Protein AF-0000000066007953 (afdb_homodimer)

InterPro domains:
  IPR012695 2-methylisocitrate lyase [TIGR02317] (16-295)
  IPR015813 Pyruvate/Phosphoenolpyruvate kinase-like domain superfamily [SSF51621] (11-294)
  IPR018523 Isocitrate lyase/phosphorylmutase, conserved site [PS00161] (127-132)
  IPR039556 ICL/PEPM domain [cd00377] (18-256)
  IPR040442 Pyruvate kinase-like domain superfamily [G3DSA:3.20.20.60] (1-300)

Solvent-accessible surface area (backbone atoms only — not comparable to full-atom values): 29752 Å² total; per-residue (Å²): 95,32,61,87,82,43,84,78,70,50,32,58,57,25,15,51,49,45,56,52,46,48,64,42,90,61,54,36,60,23,46,17,26,64,41,10,37,49,35,38,46,41,44,73,64,65,44,75,38,34,23,38,28,46,53,32,38,32,33,43,51,22,35,51,58,49,74,76,74,50,59,66,61,51,25,53,54,48,26,36,34,26,40,22,42,64,42,26,31,38,32,46,46,50,53,28,77,57,56,55,68,36,24,32,50,37,36,46,46,30,49,75,33,36,36,7,26,38,32,40,39,41,50,31,86,78,44,65,57,78,73,50,85,87,71,48,63,52,56,72,66,58,47,30,50,37,45,38,35,30,49,69,73,32,63,63,48,40,36,31,41,30,39,63,30,34,85,79,50,33,67,66,42,30,48,52,50,48,50,52,39,42,75,38,62,34,61,26,35,27,66,46,65,50,66,47,73,64,52,46,32,52,47,40,75,69,39,97,54,47,28,38,42,76,51,46,79,93,54,68,28,71,82,64,34,47,67,54,40,35,75,34,53,32,23,30,38,33,31,39,40,54,38,51,23,20,18,52,34,37,34,43,53,49,47,45,41,26,71,76,66,34,35,58,70,91,51,53,87,53,38,47,46,64,69,56,49,38,61,67,29,42,36,65,60,53,52,49,50,54,53,53,52,52,49,64,71,65,53,135,98,32,63,86,82,43,86,79,69,51,31,58,58,24,16,52,49,46,55,50,45,49,66,42,89,60,52,36,59,23,46,19,27,64,40,11,38,52,35,37,45,40,44,72,65,65,43,74,36,35,22,38,27,47,53,31,37,32,34,43,49,21,34,52,58,50,75,76,73,50,60,68,61,51,23,54,54,48,25,37,34,27,40,22,43,65,40,23,30,37,34,45,46,52,55,29,77,58,56,55,68,36,25,32,51,39,36,44,46,31,48,76,33,36,37,8,25,38,32,39,37,39,49,32,85,77,45,64,57,79,75,52,85,86,72,47,65,51,56,72,65,56,48,32,49,37,47,37,34,29,49,68,73,32,66,63,49,40,36,32,41,28,38,64,33,34,84,78,50,32,66,66,40,28,47,51,50,49,50,52,37,42,75,38,62,33,61,26,36,25,65,44,65,49,65,46,72,65,52,46,32,53,47,41,76,69,40,97,52,48,27,39,42,75,50,45,79,90,52,68,27,71,81,64,34,48,66,56,41,35,75,34,54,31,22,30,38,34,30,39,40,53,38,51,23,20,19,50,34,37,34,45,54,48,46,44,40,26,70,75,65,32,33,58,71,92,51,54,89,55,37,48,46,64,69,56,49,38,61,68,29,41,35,65,60,54,52,49,50,54,53,52,50,52,48,64,69,64,54,133

Radius of gyration: 25.04 Å; Cα contacts (8 Å, |Δi|>4): 1322; chains: 2; bounding box: 71×74×57 Å

Structure (mmCIF, N/CA/C/O backbone):
data_AF-0000000066007953-model_v1
#
loop_
_entity.id
_entity.type
_entity.pdbx_description
1 polymer '2-methylisocitrate lyase'
#
loop_
_atom_site.group_PDB
_atom_site.id
_atom_site.type_symbol
_atom_site.label_atom_id
_atom_site.label_alt_id
_atom_site.label_comp_id
_atom_site.label_asym_id
_atom_site.label_entity_id
_atom_site.label_seq_id
_atom_site.pdbx_PDB_ins_code
_atom_site.Cartn_x
_atom_site.Cartn_y
_atom_site.Cartn_z
_atom_site.occupancy
_atom_site.B_iso_or_equiv
_atom_site.auth_seq_id
_atom_site.auth_comp_id
_atom_site.auth_asym_id
_atom_site.auth_atom_id
_atom_site.pdbx_PDB_model_num
ATOM 1 N N . MET A 1 1 ? 17.078 -1.832 -7.043 1 53.28 1 MET A N 1
ATOM 2 C CA . MET A 1 1 ? 17.281 -0.405 -7.266 1 53.28 1 MET A CA 1
ATOM 3 C C . MET A 1 1 ? 16.172 0.181 -8.133 1 53.28 1 MET A C 1
ATOM 5 O O . MET A 1 1 ? 15.602 -0.517 -8.969 1 53.28 1 MET A O 1
ATOM 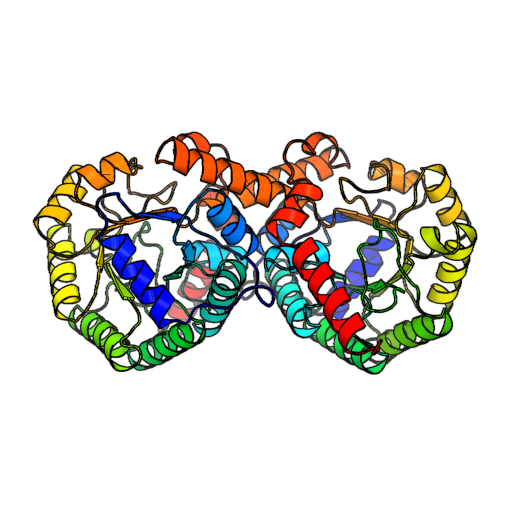9 N N . ALA A 1 2 ? 15.797 1.429 -7.664 1 64.38 2 ALA A N 1
ATOM 10 C CA . ALA A 1 2 ? 14.547 2.137 -7.91 1 64.38 2 ALA A CA 1
ATOM 11 C C . ALA A 1 2 ? 14.484 2.67 -9.336 1 64.38 2 ALA A C 1
ATOM 13 O O . ALA A 1 2 ? 15.523 2.891 -9.969 1 64.38 2 ALA A O 1
ATOM 14 N N . TRP A 1 3 ? 13.32 2.885 -9.711 1 74.81 3 TRP A N 1
ATOM 15 C CA . TRP A 1 3 ? 12.859 3.574 -10.906 1 74.81 3 TRP A CA 1
ATOM 16 C C . TRP A 1 3 ? 13.633 4.871 -11.125 1 74.81 3 TRP A C 1
ATOM 18 O O . TRP A 1 3 ? 14.023 5.535 -10.164 1 74.81 3 TRP A O 1
ATOM 28 N N . ILE A 1 4 ? 14.305 5.109 -12.219 1 82.31 4 ILE A N 1
ATOM 29 C CA . ILE A 1 4 ? 14.914 6.367 -12.641 1 82.31 4 ILE A CA 1
ATOM 30 C C . ILE A 1 4 ? 16.422 6.285 -12.477 1 82.31 4 ILE A C 1
ATOM 32 O O . ILE A 1 4 ? 17.172 6.746 -13.344 1 82.31 4 ILE A O 1
ATOM 36 N N . VAL A 1 5 ? 16.844 5.547 -11.289 1 85.88 5 VAL A N 1
ATOM 37 C CA . VAL A 1 5 ? 18.281 5.59 -11.023 1 85.88 5 VAL A CA 1
ATOM 38 C C . VAL A 1 5 ? 18.953 4.332 -11.57 1 85.88 5 VAL A C 1
ATOM 40 O O . VAL A 1 5 ? 20.172 4.234 -11.586 1 85.88 5 VAL A O 1
ATOM 43 N N . GLU A 1 6 ? 18.188 3.396 -11.992 1 86.19 6 GLU A N 1
ATOM 44 C CA . GLU A 1 6 ? 18.703 2.191 -12.641 1 86.19 6 GLU A CA 1
ATOM 45 C C . GLU A 1 6 ? 18.094 2.012 -14.031 1 86.19 6 GLU A C 1
ATOM 47 O O . GLU A 1 6 ? 16.984 2.463 -14.289 1 86.19 6 GLU A O 1
ATOM 52 N N . GLN A 1 7 ? 18.859 1.347 -14.797 1 90.44 7 GLN A N 1
ATOM 53 C CA . GLN A 1 7 ? 18.344 1.003 -16.109 1 90.44 7 GLN A CA 1
ATOM 54 C C . GLN A 1 7 ? 17.266 -0.074 -16.016 1 90.44 7 GLN A C 1
ATOM 56 O O . GLN A 1 7 ? 17.516 -1.168 -15.508 1 90.44 7 GLN A O 1
ATOM 61 N N . PRO A 1 8 ? 16.141 0.241 -16.484 1 93.31 8 PRO A N 1
ATOM 62 C CA . PRO A 1 8 ? 15.062 -0.75 -16.422 1 93.31 8 PRO A CA 1
ATOM 63 C C . PRO A 1 8 ? 15.289 -1.931 -17.375 1 93.31 8 PRO A C 1
ATOM 65 O O . PRO A 1 8 ? 15.797 -1.749 -18.484 1 93.31 8 PRO A O 1
ATOM 68 N N . LYS A 1 9 ? 14.984 -3.115 -16.938 1 96.38 9 LYS A N 1
ATOM 69 C CA . LYS A 1 9 ? 14.961 -4.289 -17.812 1 96.38 9 LYS A CA 1
ATOM 70 C C . LYS A 1 9 ? 13.703 -4.312 -18.672 1 96.38 9 LYS A C 1
ATOM 72 O O . LYS A 1 9 ? 12.648 -3.828 -18.25 1 96.38 9 LYS A O 1
ATOM 77 N N . SER A 1 10 ? 13.906 -4.883 -19.828 1 97 10 SER A N 1
ATOM 78 C CA . SER A 1 10 ? 12.742 -5.051 -20.703 1 97 10 SER A CA 1
ATOM 79 C C . SER A 1 10 ? 11.828 -6.164 -20.188 1 97 10 SER A C 1
ATOM 81 O O . SER A 1 10 ? 12.25 -7 -19.391 1 97 10 SER A O 1
ATOM 83 N N . GLN A 1 11 ? 10.625 -6.098 -20.641 1 98.38 11 GLN A N 1
ATOM 84 C CA . GLN A 1 11 ? 9.68 -7.156 -20.281 1 98.38 11 GLN A CA 1
ATOM 85 C C . GLN A 1 11 ? 10.219 -8.523 -20.688 1 98.38 11 GLN A C 1
ATOM 87 O O . GLN A 1 11 ? 10.109 -9.492 -19.922 1 98.38 11 GLN A O 1
ATOM 92 N N . LYS A 1 12 ? 10.773 -8.633 -21.859 1 98.5 12 LYS A N 1
ATOM 93 C CA . LYS A 1 12 ? 11.32 -9.898 -22.359 1 98.5 12 LYS A CA 1
ATOM 94 C C . LYS A 1 12 ? 12.445 -10.398 -21.469 1 98.5 12 LYS A C 1
ATOM 96 O O . LYS A 1 12 ? 12.531 -11.594 -21.172 1 98.5 12 LYS A O 1
ATOM 101 N N . GLU A 1 13 ? 13.32 -9.5 -21.062 1 98.38 13 GLU A N 1
ATOM 102 C CA . GLU A 1 13 ? 14.414 -9.867 -20.172 1 98.38 13 GLU A CA 1
ATOM 103 C C . GLU A 1 13 ? 13.883 -10.414 -18.844 1 98.38 13 GLU A C 1
ATOM 105 O O . GLU A 1 13 ? 14.406 -11.398 -18.328 1 98.38 13 GLU A O 1
ATOM 110 N N . LEU A 1 14 ? 12.875 -9.766 -18.328 1 98.75 14 LEU A N 1
ATOM 111 C CA . LEU A 1 14 ? 12.281 -10.188 -17.062 1 98.75 14 LEU A CA 1
ATOM 112 C C . LEU A 1 14 ? 11.586 -11.539 -17.219 1 98.75 14 LEU A C 1
ATOM 114 O O . LEU A 1 14 ? 11.711 -12.406 -16.359 1 98.75 14 LEU A O 1
ATOM 118 N N . ALA A 1 15 ? 10.883 -11.75 -18.297 1 98.88 15 ALA A N 1
ATOM 119 C CA . ALA A 1 15 ? 10.203 -13.016 -18.562 1 98.88 15 ALA A CA 1
ATOM 120 C C . ALA A 1 15 ? 11.211 -14.148 -18.734 1 98.88 15 ALA A C 1
ATOM 122 O O . ALA A 1 15 ? 11.016 -15.25 -18.219 1 98.88 15 ALA A O 1
ATOM 123 N N . ASP A 1 16 ? 12.281 -13.867 -19.469 1 98.81 16 ASP A N 1
ATOM 124 C CA . ASP A 1 16 ? 13.328 -14.859 -19.656 1 98.81 16 ASP A CA 1
ATOM 125 C C . ASP A 1 16 ? 13.969 -15.25 -18.328 1 98.81 16 ASP A C 1
ATOM 127 O O . ASP A 1 16 ? 14.25 -16.422 -18.094 1 98.81 16 ASP A O 1
ATOM 131 N N . ARG A 1 17 ? 14.203 -14.266 -17.547 1 98.69 17 ARG A N 1
ATOM 132 C CA . ARG A 1 17 ? 14.758 -14.531 -16.219 1 98.69 17 ARG A CA 1
ATOM 133 C C . ARG A 1 17 ? 13.812 -15.398 -15.398 1 98.69 17 ARG A C 1
ATOM 135 O O . ARG A 1 17 ? 14.25 -16.312 -14.695 1 98.69 17 ARG A O 1
ATOM 142 N N . PHE A 1 18 ? 12.531 -15.125 -15.438 1 98.88 18 PHE A N 1
ATOM 143 C CA . PHE A 1 18 ? 11.547 -15.93 -14.727 1 98.88 18 PHE A CA 1
ATOM 144 C C . PHE A 1 18 ? 11.578 -17.375 -15.211 1 98.88 18 PHE A C 1
ATOM 146 O O . PHE A 1 18 ? 11.547 -18.297 -14.398 1 98.88 18 PHE A O 1
ATOM 153 N N . ARG A 1 19 ? 11.672 -17.578 -16.5 1 98.62 19 ARG A N 1
ATOM 154 C CA . ARG A 1 19 ? 11.758 -18.922 -17.094 1 98.62 19 ARG A CA 1
ATOM 155 C C . ARG A 1 19 ? 12.992 -19.656 -16.594 1 98.62 19 ARG A C 1
ATOM 157 O O . ARG A 1 19 ? 12.938 -20.859 -16.312 1 98.62 19 ARG A O 1
ATOM 164 N N . GLN A 1 20 ? 14.047 -18.953 -16.516 1 98.5 20 GLN A N 1
ATOM 165 C CA . GLN A 1 20 ? 15.281 -19.547 -16.016 1 98.5 20 GLN A CA 1
ATOM 166 C C . GLN A 1 20 ? 15.148 -19.969 -14.555 1 98.5 20 GLN A C 1
ATOM 168 O O . GLN A 1 20 ? 15.547 -21.078 -14.188 1 98.5 20 GLN A O 1
ATOM 173 N N . LEU A 1 21 ? 14.562 -19.094 -13.805 1 98.5 21 LEU A N 1
ATOM 174 C CA . LEU A 1 21 ? 14.414 -19.328 -12.375 1 98.5 21 LEU A CA 1
ATOM 175 C C . LEU A 1 21 ? 13.523 -20.547 -12.117 1 98.5 21 LEU A C 1
ATOM 177 O O . LEU A 1 21 ? 13.805 -21.359 -11.227 1 98.5 21 LEU A O 1
ATOM 181 N N . MET A 1 22 ? 12.469 -20.75 -12.867 1 96.88 22 MET A N 1
ATOM 182 C CA . MET A 1 22 ? 11.523 -21.828 -12.617 1 96.88 22 MET A CA 1
ATOM 183 C C . MET A 1 22 ? 12.125 -23.172 -13.008 1 96.88 22 MET A C 1
ATOM 185 O O . MET A 1 22 ? 11.609 -24.234 -12.625 1 96.88 22 MET A O 1
ATOM 189 N N . LYS A 1 23 ? 13.266 -23.125 -13.734 1 95.75 23 LYS A N 1
ATOM 190 C CA . LYS A 1 23 ? 13.898 -24.359 -14.203 1 95.75 23 LYS A CA 1
ATOM 191 C C . LYS A 1 23 ? 15.125 -24.703 -13.359 1 95.75 23 LYS A C 1
ATOM 193 O O . LYS A 1 23 ? 15.727 -25.766 -13.539 1 95.75 23 LYS A O 1
ATOM 198 N N . GLU A 1 24 ? 15.5 -23.859 -12.531 1 96.12 24 GLU A N 1
ATOM 199 C CA . GLU A 1 24 ? 16.641 -24.125 -11.656 1 96.12 24 GLU A CA 1
ATOM 200 C C . GLU A 1 24 ? 16.359 -25.328 -10.75 1 96.12 24 GLU A C 1
ATOM 202 O O . GLU A 1 24 ? 15.211 -25.734 -10.578 1 96.12 24 GLU A O 1
ATOM 207 N N . GLU A 1 25 ? 17.453 -25.875 -10.195 1 95.12 25 GLU A N 1
ATOM 208 C CA . GLU A 1 25 ? 17.344 -27.031 -9.32 1 95.12 25 GLU A CA 1
ATOM 209 C C . GLU A 1 25 ? 16.641 -26.672 -8.016 1 95.12 25 GLU A C 1
ATOM 211 O O . GLU A 1 25 ? 15.781 -27.422 -7.531 1 95.12 25 GLU A O 1
ATOM 216 N N . ALA A 1 26 ? 17 -25.594 -7.492 1 96.69 26 ALA A N 1
ATOM 217 C CA . ALA A 1 26 ? 16.375 -25.125 -6.262 1 96.69 26 ALA A CA 1
ATOM 218 C C . ALA A 1 26 ? 14.984 -24.547 -6.543 1 96.69 26 ALA A C 1
ATOM 220 O O . ALA A 1 26 ? 14.781 -23.859 -7.539 1 96.69 26 ALA A O 1
ATOM 221 N N . ILE A 1 27 ? 14.031 -24.875 -5.676 1 9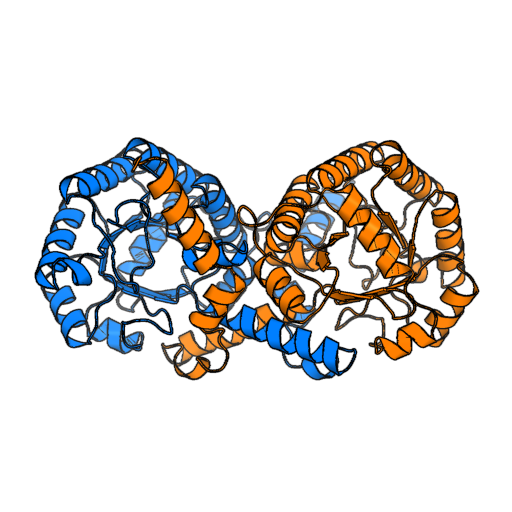8.62 27 ILE A N 1
ATOM 222 C CA . ILE A 1 27 ? 12.68 -24.344 -5.805 1 98.62 27 ILE A CA 1
ATOM 223 C C . ILE A 1 27 ? 12.727 -22.812 -5.754 1 98.62 27 ILE A C 1
ATOM 225 O O . ILE A 1 27 ? 13.469 -22.234 -4.961 1 98.62 27 ILE A O 1
ATOM 229 N N . LEU A 1 28 ? 11.969 -22.156 -6.641 1 98.81 28 LEU A N 1
ATOM 230 C CA . LEU A 1 28 ? 11.852 -20.703 -6.66 1 98.81 28 LEU A CA 1
ATOM 231 C C . LEU A 1 28 ? 10.836 -20.219 -5.625 1 98.81 28 LEU A C 1
ATOM 233 O O . LEU A 1 28 ? 9.641 -20.5 -5.75 1 98.81 28 LEU A O 1
ATOM 237 N N . GLN A 1 29 ? 11.258 -19.547 -4.57 1 98.88 29 GLN A N 1
ATOM 238 C CA . GLN A 1 29 ? 10.383 -18.906 -3.592 1 98.88 29 GLN A CA 1
ATOM 239 C C . GLN A 1 29 ? 9.945 -17.531 -4.066 1 98.88 29 GLN A C 1
ATOM 241 O O . GLN A 1 29 ? 10.789 -16.656 -4.32 1 98.88 29 GLN A O 1
ATOM 246 N N . ILE A 1 30 ? 8.656 -17.359 -4.133 1 98.94 30 ILE A N 1
ATOM 247 C CA . ILE A 1 30 ? 8.102 -16.109 -4.672 1 98.94 30 ILE A CA 1
ATOM 248 C C . ILE A 1 30 ? 7.211 -15.445 -3.623 1 98.94 30 ILE A C 1
ATOM 250 O O . ILE A 1 30 ? 6.016 -15.727 -3.551 1 98.94 30 ILE A O 1
ATOM 254 N N . PRO A 1 31 ? 7.742 -14.477 -2.846 1 98.88 31 PRO A N 1
ATOM 255 C CA . PRO A 1 31 ? 6.93 -13.805 -1.831 1 98.88 31 PRO A CA 1
ATOM 256 C C . PRO A 1 31 ? 5.887 -12.867 -2.438 1 98.88 31 PRO A C 1
ATOM 258 O O . PRO A 1 31 ? 6.145 -12.227 -3.457 1 98.88 31 PRO A O 1
ATOM 261 N N . GLY A 1 32 ? 4.715 -12.859 -1.777 1 98.81 32 GLY A N 1
ATOM 262 C CA . GLY A 1 32 ? 3.77 -11.812 -2.111 1 98.81 32 GLY A CA 1
ATOM 263 C C . GLY A 1 32 ? 4.258 -10.43 -1.732 1 98.81 32 GLY A C 1
ATOM 264 O O . GLY A 1 32 ? 4.844 -10.242 -0.664 1 98.81 32 GLY A O 1
ATOM 265 N N . ALA A 1 33 ? 4.082 -9.5 -2.617 1 98.69 33 ALA A N 1
ATOM 266 C CA . ALA A 1 33 ? 4.312 -8.078 -2.354 1 98.69 33 ALA A CA 1
ATOM 267 C C . ALA A 1 33 ? 3.113 -7.238 -2.781 1 98.69 33 ALA A C 1
ATOM 269 O O . ALA A 1 33 ? 2.846 -7.09 -3.977 1 98.69 33 ALA A O 1
ATOM 270 N N . HIS A 1 34 ? 2.461 -6.648 -1.782 1 98.25 34 HIS A N 1
ATOM 271 C CA . HIS A 1 34 ? 1.223 -5.941 -2.09 1 98.25 34 HIS A CA 1
ATOM 272 C C . HIS A 1 34 ? 1.497 -4.496 -2.492 1 98.25 34 HIS A C 1
ATOM 274 O O . HIS A 1 34 ? 0.602 -3.801 -2.979 1 98.25 34 HIS A O 1
ATOM 280 N N . ASP A 1 35 ? 2.742 -3.986 -2.295 1 98 35 ASP A N 1
ATOM 281 C CA . ASP A 1 35 ? 3.17 -2.686 -2.805 1 98 35 ASP A CA 1
ATOM 282 C C . ASP A 1 35 ? 4.684 -2.648 -3.016 1 98 35 ASP A C 1
ATOM 284 O O . ASP A 1 35 ? 5.367 -3.656 -2.822 1 98 35 ASP A O 1
ATOM 288 N N . ALA A 1 36 ? 5.203 -1.516 -3.475 1 98.19 36 ALA A N 1
ATOM 289 C CA . ALA A 1 36 ? 6.602 -1.417 -3.881 1 98.19 36 ALA A CA 1
ATOM 290 C C . ALA A 1 36 ? 7.531 -1.485 -2.67 1 98.19 36 ALA A C 1
ATOM 292 O O . ALA A 1 36 ? 8.641 -2.012 -2.762 1 98.19 36 ALA A O 1
ATOM 293 N N . MET A 1 37 ? 7.094 -0.96 -1.498 1 98.44 37 MET A N 1
ATOM 294 C CA . MET A 1 37 ? 7.914 -1.073 -0.297 1 98.44 37 MET A CA 1
ATOM 295 C C . MET A 1 37 ? 8.109 -2.533 0.094 1 98.44 37 MET A C 1
ATOM 297 O O . MET A 1 37 ? 9.234 -2.967 0.356 1 98.44 37 MET A O 1
ATOM 301 N N . ALA A 1 38 ? 7.023 -3.299 0.094 1 98.81 38 ALA A N 1
ATOM 302 C CA . ALA A 1 38 ? 7.129 -4.727 0.379 1 98.81 38 ALA A CA 1
ATOM 303 C C . ALA A 1 38 ? 8.023 -5.43 -0.644 1 98.81 38 ALA A C 1
ATOM 305 O O . ALA A 1 38 ? 8.797 -6.32 -0.294 1 98.81 38 ALA A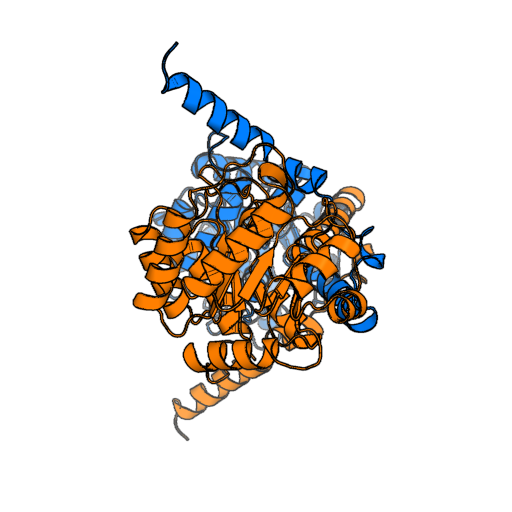 O 1
ATOM 306 N N . ALA A 1 39 ? 7.906 -5.016 -1.885 1 98.81 39 ALA A N 1
ATOM 307 C CA . ALA A 1 39 ? 8.711 -5.59 -2.959 1 98.81 39 ALA A CA 1
ATOM 308 C C . ALA A 1 39 ? 10.195 -5.336 -2.723 1 98.81 39 ALA A C 1
ATOM 310 O O . ALA A 1 39 ? 11.023 -6.242 -2.867 1 98.81 39 ALA A O 1
ATOM 311 N N . LEU A 1 40 ? 10.492 -4.117 -2.355 1 98.56 40 LEU A N 1
ATOM 312 C CA . LEU A 1 40 ? 11.883 -3.75 -2.115 1 98.56 40 LEU A CA 1
ATOM 313 C C . LEU A 1 40 ? 12.453 -4.516 -0.925 1 98.56 40 LEU A C 1
ATOM 315 O O . LEU A 1 40 ? 13.609 -4.949 -0.955 1 98.56 40 LEU A O 1
ATOM 319 N N . VAL A 1 41 ? 11.641 -4.668 0.089 1 98.75 41 VAL A N 1
ATOM 320 C CA . VAL A 1 41 ? 12.086 -5.387 1.277 1 98.75 41 VAL A CA 1
ATOM 321 C C . VAL A 1 41 ? 12.289 -6.863 0.941 1 98.75 41 VAL A C 1
ATOM 323 O O . VAL A 1 41 ? 13.234 -7.492 1.419 1 98.75 41 VAL A O 1
ATOM 326 N N . ALA A 1 42 ? 11.43 -7.469 0.111 1 98.88 42 ALA A N 1
ATOM 327 C CA . ALA A 1 42 ? 11.602 -8.844 -0.353 1 98.88 42 ALA A CA 1
ATOM 328 C C . ALA A 1 42 ? 12.898 -8.992 -1.146 1 98.88 42 ALA A C 1
ATOM 330 O O . ALA A 1 42 ? 13.641 -9.953 -0.949 1 98.88 42 ALA A O 1
ATOM 331 N N . LYS A 1 43 ? 13.141 -8.047 -2.027 1 98.38 43 LYS A N 1
ATOM 332 C CA . LYS A 1 43 ? 14.383 -8.055 -2.807 1 98.38 43 LYS A CA 1
ATOM 333 C C . LYS A 1 43 ? 15.602 -8.008 -1.896 1 98.38 43 LYS A C 1
ATOM 335 O O . LYS A 1 43 ? 16.562 -8.758 -2.088 1 98.38 43 LYS A O 1
ATOM 340 N N . LYS A 1 44 ? 15.547 -7.137 -0.915 1 97.81 44 LYS A N 1
ATOM 341 C CA . LYS A 1 44 ? 16.641 -6.992 0.039 1 97.81 44 LYS A CA 1
ATOM 342 C C 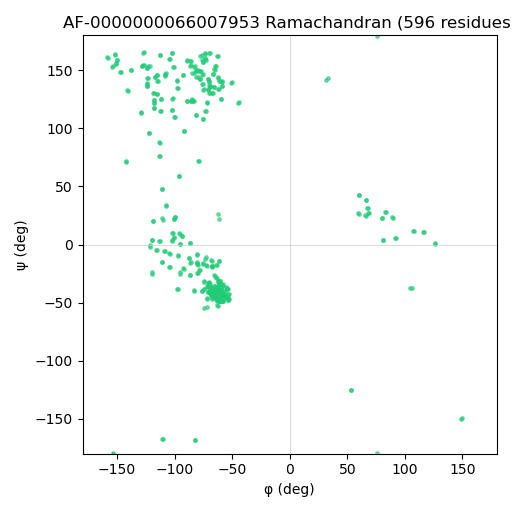. LYS A 1 44 ? 16.875 -8.289 0.809 1 97.81 44 LYS A C 1
ATOM 344 O O . LYS A 1 44 ? 18.016 -8.625 1.139 1 97.81 44 LYS A O 1
ATOM 349 N N . ALA A 1 45 ? 15.789 -9.023 1.075 1 98.31 45 ALA A N 1
ATOM 350 C CA . ALA A 1 45 ? 15.875 -10.289 1.808 1 98.31 45 ALA A CA 1
ATOM 351 C C . ALA A 1 45 ? 16.5 -11.383 0.945 1 98.31 45 ALA A C 1
ATOM 353 O O . ALA A 1 45 ? 16.891 -12.43 1.454 1 98.31 45 ALA A O 1
ATOM 354 N N . GLY A 1 46 ? 16.516 -11.172 -0.421 1 98.31 46 GLY A N 1
ATOM 355 C CA . GLY A 1 46 ? 17.25 -12.102 -1.27 1 98.31 46 GLY A CA 1
ATOM 356 C C . GLY A 1 46 ? 16.359 -12.852 -2.24 1 98.31 46 GLY A C 1
ATOM 357 O O . GLY A 1 46 ? 16.812 -13.766 -2.928 1 98.31 46 GLY A O 1
ATOM 358 N N . PHE A 1 47 ? 15.125 -12.461 -2.365 1 98.75 47 PHE A N 1
ATOM 359 C CA . PHE A 1 47 ? 14.242 -13.125 -3.314 1 98.75 47 PHE A CA 1
ATOM 360 C C . PHE A 1 47 ? 14.492 -12.617 -4.73 1 98.75 47 PHE A C 1
ATOM 362 O O . PHE A 1 47 ? 14.828 -11.445 -4.93 1 98.75 47 PHE A O 1
ATOM 369 N N . SER A 1 48 ? 14.266 -13.484 -5.719 1 98.69 48 SER A N 1
ATOM 370 C CA . SER A 1 48 ? 14.641 -13.18 -7.098 1 98.69 48 SER A CA 1
ATOM 371 C C . SER A 1 48 ? 13.406 -12.93 -7.961 1 98.69 48 SER A C 1
ATOM 373 O O . SER A 1 48 ? 13.531 -12.547 -9.125 1 98.69 48 SER A O 1
ATOM 375 N N . ALA A 1 49 ? 12.211 -13.125 -7.41 1 98.88 49 ALA A N 1
ATOM 376 C CA . ALA A 1 49 ? 10.93 -12.891 -8.062 1 98.88 49 ALA A CA 1
ATOM 377 C C . ALA A 1 49 ? 9.859 -12.492 -7.047 1 98.88 49 ALA A C 1
ATOM 379 O O . ALA A 1 49 ? 10.031 -12.703 -5.844 1 98.88 49 ALA A O 1
ATOM 380 N N . LEU A 1 50 ? 8.82 -11.844 -7.562 1 98.94 50 LEU A N 1
ATOM 381 C CA . LEU A 1 50 ? 7.746 -11.359 -6.707 1 98.94 50 LEU A CA 1
ATOM 382 C C . LEU A 1 50 ? 6.387 -11.828 -7.223 1 98.94 50 LEU A C 1
ATOM 384 O O . LEU A 1 50 ? 6.238 -12.117 -8.414 1 98.94 50 LEU A O 1
ATOM 388 N N . TYR A 1 51 ? 5.477 -11.922 -6.293 1 98.94 51 TYR A N 1
ATOM 389 C CA . TYR A 1 51 ? 4.098 -12.266 -6.629 1 98.94 51 TYR A CA 1
ATOM 390 C C . TYR A 1 51 ? 3.145 -11.141 -6.246 1 98.94 51 TYR A C 1
ATOM 392 O O . TYR A 1 51 ? 3.145 -10.68 -5.105 1 98.94 51 TYR A O 1
ATOM 400 N N . LEU A 1 52 ? 2.408 -10.602 -7.168 1 98.94 52 LEU A N 1
ATOM 401 C CA . LEU A 1 52 ? 1.294 -9.719 -6.855 1 98.94 52 LEU A CA 1
ATOM 402 C C . LEU A 1 52 ? -0.009 -10.5 -6.742 1 98.94 52 LEU A C 1
ATOM 404 O O . LEU A 1 52 ? -0.672 -10.766 -7.746 1 98.94 52 LEU A O 1
ATOM 408 N N . SER A 1 53 ? -0.34 -10.805 -5.52 1 98.44 53 SER A N 1
ATOM 409 C CA . SER A 1 53 ? -1.56 -11.531 -5.195 1 98.44 53 SER A CA 1
ATOM 410 C C . SER A 1 53 ? -2.799 -10.68 -5.438 1 98.44 53 SER A C 1
ATOM 412 O O . SER A 1 53 ? -2.859 -9.523 -5 1 98.44 53 SER A O 1
ATOM 414 N N . GLY A 1 54 ? -3.783 -11.289 -6.184 1 97.25 54 GLY A N 1
ATOM 415 C CA . GLY A 1 54 ? -5.039 -10.578 -6.352 1 97.25 54 GLY A CA 1
ATOM 416 C C . GLY A 1 54 ? -5.699 -10.219 -5.031 1 97.25 54 GLY A C 1
ATOM 417 O O . GLY A 1 54 ? -6.152 -9.086 -4.848 1 97.25 54 GLY A O 1
ATOM 418 N N . ASP A 1 55 ? -5.742 -11.156 -4.125 1 96.12 55 ASP A N 1
ATOM 419 C CA . ASP A 1 55 ? -6.359 -10.953 -2.816 1 96.12 55 ASP A CA 1
ATOM 420 C C . ASP A 1 55 ? -5.629 -9.867 -2.025 1 96.12 55 ASP A C 1
ATOM 422 O O . ASP A 1 55 ? -6.258 -8.969 -1.463 1 96.12 55 ASP A O 1
ATOM 426 N N . ALA A 1 56 ? -4.27 -9.953 -1.965 1 97.94 56 ALA A N 1
ATOM 427 C CA . ALA A 1 56 ? -3.484 -8.992 -1.191 1 97.94 56 ALA A CA 1
ATOM 428 C C . ALA A 1 56 ? -3.609 -7.586 -1.773 1 97.94 56 ALA A C 1
ATOM 430 O O . ALA A 1 56 ? -3.744 -6.609 -1.032 1 97.94 56 ALA A O 1
ATOM 431 N N . TYR A 1 57 ? -3.551 -7.484 -3.084 1 98.38 57 TYR A N 1
ATOM 432 C CA . TYR A 1 57 ? -3.686 -6.184 -3.73 1 98.38 57 TYR A CA 1
ATOM 433 C C . TYR A 1 57 ? -5.059 -5.578 -3.461 1 98.38 57 TYR A C 1
ATOM 435 O O . TYR A 1 57 ? -5.16 -4.426 -3.033 1 98.38 57 TYR A O 1
ATOM 443 N N . THR A 1 58 ? -6.102 -6.332 -3.727 1 97.19 58 THR A N 1
ATOM 444 C CA . THR A 1 58 ? -7.465 -5.84 -3.549 1 97.19 58 THR A CA 1
ATOM 445 C C . THR A 1 58 ? -7.711 -5.445 -2.094 1 97.19 58 THR A C 1
ATOM 447 O O . THR A 1 58 ? -8.336 -4.418 -1.822 1 97.19 58 THR A O 1
ATOM 450 N N . ALA A 1 59 ? -7.191 -6.277 -1.177 1 97.31 59 ALA A N 1
ATOM 451 C CA . ALA A 1 59 ? -7.312 -5.969 0.245 1 97.31 59 ALA A CA 1
ATOM 452 C C . ALA A 1 59 ? -6.586 -4.672 0.589 1 97.31 59 ALA A C 1
ATOM 454 O O . ALA A 1 59 ? -7.051 -3.893 1.425 1 97.31 59 ALA A O 1
ATOM 455 N N . SER A 1 60 ? -5.43 -4.434 -0.033 1 98.06 60 SER A N 1
ATOM 456 C CA . SER A 1 60 ? -4.684 -3.203 0.21 1 98.06 60 SER A CA 1
ATOM 457 C C . SER A 1 60 ? -5.473 -1.98 -0.247 1 98.06 60 SER A C 1
ATOM 459 O O . SER A 1 60 ? -5.191 -0.859 0.18 1 98.06 60 SER A O 1
ATOM 461 N N . ARG A 1 61 ? -6.469 -2.205 -1.074 1 96.56 61 ARG A N 1
ATOM 462 C CA . ARG A 1 61 ? -7.367 -1.146 -1.529 1 96.56 61 ARG A CA 1
ATOM 463 C C . ARG A 1 61 ? -8.625 -1.085 -0.67 1 96.56 61 ARG A C 1
ATOM 465 O O . ARG A 1 61 ? -9.531 -0.299 -0.946 1 96.56 61 ARG A O 1
ATOM 472 N N . GLY A 1 62 ? -8.703 -1.948 0.303 1 95.88 62 GLY A N 1
ATOM 473 C CA . GLY A 1 62 ? -9.859 -1.976 1.19 1 95.88 62 GLY A CA 1
ATOM 474 C C . GLY A 1 62 ? -11.055 -2.691 0.594 1 95.88 62 GLY A C 1
ATOM 475 O O . GLY A 1 62 ? -12.195 -2.451 1 1 95.88 62 GLY A O 1
ATOM 476 N N . LEU A 1 63 ? -10.828 -3.564 -0.367 1 95.5 63 LEU A N 1
ATOM 477 C CA . LEU A 1 63 ? -11.883 -4.242 -1.107 1 95.5 63 LEU A CA 1
ATOM 478 C C . LEU A 1 63 ? -11.727 -5.758 -1.021 1 95.5 63 LEU A C 1
ATOM 480 O O . LEU A 1 63 ? -10.617 -6.258 -0.814 1 95.5 63 LEU A O 1
ATOM 484 N N . PRO A 1 64 ? -12.797 -6.488 -1.114 1 93.94 64 PRO A N 1
ATOM 485 C CA . PRO A 1 64 ? -12.688 -7.945 -1.171 1 93.94 64 PRO A CA 1
ATOM 486 C C . PRO A 1 64 ? -12.352 -8.461 -2.57 1 93.94 64 PRO A C 1
ATOM 488 O O . PRO A 1 64 ? -12.766 -7.859 -3.566 1 93.94 64 PRO A O 1
ATOM 491 N N . ASP A 1 65 ? -11.688 -9.531 -2.654 1 92.88 65 ASP A N 1
ATOM 492 C CA . ASP A 1 65 ? -11.258 -10.141 -3.912 1 92.88 65 ASP A CA 1
ATOM 493 C C . ASP A 1 65 ? -12.406 -10.914 -4.562 1 92.88 65 ASP A C 1
ATOM 495 O O . ASP A 1 65 ? -12.375 -12.141 -4.621 1 92.88 65 ASP A O 1
ATOM 499 N N . LEU A 1 66 ? -13.352 -10.211 -5.082 1 89.44 66 LEU A N 1
ATOM 500 C CA . LEU A 1 66 ? -14.539 -10.766 -5.719 1 89.44 66 LEU A CA 1
ATOM 501 C C . LEU A 1 66 ? -14.617 -10.352 -7.184 1 89.44 66 LEU A C 1
ATOM 503 O O . LEU A 1 66 ? -15.703 -10.32 -7.77 1 89.44 66 LEU A O 1
ATOM 507 N N . GLY A 1 67 ? -13.461 -9.969 -7.684 1 88.44 67 GLY A N 1
ATOM 508 C CA . GLY A 1 67 ? -13.398 -9.609 -9.086 1 88.44 67 GLY A CA 1
ATOM 509 C C . GLY A 1 67 ? -13.836 -8.18 -9.352 1 88.44 67 GLY A C 1
ATOM 510 O O . GLY A 1 67 ? -14.305 -7.859 -10.453 1 88.44 67 GLY A O 1
ATOM 511 N N . ILE A 1 68 ? -13.664 -7.289 -8.383 1 89.56 68 ILE A N 1
ATOM 512 C CA . ILE A 1 68 ? -14.211 -5.941 -8.5 1 89.56 68 ILE A CA 1
ATOM 513 C C . ILE A 1 68 ? -13.141 -4.992 -9.031 1 89.56 68 ILE A C 1
ATOM 515 O O . ILE A 1 68 ? -13.453 -3.951 -9.609 1 89.56 68 ILE A O 1
ATOM 519 N N . VAL A 1 69 ? -11.859 -5.301 -8.859 1 94.56 69 VAL A N 1
ATOM 520 C CA . VAL A 1 69 ? -10.812 -4.441 -9.391 1 94.56 69 VAL A CA 1
ATOM 521 C C . VAL A 1 69 ? -10.672 -4.672 -10.891 1 94.56 69 VAL A C 1
ATOM 523 O O . VAL A 1 69 ? -11.125 -5.695 -11.414 1 94.56 69 VAL A O 1
ATOM 526 N N . THR A 1 70 ? -10.055 -3.779 -11.594 1 96.56 70 THR A N 1
ATOM 527 C CA . THR A 1 70 ? -9.922 -3.855 -13.047 1 96.56 70 THR A CA 1
ATOM 528 C C . THR A 1 70 ? -8.516 -4.297 -13.438 1 96.56 70 THR A C 1
ATOM 530 O O . THR A 1 70 ? -7.582 -4.199 -12.633 1 96.56 70 THR A O 1
ATOM 533 N N . SER A 1 71 ? -8.414 -4.785 -14.656 1 98.12 71 SER A N 1
ATOM 534 C CA . SER A 1 71 ? -7.109 -5.172 -15.18 1 98.12 71 SER A CA 1
ATOM 535 C C . SER A 1 71 ? -6.141 -3.994 -15.172 1 98.12 71 SER A C 1
ATOM 537 O O . SER A 1 71 ? -4.953 -4.16 -14.875 1 98.12 71 SER A O 1
ATOM 539 N N . THR A 1 72 ? -6.641 -2.77 -15.414 1 98.06 72 THR A N 1
ATOM 540 C CA . THR A 1 72 ? -5.805 -1.574 -15.453 1 98.06 72 THR A CA 1
ATOM 541 C C . THR A 1 72 ? -5.234 -1.268 -14.078 1 98.06 72 THR A C 1
ATOM 543 O O . THR A 1 72 ? -4.062 -0.905 -13.953 1 98.06 72 THR A O 1
ATOM 546 N N . GLU A 1 73 ? -6.062 -1.392 -13.047 1 98.06 73 GLU A N 1
ATOM 547 C CA . GLU A 1 73 ? -5.609 -1.173 -11.68 1 98.06 73 GLU A CA 1
ATOM 548 C C . GLU A 1 73 ? -4.516 -2.164 -11.289 1 98.06 73 GLU A C 1
ATOM 550 O O . GLU A 1 73 ? -3.527 -1.789 -10.656 1 98.06 73 GLU A O 1
ATOM 555 N N . VAL A 1 74 ? -4.719 -3.424 -11.719 1 98.69 74 VAL A N 1
ATOM 556 C CA . VAL A 1 74 ? -3.746 -4.469 -11.414 1 98.69 74 VAL A CA 1
ATOM 557 C C . VAL A 1 74 ? -2.439 -4.188 -12.156 1 98.69 74 VAL A C 1
ATOM 559 O O . VAL A 1 74 ? -1.355 -4.293 -11.57 1 98.69 74 VAL A O 1
ATOM 562 N N . ALA A 1 75 ? -2.518 -3.785 -13.391 1 98.75 75 ALA A N 1
ATOM 563 C CA . ALA A 1 75 ? -1.333 -3.486 -14.195 1 98.75 75 ALA A CA 1
ATOM 564 C C . ALA A 1 75 ? -0.544 -2.324 -13.594 1 98.75 75 ALA A C 1
ATOM 566 O O . ALA A 1 75 ? 0.688 -2.352 -13.562 1 98.75 75 ALA A O 1
ATOM 567 N N . ASP A 1 76 ? -1.237 -1.346 -13.117 1 98 76 ASP A N 1
ATOM 568 C CA . ASP A 1 76 ? -0.583 -0.183 -12.523 1 98 76 ASP A CA 1
ATOM 569 C C . ASP A 1 76 ? 0.201 -0.572 -11.273 1 98 76 ASP A C 1
ATOM 571 O O . ASP A 1 76 ? 1.329 -0.117 -11.07 1 98 76 ASP A O 1
ATOM 575 N N . ARG A 1 77 ? -0.412 -1.387 -10.445 1 98.5 77 ARG A N 1
ATOM 576 C CA . ARG A 1 77 ? 0.286 -1.852 -9.25 1 98.5 77 ARG A CA 1
ATOM 577 C C . ARG A 1 77 ? 1.482 -2.723 -9.625 1 98.5 77 ARG A C 1
ATOM 579 O O . ARG A 1 77 ? 2.547 -2.615 -9.008 1 98.5 77 ARG A O 1
ATOM 586 N N . ALA A 1 78 ? 1.288 -3.594 -10.594 1 98.81 78 ALA A N 1
ATOM 587 C CA . ALA A 1 78 ? 2.391 -4.441 -11.039 1 98.81 78 ALA A CA 1
ATOM 588 C C . ALA A 1 78 ? 3.564 -3.602 -11.531 1 98.81 78 ALA A C 1
ATOM 590 O O . ALA A 1 78 ? 4.723 -3.904 -11.234 1 98.81 78 ALA A O 1
ATOM 591 N N . LYS A 1 79 ? 3.242 -2.572 -12.242 1 98 79 LYS A N 1
ATOM 592 C CA . LYS A 1 79 ? 4.258 -1.662 -12.766 1 98 79 LYS A CA 1
ATOM 593 C C . LYS A 1 79 ? 5.074 -1.042 -11.633 1 98 79 LYS A C 1
ATOM 595 O O . LYS A 1 79 ? 6.293 -0.896 -11.75 1 98 79 LYS A O 1
ATOM 600 N N . ASP A 1 80 ? 4.434 -0.684 -10.547 1 97.44 80 ASP A N 1
ATOM 601 C CA . ASP A 1 80 ? 5.121 -0.131 -9.383 1 97.44 80 ASP A CA 1
ATOM 602 C C . ASP A 1 80 ? 6.172 -1.104 -8.852 1 97.44 80 ASP A C 1
ATOM 604 O O . ASP A 1 80 ? 7.277 -0.698 -8.492 1 97.44 80 ASP A O 1
ATOM 608 N N . LEU A 1 81 ? 5.777 -2.385 -8.773 1 98.62 81 LEU A N 1
ATOM 609 C CA . LEU A 1 81 ? 6.699 -3.395 -8.25 1 98.62 81 LEU A CA 1
ATOM 610 C C . LEU A 1 81 ? 7.898 -3.561 -9.18 1 98.62 81 LEU A C 1
ATOM 612 O O . LEU A 1 81 ? 9.039 -3.6 -8.719 1 98.62 81 LEU A O 1
ATOM 616 N N . VAL A 1 82 ? 7.621 -3.613 -10.477 1 98.5 82 VAL A N 1
ATOM 617 C CA . VAL A 1 82 ? 8.68 -3.818 -11.461 1 98.5 82 VAL A CA 1
ATOM 618 C C . VAL A 1 82 ? 9.633 -2.623 -11.461 1 98.5 82 VAL A C 1
ATOM 620 O O . VAL A 1 82 ? 10.852 -2.793 -11.406 1 98.5 82 VAL A O 1
ATOM 623 N N . ARG A 1 83 ? 9.062 -1.423 -11.406 1 96.69 83 ARG A N 1
ATOM 624 C CA . ARG A 1 83 ? 9.867 -0.205 -11.406 1 96.69 83 ARG A CA 1
ATOM 625 C C . ARG A 1 83 ? 10.766 -0.138 -10.18 1 96.69 83 ARG A C 1
ATOM 627 O O . ARG A 1 83 ? 11.922 0.273 -10.273 1 96.69 83 ARG A O 1
ATOM 634 N N . ALA A 1 84 ? 10.227 -0.567 -9.117 1 97.06 84 ALA A N 1
ATOM 635 C CA . ALA A 1 84 ? 10.938 -0.427 -7.852 1 97.06 84 ALA A CA 1
ATOM 636 C C . ALA A 1 84 ? 12.086 -1.434 -7.754 1 97.06 84 ALA A C 1
ATOM 638 O O . ALA A 1 84 ? 13.148 -1.124 -7.207 1 97.06 84 ALA A O 1
ATOM 639 N N . THR A 1 85 ? 11.898 -2.631 -8.375 1 97.69 85 THR A N 1
ATOM 640 C CA . THR A 1 85 ? 12.805 -3.707 -7.988 1 97.69 85 THR A CA 1
ATOM 641 C C . THR A 1 85 ? 13.609 -4.199 -9.188 1 97.69 85 THR A C 1
ATOM 643 O O . THR A 1 85 ? 14.648 -4.844 -9.023 1 97.69 85 THR A O 1
ATOM 646 N N . ASN A 1 86 ? 13.086 -3.994 -10.367 1 97.12 86 ASN A N 1
ATOM 647 C CA . ASN A 1 86 ? 13.664 -4.586 -11.57 1 97.12 86 ASN A CA 1
ATOM 648 C C . ASN A 1 86 ? 13.688 -6.109 -11.492 1 97.12 86 ASN A C 1
ATOM 650 O O . ASN A 1 86 ? 14.562 -6.754 -12.07 1 97.12 86 ASN A O 1
ATOM 654 N N . LEU A 1 87 ? 12.766 -6.719 -10.734 1 98.44 87 LEU A N 1
ATOM 655 C CA . LEU A 1 87 ? 12.617 -8.164 -10.625 1 98.44 87 LEU A CA 1
ATOM 656 C C . LEU A 1 87 ? 11.453 -8.656 -11.469 1 98.44 87 LEU A C 1
ATOM 658 O O . LEU A 1 87 ? 10.5 -7.914 -11.719 1 98.44 87 LEU A O 1
ATOM 662 N N . PRO A 1 88 ? 11.523 -9.938 -11.938 1 98.88 88 PRO A N 1
ATOM 663 C CA . PRO A 1 88 ? 10.328 -10.531 -12.539 1 98.88 88 PRO A CA 1
ATOM 664 C C . PRO A 1 88 ? 9.164 -10.625 -11.555 1 98.88 88 PRO A C 1
ATOM 666 O O . PRO A 1 88 ? 9.352 -11.039 -10.406 1 98.88 88 PRO A O 1
ATOM 669 N N . VAL A 1 89 ? 8 -10.219 -12.023 1 98.94 89 VAL A N 1
ATOM 670 C CA . VAL A 1 89 ? 6.801 -10.266 -11.195 1 98.94 89 VAL A CA 1
ATOM 671 C C . VAL A 1 89 ? 5.77 -11.195 -11.82 1 98.94 89 VAL A C 1
ATOM 673 O O . VAL A 1 89 ? 5.465 -11.086 -13.016 1 98.94 89 VAL A O 1
ATOM 676 N N . LEU A 1 90 ? 5.32 -12.203 -11.023 1 99 90 LEU A N 1
ATOM 677 C CA . LEU A 1 90 ? 4.137 -13 -11.328 1 99 90 LEU A CA 1
ATOM 678 C C . LEU A 1 90 ? 2.875 -12.32 -10.812 1 99 90 LEU A C 1
ATOM 680 O O . LEU A 1 90 ? 2.76 -12.023 -9.625 1 99 90 LEU A O 1
ATOM 684 N N . VAL A 1 91 ? 1.921 -12.078 -11.727 1 98.94 91 VAL A N 1
ATOM 685 C CA . VAL A 1 91 ? 0.746 -11.289 -11.359 1 98.94 91 VAL A CA 1
ATOM 686 C C . VAL A 1 91 ? -0.505 -12.164 -11.445 1 98.94 91 VAL A C 1
ATOM 688 O O . VAL A 1 91 ? -0.736 -12.828 -12.461 1 98.94 91 VAL A O 1
ATOM 691 N N . ASP A 1 92 ? -1.302 -12.164 -10.406 1 98.81 92 ASP A N 1
ATOM 692 C CA . ASP A 1 92 ? -2.627 -12.781 -10.422 1 98.81 92 ASP A CA 1
ATOM 693 C C . ASP A 1 92 ? -3.609 -11.938 -11.234 1 98.81 92 ASP A C 1
ATOM 695 O O . ASP A 1 92 ? -3.975 -10.836 -10.828 1 98.81 92 ASP A O 1
ATOM 699 N N . ILE A 1 93 ? -4.086 -12.477 -12.32 1 98.56 93 ILE A N 1
ATOM 700 C CA . ILE A 1 93 ? -5.031 -11.719 -13.133 1 98.56 93 ILE A CA 1
ATOM 701 C C . ILE A 1 93 ? -6.418 -12.359 -13.039 1 98.56 93 ILE A C 1
ATOM 703 O O . ILE A 1 93 ? -7.246 -12.203 -13.938 1 98.56 93 ILE A O 1
ATOM 707 N N . ASP A 1 94 ? -6.625 -13.109 -11.945 1 97 94 ASP A N 1
ATOM 708 C CA . ASP A 1 94 ? -7.918 -13.727 -11.672 1 97 94 ASP A CA 1
ATOM 709 C C . ASP A 1 94 ? -8.398 -14.555 -12.859 1 97 94 ASP A C 1
ATOM 711 O O . ASP A 1 94 ? -7.672 -15.422 -13.352 1 97 94 ASP A O 1
ATOM 715 N N . THR A 1 95 ? -9.594 -14.258 -13.328 1 96.44 95 THR A N 1
ATOM 716 C CA . THR A 1 95 ? -10.148 -14.992 -14.461 1 96.44 95 THR A CA 1
ATOM 717 C C . THR A 1 95 ? -9.836 -14.281 -15.773 1 96.44 95 THR A C 1
ATOM 719 O O . THR A 1 95 ? -10.383 -14.641 -16.828 1 96.44 95 THR A O 1
ATOM 722 N N . GLY A 1 96 ? -9.047 -13.266 -15.719 1 97.38 96 GLY A N 1
ATOM 723 C CA . GLY A 1 96 ? -8.75 -12.469 -16.906 1 97.38 96 GLY A CA 1
ATOM 724 C C . GLY A 1 96 ? -9.688 -11.289 -17.078 1 97.38 96 GLY A C 1
ATOM 725 O O . GLY A 1 96 ? -9.688 -10.648 -18.141 1 97.38 96 GLY A O 1
ATOM 726 N N . PHE A 1 97 ? -10.555 -11.047 -16.141 1 96.44 97 PHE A N 1
ATOM 727 C CA . PHE A 1 97 ? -11.414 -9.883 -16 1 96.44 97 PHE A CA 1
ATOM 728 C C . PHE A 1 97 ? -12.469 -9.859 -17.094 1 96.44 97 PHE A C 1
ATOM 730 O O . PHE A 1 97 ? -12.828 -8.789 -17.609 1 96.44 97 PHE A O 1
ATOM 737 N N . GLY A 1 98 ? -12.859 -11.008 -17.625 1 93.81 98 GLY A N 1
ATOM 738 C CA . GLY A 1 98 ? -13.93 -11.125 -18.594 1 93.81 98 GLY A CA 1
ATOM 739 C C . GLY A 1 98 ? -13.727 -12.273 -19.562 1 93.81 98 GLY A C 1
ATOM 740 O O . GLY A 1 98 ? -13.227 -13.336 -19.188 1 93.81 98 GLY A O 1
ATOM 741 N N . GLY A 1 99 ? -14.234 -12.07 -20.766 1 94.06 99 GLY A N 1
ATOM 742 C CA . GLY A 1 99 ? -14.094 -13.086 -21.797 1 94.06 99 GLY A CA 1
ATOM 743 C C . GLY A 1 99 ? -12.758 -13.023 -22.5 1 94.06 99 GLY A C 1
ATOM 744 O O . GLY A 1 99 ? -11.82 -12.383 -22.031 1 94.06 99 GLY A O 1
ATOM 745 N N . VAL A 1 100 ? -12.648 -13.703 -23.547 1 95.31 100 VAL A N 1
ATOM 746 C CA . VAL A 1 100 ? -11.406 -13.906 -24.297 1 95.31 100 VAL A CA 1
ATOM 747 C C . VAL A 1 100 ? -10.812 -12.555 -24.688 1 95.31 100 VAL A C 1
ATOM 749 O O . VAL A 1 100 ? -9.602 -12.352 -24.594 1 95.31 100 VAL A O 1
ATOM 752 N N . LEU A 1 101 ? -11.625 -11.594 -25.078 1 95.94 101 LEU A N 1
ATOM 753 C CA . LEU A 1 101 ? -11.125 -10.289 -25.484 1 95.94 101 LEU A CA 1
ATOM 754 C C . LEU A 1 101 ? -10.594 -9.516 -24.281 1 95.94 101 LEU A C 1
ATOM 756 O O . LEU A 1 101 ? -9.633 -8.75 -24.406 1 95.94 101 LEU A O 1
ATOM 760 N N . ASN A 1 102 ? -11.25 -9.656 -23.125 1 97.69 102 ASN A N 1
ATOM 761 C CA . ASN A 1 102 ? -10.766 -9.031 -21.906 1 97.69 102 ASN A CA 1
ATOM 762 C C . ASN A 1 102 ? -9.414 -9.609 -21.484 1 97.69 102 ASN A C 1
ATOM 764 O O . ASN A 1 102 ? -8.531 -8.875 -21.031 1 97.69 102 ASN A O 1
ATOM 768 N N . VAL A 1 103 ? -9.328 -10.867 -21.703 1 98.31 103 VAL A N 1
ATOM 769 C CA . VAL A 1 103 ? -8.07 -11.539 -21.375 1 98.31 103 VAL A CA 1
ATOM 770 C C . VAL A 1 103 ? -6.957 -11.016 -22.281 1 98.31 103 VAL A C 1
ATOM 772 O O . VAL A 1 103 ? -5.844 -10.766 -21.812 1 98.31 103 VAL A O 1
ATOM 775 N N . ALA A 1 104 ? -7.25 -10.859 -23.516 1 98.31 104 ALA A N 1
ATOM 776 C CA . ALA A 1 104 ? -6.277 -10.305 -24.453 1 98.31 104 ALA A CA 1
ATOM 777 C C . ALA A 1 104 ? -5.852 -8.906 -24.031 1 98.31 104 ALA A C 1
ATOM 779 O O . ALA A 1 104 ? -4.66 -8.578 -24.047 1 98.31 104 ALA A O 1
ATOM 780 N N . ARG A 1 105 ? -6.809 -8.109 -23.703 1 98.31 105 ARG A N 1
ATOM 781 C CA . ARG A 1 105 ? -6.504 -6.766 -23.234 1 98.31 105 ARG A CA 1
ATOM 782 C C . ARG A 1 105 ? -5.629 -6.809 -21.984 1 98.31 105 ARG A C 1
ATOM 784 O O . ARG A 1 105 ? -4.637 -6.082 -21.891 1 98.31 105 ARG A O 1
ATOM 791 N N . THR A 1 106 ? -6.023 -7.629 -21.031 1 98.81 106 THR A N 1
ATOM 792 C CA . THR A 1 106 ? -5.281 -7.77 -19.781 1 98.81 106 THR A CA 1
ATOM 793 C C . THR A 1 106 ? -3.834 -8.164 -20.047 1 98.81 106 THR A C 1
ATOM 795 O O . THR A 1 106 ? -2.908 -7.605 -19.469 1 98.81 106 THR A O 1
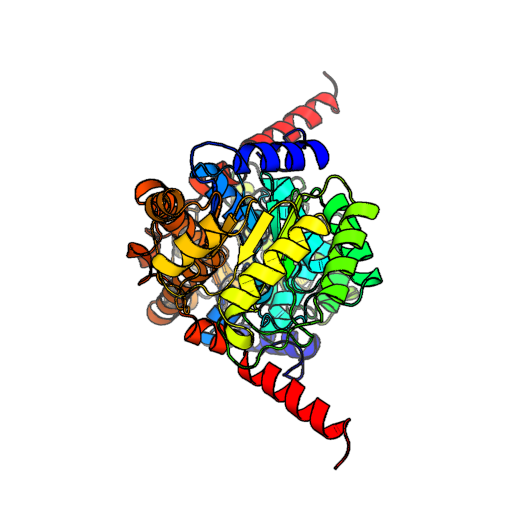ATOM 798 N N . ALA A 1 107 ? -3.65 -9.094 -20.938 1 98.81 107 ALA A N 1
ATOM 799 C CA . ALA A 1 107 ? -2.311 -9.555 -21.297 1 98.81 107 ALA A CA 1
ATOM 800 C C . ALA A 1 107 ? -1.466 -8.406 -21.844 1 98.81 107 ALA A C 1
ATOM 802 O O . ALA A 1 107 ? -0.298 -8.258 -21.484 1 98.81 107 ALA A O 1
ATOM 803 N N . GLN A 1 108 ? -2.045 -7.641 -22.719 1 98.62 108 GLN A N 1
ATOM 804 C CA . GLN A 1 108 ? -1.331 -6.5 -23.281 1 98.62 108 GLN A CA 1
ATOM 805 C C . GLN A 1 108 ? -0.98 -5.477 -22.203 1 98.62 108 GLN A C 1
ATOM 807 O O . GLN A 1 108 ? 0.116 -4.914 -22.203 1 98.62 108 GLN A O 1
ATOM 812 N N . GLU A 1 109 ? -1.914 -5.246 -21.328 1 98.81 109 GLU A N 1
ATOM 813 C CA . GLU A 1 109 ? -1.664 -4.32 -20.219 1 98.81 109 GLU A CA 1
ATOM 814 C C . GLU A 1 109 ? -0.522 -4.809 -19.344 1 98.81 109 GLU A C 1
ATOM 816 O O . GLU A 1 109 ? 0.329 -4.02 -18.922 1 98.81 109 GLU A O 1
ATOM 821 N N . MET A 1 110 ? -0.52 -6.098 -19.062 1 98.88 110 MET A N 1
ATOM 822 C CA . MET A 1 110 ? 0.548 -6.684 -18.266 1 98.88 110 MET A CA 1
ATOM 823 C C . MET A 1 110 ? 1.889 -6.582 -18.984 1 98.88 110 MET A C 1
ATOM 825 O O . MET A 1 110 ? 2.908 -6.273 -18.359 1 98.88 110 MET A O 1
ATOM 829 N N . LEU A 1 111 ? 1.852 -6.867 -20.25 1 98.69 111 LEU A N 1
ATOM 830 C CA . LEU A 1 111 ? 3.053 -6.742 -21.078 1 98.69 111 LEU A CA 1
ATOM 831 C C . LEU A 1 111 ? 3.605 -5.324 -21.016 1 98.69 111 LEU A C 1
ATOM 833 O O . LEU A 1 111 ? 4.805 -5.129 -20.812 1 98.69 111 LEU A O 1
ATOM 837 N N . GLU A 1 112 ? 2.738 -4.336 -21.156 1 98.25 112 GLU A N 1
ATOM 838 C CA . GLU A 1 112 ? 3.115 -2.928 -21.141 1 98.25 112 GLU A CA 1
ATOM 839 C C . GLU A 1 112 ? 3.662 -2.518 -19.781 1 98.25 112 GLU A C 1
ATOM 841 O O . GLU A 1 112 ? 4.492 -1.613 -19.688 1 98.25 112 GLU A O 1
ATOM 846 N N . ALA A 1 113 ? 3.256 -3.193 -18.734 1 98.5 113 ALA A N 1
ATOM 847 C CA . ALA A 1 113 ? 3.703 -2.916 -17.375 1 98.5 113 ALA A CA 1
ATOM 848 C C . ALA A 1 113 ? 4.996 -3.664 -17.047 1 98.5 113 ALA A C 1
ATOM 850 O O . ALA A 1 113 ? 5.465 -3.656 -15.914 1 98.5 113 ALA A O 1
ATOM 851 N N . ASN A 1 114 ? 5.531 -4.41 -18.031 1 98.44 114 ASN A N 1
ATOM 852 C CA . ASN A 1 114 ? 6.762 -5.191 -17.938 1 98.44 114 ASN A CA 1
ATOM 853 C C . ASN A 1 114 ? 6.605 -6.363 -16.969 1 98.44 114 ASN A C 1
ATOM 855 O O . ASN A 1 114 ? 7.555 -6.738 -16.281 1 98.44 114 ASN A O 1
ATOM 859 N N . VAL A 1 115 ? 5.434 -6.871 -16.891 1 98.88 115 VAL A N 1
ATOM 860 C CA . VAL A 1 115 ? 5.16 -8.062 -16.109 1 98.88 115 VAL A CA 1
ATOM 861 C C . VAL A 1 115 ? 5.809 -9.281 -16.75 1 98.88 115 VAL A C 1
ATOM 863 O O . VAL A 1 115 ? 5.77 -9.438 -17.984 1 98.88 115 VAL A O 1
ATOM 866 N N . ALA A 1 116 ? 6.43 -10.086 -15.906 1 98.94 116 ALA A N 1
ATOM 867 C CA . ALA A 1 116 ? 7.145 -11.242 -16.438 1 98.94 116 ALA A CA 1
ATOM 868 C C . ALA A 1 116 ? 6.195 -12.414 -16.672 1 98.94 116 ALA A C 1
ATOM 870 O O . ALA A 1 116 ? 6.32 -13.125 -17.672 1 98.94 116 ALA A O 1
ATOM 871 N N . ALA A 1 117 ? 5.277 -12.57 -15.758 1 98.94 117 ALA A N 1
ATOM 872 C CA . ALA A 1 117 ? 4.414 -13.75 -15.758 1 98.94 117 ALA A CA 1
ATOM 873 C C . ALA A 1 117 ? 3.023 -13.414 -15.234 1 98.94 117 ALA A C 1
ATOM 875 O O . ALA A 1 117 ? 2.873 -12.531 -14.383 1 98.94 117 ALA A O 1
ATOM 876 N N . VAL A 1 118 ? 2.014 -14.141 -15.766 1 98.94 118 VAL A N 1
ATOM 877 C CA . VAL A 1 118 ? 0.655 -13.984 -15.258 1 98.94 118 VAL A CA 1
ATOM 878 C C . VAL A 1 118 ? 0.118 -15.336 -14.797 1 98.94 118 VAL A C 1
ATOM 880 O O . VAL A 1 118 ? 0.462 -16.375 -15.367 1 98.94 118 VAL A O 1
ATOM 883 N N . GLN A 1 119 ? -0.607 -15.305 -13.766 1 98.88 119 GLN A N 1
ATOM 884 C CA . GLN A 1 119 ? -1.437 -16.422 -13.312 1 98.88 119 GLN A CA 1
ATOM 885 C C . GLN A 1 119 ? -2.898 -16.203 -13.688 1 98.88 119 GLN A C 1
ATOM 887 O O . GLN A 1 119 ? -3.48 -15.164 -13.375 1 98.88 119 GLN A O 1
ATOM 892 N N . ILE A 1 120 ? -3.514 -17.109 -14.352 1 98.69 120 ILE A N 1
ATOM 893 C CA . ILE A 1 120 ? -4.918 -17.016 -14.734 1 98.69 120 ILE A CA 1
ATOM 894 C C . ILE A 1 120 ? -5.672 -18.25 -14.211 1 98.69 120 ILE A C 1
ATOM 896 O O . ILE A 1 120 ? -5.164 -19.359 -14.273 1 98.69 120 ILE A O 1
ATOM 900 N N . GLU A 1 121 ? -6.863 -17.984 -13.703 1 97.81 121 GLU A N 1
ATOM 901 C CA . GLU A 1 121 ? -7.586 -19.094 -13.07 1 97.81 121 GLU A CA 1
ATOM 902 C C . GLU A 1 121 ? -8.828 -19.469 -13.875 1 97.81 121 GLU A C 1
ATOM 904 O O . GLU A 1 121 ? -9.32 -18.672 -14.672 1 97.81 121 GLU A O 1
ATOM 909 N N . ASP A 1 122 ? -9.398 -20.672 -13.641 1 97.56 122 ASP A N 1
ATOM 910 C CA . ASP A 1 122 ? -10.461 -21.219 -14.477 1 97.56 122 ASP A CA 1
ATOM 911 C C . ASP A 1 122 ? -11.805 -21.188 -13.75 1 97.56 122 ASP A C 1
ATOM 913 O O . ASP A 1 122 ? -12.633 -22.078 -13.914 1 97.56 122 ASP A O 1
ATOM 917 N N . GLN A 1 123 ? -12 -20.172 -12.945 1 94.06 123 GLN A N 1
ATOM 918 C CA . GLN A 1 123 ? -13.289 -20 -12.273 1 94.06 123 GLN A CA 1
ATOM 919 C C . GLN A 1 123 ? -14.266 -19.219 -13.156 1 94.06 123 GLN A C 1
ATOM 921 O O . GLN A 1 123 ? -13.852 -18.453 -14.031 1 94.06 123 GLN A O 1
ATOM 926 N N . GLN A 1 124 ? -15.531 -19.469 -12.914 1 90.12 124 GLN A N 1
ATOM 927 C CA . GLN A 1 124 ? -16.594 -18.641 -13.477 1 90.12 124 GLN A CA 1
ATOM 928 C C . GLN A 1 124 ? -16.844 -17.391 -12.633 1 90.12 124 GLN A C 1
ATOM 930 O O . GLN A 1 124 ? -16.766 -17.453 -11.406 1 90.12 124 GLN A O 1
ATOM 935 N N . LEU A 1 125 ? -17.219 -16.328 -13.289 1 80.12 125 LEU A N 1
ATOM 936 C CA . LEU A 1 125 ? -17.609 -15.117 -12.555 1 80.12 125 LEU A CA 1
ATOM 937 C C . LEU A 1 125 ? -18.984 -15.266 -11.945 1 80.12 125 LEU A C 1
ATOM 939 O O . LEU A 1 125 ? -19.891 -15.852 -12.562 1 80.12 125 LEU A O 1
ATOM 943 N N . PRO A 1 126 ? -19.328 -14.727 -10.812 1 78.31 126 PRO A N 1
ATOM 944 C CA . PRO A 1 126 ? -18.375 -14.094 -9.898 1 78.31 126 PRO A CA 1
ATOM 945 C C . PRO A 1 126 ? -17.438 -15.102 -9.234 1 78.31 126 PRO A C 1
ATOM 947 O O . PRO A 1 126 ? -17.875 -16.172 -8.82 1 78.31 126 PRO A O 1
ATOM 950 N N . LYS A 1 127 ? -16.25 -14.742 -9.195 1 81 127 LYS A N 1
ATOM 951 C CA . LYS A 1 127 ? -15.266 -15.672 -8.664 1 81 127 LYS A CA 1
ATOM 952 C C . LYS A 1 127 ? -15.172 -15.57 -7.141 1 81 127 LYS A C 1
ATOM 954 O O . LYS A 1 127 ? -15.633 -14.594 -6.551 1 81 127 LYS A O 1
ATOM 959 N N . LYS A 1 128 ? -14.656 -16.688 -6.555 1 75.81 128 LYS A N 1
ATOM 960 C CA . LYS A 1 128 ? -14.406 -16.766 -5.121 1 75.81 128 LYS A CA 1
ATOM 961 C C . LYS A 1 128 ? -12.969 -17.203 -4.84 1 75.81 128 LYS A C 1
ATOM 963 O O . LYS A 1 128 ? -12.25 -17.625 -5.754 1 75.81 128 LYS A O 1
ATOM 968 N N . CYS A 1 129 ? -12.648 -16.969 -3.578 1 79.75 129 CYS A N 1
ATOM 969 C CA . CYS A 1 129 ? -11.352 -17.5 -3.154 1 79.75 129 CYS A CA 1
ATOM 970 C C . CYS A 1 129 ? -11.289 -19.016 -3.352 1 79.75 129 CYS A C 1
ATOM 972 O O . CYS A 1 129 ? -12.266 -19.719 -3.09 1 79.75 129 CYS A O 1
ATOM 974 N N . GLY A 1 130 ? -10.109 -19.5 -3.805 1 79.19 130 GLY A N 1
ATOM 975 C CA . GLY A 1 130 ? -9.914 -20.906 -4.098 1 79.19 130 GLY A CA 1
ATOM 976 C C . GLY A 1 130 ? -10.094 -21.797 -2.883 1 79.19 130 GLY A C 1
ATOM 977 O O . GLY A 1 130 ? -10.305 -23.016 -3.02 1 79.19 130 GLY A O 1
ATOM 978 N N . HIS A 1 131 ? -10.109 -21.203 -1.734 1 78.31 131 HIS A N 1
ATOM 979 C CA . HIS A 1 131 ? -10.203 -21.969 -0.496 1 78.31 131 HIS A CA 1
ATOM 980 C C . HIS A 1 131 ? -11.617 -21.922 0.069 1 78.31 131 HIS A C 1
ATOM 982 O O . HIS A 1 131 ? -11.875 -22.469 1.146 1 78.31 131 HIS A O 1
ATOM 988 N N . LEU A 1 132 ? -12.508 -21.266 -0.666 1 77.06 132 LEU A N 1
ATOM 989 C CA . LEU A 1 132 ? -13.906 -21.203 -0.259 1 77.06 132 LEU A CA 1
ATOM 990 C C . LEU A 1 132 ? -14.742 -22.188 -1.082 1 77.06 132 LEU A C 1
ATOM 992 O O . LEU A 1 132 ? -14.289 -22.688 -2.105 1 77.06 132 LEU A O 1
ATOM 996 N N . ASN A 1 133 ? -15.961 -22.438 -0.568 1 74 133 ASN A N 1
ATOM 997 C CA . ASN A 1 133 ? -16.875 -23.359 -1.245 1 74 133 ASN A CA 1
ATOM 998 C C . ASN A 1 133 ? -17.75 -22.625 -2.262 1 74 133 ASN A C 1
ATOM 1000 O O . ASN A 1 133 ? -17.797 -21.391 -2.279 1 74 133 ASN A O 1
ATOM 1004 N N . GLY A 1 134 ? -18.234 -23.438 -3.174 1 74.81 134 GLY A N 1
ATOM 1005 C CA . GLY A 1 134 ? -19.234 -22.922 -4.09 1 74.81 134 GLY A CA 1
ATOM 1006 C C . GLY A 1 134 ? -18.641 -22.297 -5.336 1 74.81 134 GLY A C 1
ATOM 1007 O O . GLY A 1 134 ? -19.281 -21.484 -6 1 74.81 134 GLY A O 1
ATOM 1008 N N . LYS A 1 135 ? -17.484 -22.688 -5.652 1 80 135 LYS A N 1
ATOM 1009 C CA . LYS A 1 135 ? -16.844 -22.219 -6.879 1 80 135 LYS A CA 1
ATOM 1010 C C . LYS A 1 135 ? -17.391 -22.953 -8.102 1 80 135 LYS A C 1
ATOM 1012 O O . LYS A 1 135 ? -17.719 -24.141 -8.016 1 80 135 LYS A O 1
ATOM 1017 N N . GLN A 1 136 ? -17.516 -22.219 -9.117 1 88.69 136 GLN A N 1
ATOM 1018 C CA . GLN A 1 136 ? -17.844 -22.797 -10.414 1 88.69 136 GLN A CA 1
ATOM 1019 C C . GLN A 1 136 ? -16.703 -22.594 -11.414 1 88.69 136 GLN A C 1
ATOM 1021 O O . GLN A 1 136 ? -15.977 -21.609 -11.344 1 88.69 136 GLN A O 1
ATOM 1026 N N . LEU A 1 137 ? -16.547 -23.578 -12.281 1 95.44 137 LEU A N 1
ATOM 1027 C CA . LEU A 1 137 ? -15.453 -23.531 -13.25 1 95.44 137 LEU A CA 1
ATOM 1028 C C . LEU A 1 137 ? -15.984 -23.266 -14.648 1 95.44 137 LEU A C 1
ATOM 1030 O O . LEU A 1 137 ? -17.062 -23.734 -15.008 1 95.44 137 LEU A O 1
ATOM 1034 N N . VAL A 1 138 ? -15.273 -22.547 -15.43 1 95.81 138 VAL A N 1
ATOM 1035 C CA . VAL A 1 138 ? -15.539 -22.469 -16.859 1 95.81 138 VAL A CA 1
ATOM 1036 C C . VAL A 1 138 ? -15.211 -23.797 -17.531 1 95.81 138 VAL A C 1
ATOM 1038 O O . VAL A 1 138 ? -14.531 -24.641 -16.938 1 95.81 138 VAL A O 1
ATOM 1041 N N . SER A 1 139 ? -15.68 -23.984 -18.734 1 96.56 139 SER A N 1
ATOM 1042 C CA . SER A 1 139 ? -15.32 -25.188 -19.469 1 96.56 139 SER A CA 1
ATOM 1043 C C . SER A 1 139 ? -13.82 -25.234 -19.766 1 96.56 139 SER A C 1
ATOM 1045 O O . SER A 1 139 ? -13.164 -24.188 -19.797 1 96.56 139 SER A O 1
ATOM 1047 N N . LYS A 1 140 ? -13.242 -26.469 -19.922 1 97.56 140 LYS A N 1
ATOM 1048 C CA . LYS A 1 140 ? -11.844 -26.609 -20.328 1 97.56 140 LYS A CA 1
ATOM 1049 C C . LYS A 1 140 ? -11.562 -25.844 -21.609 1 97.56 140 LYS A C 1
ATOM 1051 O O . LYS A 1 140 ? -10.523 -25.203 -21.75 1 97.56 140 LYS A O 1
ATOM 1056 N N . GLU A 1 141 ? -12.523 -25.906 -22.469 1 97.38 141 GLU A N 1
ATOM 1057 C CA . GLU A 1 141 ? -12.383 -25.234 -23.766 1 97.38 141 GLU A CA 1
ATOM 1058 C C . GLU A 1 141 ? -12.266 -23.719 -23.594 1 97.38 141 GLU A C 1
ATOM 1060 O O . GLU A 1 141 ? -11.438 -23.094 -24.266 1 97.38 141 GLU A O 1
ATOM 1065 N N . GLU A 1 142 ? -13.047 -23.156 -22.781 1 97.44 142 GLU A N 1
ATOM 1066 C CA . GLU A 1 142 ? -12.977 -21.719 -22.547 1 97.44 142 GLU A CA 1
ATOM 1067 C C . GLU A 1 142 ? -11.625 -21.312 -21.953 1 97.44 142 GLU A C 1
ATOM 1069 O O . GLU A 1 142 ? -11.039 -20.312 -22.375 1 97.44 142 GLU A O 1
ATOM 1074 N N . MET A 1 143 ? -11.148 -22.031 -21.047 1 98.31 143 MET A N 1
ATOM 1075 C CA . MET A 1 143 ? -9.852 -21.719 -20.453 1 98.31 143 MET A CA 1
ATOM 1076 C C . MET A 1 143 ? -8.734 -21.875 -21.484 1 98.31 143 MET A C 1
ATOM 1078 O O . MET A 1 143 ? -7.789 -21.078 -21.5 1 98.31 143 MET A O 1
ATOM 1082 N N . GLU A 1 144 ? -8.883 -22.922 -22.297 1 98.5 144 GLU A N 1
ATOM 1083 C CA . GLU A 1 144 ? -7.922 -23.094 -23.391 1 98.5 144 GLU A CA 1
ATOM 1084 C C . GLU A 1 144 ? -7.875 -21.875 -24.281 1 98.5 144 GLU A C 1
ATOM 1086 O O . GLU A 1 144 ? -6.797 -21.406 -24.656 1 98.5 144 GLU A O 1
ATOM 1091 N N . GLN A 1 145 ? -9.008 -21.375 -24.609 1 98.25 145 GLN A N 1
ATOM 1092 C CA . GLN A 1 145 ? -9.094 -20.188 -25.469 1 98.25 145 GLN A CA 1
ATOM 1093 C C . GLN A 1 145 ? -8.445 -18.984 -24.812 1 98.25 145 GLN A C 1
ATOM 1095 O O . GLN A 1 145 ? -7.793 -18.172 -25.484 1 98.25 145 GLN A O 1
ATOM 1100 N N . LYS A 1 146 ? -8.641 -18.859 -23.562 1 98.5 146 LYS A N 1
ATOM 1101 C CA . LYS A 1 146 ? -8.047 -17.75 -22.828 1 98.5 146 LYS A CA 1
ATOM 1102 C C . LYS A 1 146 ? -6.527 -17.844 -22.812 1 98.5 146 LYS A C 1
ATOM 1104 O O . LYS A 1 146 ? -5.832 -16.844 -23.031 1 98.5 146 LYS A O 1
ATOM 1109 N N . ILE A 1 147 ? -6.02 -19 -22.594 1 98.81 147 ILE A N 1
ATOM 1110 C CA . ILE A 1 147 ? -4.578 -19.234 -22.609 1 98.81 147 ILE A CA 1
ATOM 1111 C C . ILE A 1 147 ? -4.012 -18.922 -23.984 1 98.81 147 ILE A C 1
ATOM 1113 O O . ILE A 1 147 ? -3 -18.234 -24.109 1 98.81 147 ILE A O 1
ATOM 1117 N N . GLN A 1 148 ? -4.684 -19.391 -24.984 1 98.69 148 GLN A N 1
ATOM 1118 C CA . GLN A 1 148 ? -4.242 -19.172 -26.359 1 98.69 148 GLN A CA 1
ATOM 1119 C C . GLN A 1 148 ? -4.281 -17.688 -26.734 1 98.69 148 GLN A C 1
ATOM 1121 O O . GLN A 1 148 ? -3.43 -17.219 -27.484 1 98.69 148 GLN A O 1
ATOM 1126 N N . ALA A 1 149 ? -5.27 -17 -26.219 1 98.56 149 ALA A N 1
ATOM 1127 C CA . ALA A 1 149 ? -5.355 -15.562 -26.469 1 98.56 149 ALA A CA 1
ATOM 1128 C C . ALA A 1 149 ? -4.137 -14.844 -25.906 1 98.56 149 ALA A C 1
ATOM 1130 O O . ALA A 1 149 ? -3.574 -13.961 -26.562 1 98.56 149 ALA A O 1
ATOM 1131 N N . ILE A 1 150 ? -3.721 -15.195 -24.703 1 98.81 150 ILE A N 1
ATOM 1132 C CA . ILE A 1 150 ? -2.545 -14.57 -24.109 1 98.81 150 ILE A CA 1
ATOM 1133 C C . ILE A 1 150 ? -1.312 -14.867 -24.953 1 98.81 150 ILE A C 1
ATOM 1135 O O . ILE A 1 150 ? -0.539 -13.961 -25.281 1 98.81 150 ILE A O 1
ATOM 1139 N N . LYS A 1 151 ? -1.16 -16.094 -25.359 1 98.12 151 LYS A N 1
ATOM 1140 C CA . LYS A 1 151 ? -0.006 -16.516 -26.156 1 98.12 151 LYS A CA 1
ATOM 1141 C C . LYS A 1 151 ? 0.068 -15.734 -27.469 1 98.12 151 LYS A C 1
ATOM 1143 O O . LYS A 1 151 ? 1.159 -15.414 -27.953 1 98.12 151 LYS A O 1
ATOM 1148 N N . LYS A 1 152 ? -1.012 -15.5 -28 1 98.06 152 LYS A N 1
ATOM 1149 C CA . LYS A 1 152 ? -1.076 -14.82 -29.297 1 98.06 152 LYS A CA 1
ATOM 1150 C C . LYS A 1 152 ? -0.702 -13.352 -29.156 1 98.06 152 LYS A C 1
ATOM 1152 O O . LYS A 1 152 ? 0.104 -12.836 -29.938 1 98.06 152 LYS A O 1
ATOM 1157 N N . VAL A 1 153 ? -1.246 -12.633 -28.172 1 98.38 153 VAL A N 1
ATOM 1158 C CA . VAL A 1 153 ? -1.124 -11.18 -28.141 1 98.38 153 VAL A CA 1
ATOM 1159 C C . VAL A 1 153 ? 0.109 -10.773 -27.344 1 98.38 153 VAL A C 1
ATOM 1161 O O . VAL A 1 153 ? 0.616 -9.664 -27.484 1 98.38 153 VAL A O 1
ATOM 1164 N N . ALA A 1 154 ? 0.593 -11.68 -26.469 1 98.44 154 ALA A N 1
ATOM 1165 C CA . ALA A 1 154 ? 1.748 -11.43 -25.625 1 98.44 154 ALA A CA 1
ATOM 1166 C C . ALA A 1 154 ? 2.611 -12.68 -25.484 1 98.44 154 ALA A C 1
ATOM 1168 O O . ALA A 1 154 ? 2.738 -13.234 -24.391 1 98.44 154 ALA A O 1
ATOM 1169 N N . PRO A 1 155 ? 3.277 -13.047 -26.469 1 98.06 155 PRO A N 1
ATOM 1170 C CA . PRO A 1 155 ? 3.957 -14.344 -26.516 1 98.06 155 PRO A CA 1
ATOM 1171 C C . PRO A 1 155 ? 5.117 -14.438 -25.531 1 98.06 155 PRO A C 1
ATOM 1173 O O . PRO A 1 155 ? 5.555 -15.539 -25.188 1 98.06 155 PRO A O 1
ATOM 1176 N N . THR A 1 156 ? 5.625 -13.305 -25.047 1 98.62 156 THR A N 1
ATOM 1177 C CA . THR A 1 156 ? 6.77 -13.344 -24.141 1 98.62 156 THR A CA 1
ATOM 1178 C C . THR A 1 156 ? 6.309 -13.531 -22.688 1 98.62 156 THR A C 1
ATOM 1180 O O . THR A 1 156 ? 7.109 -13.859 -21.812 1 98.62 156 THR A O 1
ATOM 1183 N N . LEU A 1 157 ? 5.023 -13.312 -22.422 1 98.75 157 LEU A N 1
ATOM 1184 C CA . LEU A 1 157 ? 4.504 -13.508 -21.062 1 98.75 157 LEU A CA 1
ATOM 1185 C C . LEU A 1 157 ? 4.551 -14.977 -20.672 1 98.75 157 LEU A C 1
ATOM 1187 O O . LEU A 1 157 ? 4.141 -15.844 -21.438 1 98.75 157 LEU A O 1
ATOM 1191 N N . VAL A 1 158 ? 5.094 -15.227 -19.531 1 98.94 158 VAL A N 1
ATOM 1192 C CA . VAL A 1 158 ? 4.977 -16.562 -18.969 1 98.94 158 VAL A CA 1
ATOM 1193 C C . VAL A 1 158 ? 3.564 -16.781 -18.422 1 98.94 158 VAL A C 1
ATOM 1195 O O . VAL A 1 158 ? 3.016 -15.906 -17.75 1 98.94 158 VAL A O 1
ATOM 1198 N N . ILE A 1 159 ? 2.984 -17.938 -18.766 1 98.94 159 ILE A N 1
ATOM 1199 C CA . ILE A 1 159 ? 1.61 -18.203 -18.344 1 98.94 159 ILE A CA 1
ATOM 1200 C C . ILE A 1 159 ? 1.589 -19.328 -17.312 1 98.94 159 ILE A C 1
ATOM 1202 O O . ILE A 1 159 ? 1.955 -20.469 -17.625 1 98.94 159 ILE A O 1
ATOM 1206 N N . VAL A 1 160 ? 1.186 -18.984 -16.109 1 98.94 160 VAL A N 1
ATOM 1207 C CA . VAL A 1 160 ? 0.886 -19.984 -15.086 1 98.94 160 VAL A CA 1
ATOM 1208 C C . VAL A 1 160 ? -0.623 -20.203 -15.008 1 98.94 160 VAL A C 1
ATOM 1210 O O . VAL A 1 160 ? -1.361 -19.344 -14.531 1 98.94 160 VAL A O 1
ATOM 1213 N N . ALA A 1 161 ? -1.081 -21.344 -15.438 1 98.88 161 ALA A N 1
ATOM 1214 C CA . ALA A 1 161 ? -2.51 -21.641 -15.414 1 98.88 161 ALA A CA 1
ATOM 1215 C C . ALA A 1 161 ? -2.916 -22.281 -14.094 1 98.88 161 ALA A C 1
ATOM 1217 O O . ALA A 1 161 ? -2.355 -23.297 -13.695 1 98.88 161 ALA A O 1
ATOM 1218 N N . ARG A 1 162 ? -3.85 -21.672 -13.453 1 98.69 162 ARG A N 1
ATOM 1219 C CA . ARG A 1 162 ? -4.387 -22.172 -12.195 1 98.69 162 ARG A CA 1
ATOM 1220 C C . ARG A 1 162 ? -5.676 -22.953 -12.422 1 98.69 162 ARG A C 1
ATOM 1222 O O . ARG A 1 162 ? -6.539 -22.531 -13.195 1 98.69 162 ARG A O 1
ATOM 1229 N N . THR A 1 163 ? -5.793 -24.078 -11.805 1 98.25 163 THR A N 1
ATOM 1230 C CA . THR A 1 163 ? -7.066 -24.797 -11.805 1 98.25 163 THR A CA 1
ATOM 1231 C C . THR A 1 163 ? -7.602 -24.938 -10.383 1 98.25 163 THR A C 1
ATOM 1233 O O . THR A 1 163 ? -6.859 -25.312 -9.469 1 98.25 163 THR A O 1
ATOM 1236 N N . ASP A 1 164 ? -8.805 -24.594 -10.25 1 96.81 164 ASP A N 1
ATOM 1237 C CA . ASP A 1 164 ? -9.516 -24.734 -8.984 1 96.81 164 ASP A CA 1
ATOM 1238 C C . ASP A 1 164 ? -10.391 -25.984 -8.977 1 96.81 164 ASP A C 1
ATOM 1240 O O . ASP A 1 164 ? -11.367 -26.062 -8.227 1 96.81 164 ASP A O 1
ATOM 1244 N N . ALA A 1 165 ? -10.117 -26.969 -9.75 1 96.12 165 ALA A N 1
ATOM 1245 C CA . ALA A 1 165 ? -11.016 -28.094 -10.055 1 96.12 165 ALA A CA 1
ATOM 1246 C C . ALA A 1 165 ? -10.992 -29.125 -8.922 1 96.12 165 ALA A C 1
ATOM 1248 O O . ALA A 1 165 ? -11.867 -29.984 -8.859 1 96.12 165 ALA A O 1
ATOM 1249 N N . ARG A 1 166 ? -9.961 -29.062 -8.047 1 94.56 166 ARG A N 1
ATOM 1250 C CA . ARG A 1 166 ? -9.828 -30.109 -7.039 1 94.56 166 ARG A CA 1
ATOM 1251 C C . ARG A 1 166 ? -11.125 -30.266 -6.242 1 94.56 166 ARG A C 1
ATOM 1253 O O . ARG A 1 166 ? -11.531 -31.375 -5.926 1 94.56 166 ARG A O 1
ATOM 1260 N N . ALA A 1 167 ? -11.727 -29.141 -5.879 1 89.56 167 ALA A N 1
ATOM 1261 C CA . ALA A 1 167 ? -12.93 -29.156 -5.059 1 89.56 167 ALA A CA 1
ATOM 1262 C C . ALA A 1 167 ? -14.125 -29.688 -5.855 1 89.56 167 ALA A C 1
ATOM 1264 O O . ALA A 1 167 ? -14.977 -30.391 -5.312 1 89.56 167 ALA A O 1
ATOM 1265 N N . ASN A 1 168 ? -14.234 -29.453 -7.074 1 90.25 168 ASN A N 1
ATOM 1266 C CA . ASN A 1 168 ? -15.406 -29.734 -7.895 1 90.25 168 ASN A CA 1
ATOM 1267 C C . ASN A 1 168 ? -15.258 -31.062 -8.648 1 90.25 168 ASN A C 1
ATOM 1269 O O . ASN A 1 168 ? -16.234 -31.812 -8.789 1 90.25 168 ASN A O 1
ATOM 1273 N N . GLU A 1 169 ? -14.031 -31.328 -9.109 1 94.88 169 GLU A N 1
ATOM 1274 C CA . GLU A 1 169 ? -13.828 -32.438 -10.023 1 94.88 169 GLU A CA 1
ATOM 1275 C C . GLU A 1 169 ? -12.859 -33.469 -9.438 1 94.88 169 GLU A C 1
ATOM 1277 O O . GLU A 1 169 ? -12.492 -34.438 -10.102 1 94.88 169 GLU A O 1
ATOM 1282 N N . GLY A 1 170 ? -12.438 -33.25 -8.242 1 95.44 170 GLY A N 1
ATOM 1283 C CA . GLY A 1 170 ? -11.469 -34.125 -7.613 1 95.44 170 GLY A CA 1
ATOM 1284 C C . GLY A 1 170 ? -10.055 -33.938 -8.125 1 95.44 170 GLY A C 1
ATOM 1285 O O . GLY A 1 170 ? -9.812 -33.094 -9 1 95.44 170 GLY A O 1
ATOM 1286 N N . LEU A 1 171 ? -9.133 -34.719 -7.566 1 97.38 171 LEU A N 1
ATOM 1287 C CA . LEU A 1 171 ? -7.723 -34.594 -7.922 1 97.38 171 LEU A CA 1
ATOM 1288 C C . LEU A 1 171 ? -7.492 -35 -9.375 1 97.38 171 LEU A C 1
ATOM 1290 O O . LEU A 1 171 ? -6.707 -34.344 -10.078 1 97.38 171 LEU A O 1
ATOM 1294 N N . ASN A 1 172 ? -8.164 -36 -9.805 1 97.44 172 ASN A N 1
ATOM 1295 C CA . ASN A 1 172 ? -8.023 -36.469 -11.188 1 97.44 172 ASN A CA 1
ATOM 1296 C C . ASN A 1 172 ? -8.508 -35.375 -12.172 1 97.44 172 ASN A C 1
ATOM 1298 O O . ASN A 1 172 ? -7.898 -35.188 -13.219 1 97.44 172 ASN A O 1
ATOM 1302 N N . GLY A 1 173 ? -9.633 -34.812 -11.82 1 97.44 173 GLY A N 1
ATOM 1303 C CA . GLY A 1 173 ? -10.125 -33.719 -12.641 1 97.44 173 GLY A CA 1
ATOM 1304 C C . GLY A 1 173 ? -9.156 -32.562 -12.734 1 97.44 173 GLY A C 1
ATOM 1305 O O . GLY A 1 173 ? -8.977 -31.984 -13.812 1 97.44 173 GLY A O 1
ATOM 1306 N N . ALA A 1 174 ? -8.547 -32.219 -11.656 1 97.94 174 ALA A N 1
ATOM 1307 C CA . ALA A 1 174 ? -7.555 -31.156 -11.625 1 97.94 174 ALA A CA 1
ATOM 1308 C C . ALA A 1 174 ? -6.355 -31.5 -12.508 1 97.94 174 ALA A C 1
ATOM 1310 O O . ALA A 1 174 ? -5.863 -30.641 -13.25 1 97.94 174 ALA A O 1
ATOM 1311 N N . ILE A 1 175 ? -5.875 -32.719 -12.453 1 98.44 175 ILE A N 1
ATOM 1312 C CA . ILE A 1 175 ? -4.734 -33.188 -13.234 1 98.44 175 ILE A CA 1
ATOM 1313 C C . ILE A 1 175 ? -5.09 -33.156 -14.719 1 98.44 175 ILE A C 1
ATOM 1315 O O . ILE A 1 175 ? -4.277 -32.75 -15.555 1 98.44 175 ILE A O 1
ATOM 1319 N N . GLU A 1 176 ? -6.289 -33.625 -15.031 1 98.12 176 GLU A N 1
ATOM 1320 C CA . GLU A 1 176 ? -6.738 -33.594 -16.422 1 98.12 176 GLU A CA 1
ATOM 1321 C C . GLU A 1 176 ? -6.75 -32.188 -16.984 1 98.12 176 GLU A C 1
ATOM 1323 O O . GLU A 1 176 ? -6.23 -31.922 -18.062 1 98.12 176 GLU A O 1
ATOM 1328 N N . ARG A 1 177 ? -7.324 -31.266 -16.266 1 98.38 177 ARG A N 1
ATOM 1329 C CA . ARG A 1 177 ? -7.363 -29.875 -16.688 1 98.38 177 ARG A CA 1
ATOM 1330 C C . ARG A 1 177 ? -5.957 -29.297 -16.828 1 98.38 177 ARG A C 1
ATOM 1332 O O . ARG A 1 177 ? -5.672 -28.578 -17.781 1 98.38 177 ARG A O 1
ATOM 1339 N N . ALA A 1 178 ? -5.117 -29.609 -15.891 1 98.62 178 ALA A N 1
ATOM 1340 C CA . ALA A 1 178 ? -3.734 -29.156 -15.93 1 98.62 178 ALA A CA 1
ATOM 1341 C C . ALA A 1 178 ? -3.068 -29.531 -17.25 1 98.62 178 ALA A C 1
ATOM 1343 O O . ALA A 1 178 ? -2.438 -28.688 -17.891 1 98.62 178 ALA A O 1
ATOM 1344 N N . ASN A 1 179 ? -3.234 -30.734 -17.609 1 98.38 179 ASN A N 1
ATOM 1345 C CA . ASN A 1 179 ? -2.592 -31.219 -18.828 1 98.38 179 ASN A CA 1
ATOM 1346 C C . ASN A 1 179 ? -3.195 -30.578 -20.078 1 98.38 179 ASN A C 1
ATOM 1348 O O . ASN A 1 179 ? -2.482 -30.281 -21.031 1 98.38 179 ASN A O 1
ATOM 1352 N N . VAL A 1 180 ? -4.512 -30.359 -20.047 1 98.31 180 VAL A N 1
ATOM 1353 C CA . VAL A 1 180 ? -5.184 -29.656 -21.141 1 98.31 180 VAL A CA 1
ATOM 1354 C C . VAL A 1 180 ? -4.629 -28.234 -21.281 1 98.31 180 VAL A C 1
ATOM 1356 O O . VAL A 1 180 ? -4.422 -27.75 -22.391 1 98.31 180 VAL A O 1
ATOM 1359 N N . TYR A 1 181 ? -4.391 -27.578 -20.141 1 98.75 181 TYR A N 1
ATOM 1360 C CA . TYR A 1 181 ? -3.9 -26.203 -20.141 1 98.75 181 TYR A CA 1
ATOM 1361 C C . TYR A 1 181 ? -2.467 -26.141 -20.656 1 98.75 181 TYR A C 1
ATOM 1363 O O . TYR A 1 181 ? -2.084 -25.172 -21.312 1 98.75 181 TYR A O 1
ATOM 1371 N N . ILE A 1 182 ? -1.642 -27.156 -20.391 1 98.56 182 ILE A N 1
ATOM 1372 C CA . ILE A 1 182 ? -0.284 -27.25 -20.906 1 98.56 182 ILE A CA 1
ATOM 1373 C C . ILE A 1 182 ? -0.326 -27.359 -22.438 1 98.56 182 ILE A C 1
ATOM 1375 O O . ILE A 1 182 ? 0.422 -26.688 -23.141 1 98.56 182 ILE A O 1
ATOM 1379 N N . GLU A 1 183 ? -1.169 -28.203 -22.922 1 98.19 183 GLU A N 1
ATOM 1380 C CA . GLU A 1 183 ? -1.313 -28.375 -24.359 1 98.19 183 GLU A CA 1
ATOM 1381 C C . GLU A 1 183 ? -1.755 -27.078 -25.031 1 98.19 183 GLU A C 1
ATOM 1383 O O . GLU A 1 183 ? -1.369 -26.812 -26.172 1 98.19 183 GLU A O 1
ATOM 1388 N N . ALA A 1 184 ? -2.531 -26.312 -24.266 1 98.38 184 ALA A N 1
ATOM 1389 C CA . ALA A 1 184 ? -3.045 -25.062 -24.797 1 98.38 184 ALA A CA 1
ATOM 1390 C C . ALA A 1 184 ? -1.953 -24 -24.828 1 98.38 184 ALA A C 1
ATOM 1392 O O . ALA A 1 184 ? -2.105 -22.969 -25.5 1 98.38 184 ALA A O 1
ATOM 1393 N N . GLY A 1 185 ? -0.864 -24.219 -24.109 1 98.38 185 GLY A N 1
ATOM 1394 C CA . GLY A 1 185 ? 0.246 -23.281 -24.203 1 98.38 185 GLY A CA 1
ATOM 1395 C C . GLY A 1 185 ? 0.698 -22.75 -22.859 1 98.38 185 GLY A C 1
ATOM 1396 O O . GLY A 1 185 ? 1.609 -21.922 -22.781 1 98.38 185 GLY A O 1
ATOM 1397 N N . ALA A 1 186 ? 0.095 -23.172 -21.703 1 98.81 186 ALA A N 1
ATOM 1398 C CA . ALA A 1 186 ? 0.562 -22.75 -20.391 1 98.81 186 ALA A CA 1
ATOM 1399 C C . ALA A 1 186 ? 2 -23.203 -20.141 1 98.81 186 ALA A C 1
ATOM 1401 O O . ALA A 1 186 ? 2.385 -24.312 -20.531 1 98.81 186 ALA A O 1
ATOM 1402 N N . ASP A 1 187 ? 2.801 -22.344 -19.5 1 98.75 187 ASP A N 1
ATOM 1403 C CA . ASP A 1 187 ? 4.199 -22.641 -19.219 1 98.75 187 ASP A CA 1
ATOM 1404 C C . ASP A 1 187 ? 4.34 -23.406 -17.891 1 98.75 187 ASP A C 1
ATOM 1406 O O . ASP A 1 187 ? 5.332 -24.109 -17.688 1 98.75 187 ASP A O 1
ATOM 1410 N N . ALA A 1 188 ? 3.441 -23.234 -17.016 1 98.88 188 ALA A N 1
ATOM 1411 C CA . ALA A 1 188 ? 3.43 -23.844 -15.688 1 98.88 188 ALA A CA 1
ATOM 1412 C C . ALA A 1 188 ? 2.002 -24.016 -15.172 1 98.88 188 ALA A C 1
ATOM 1414 O O . ALA A 1 188 ? 1.064 -23.438 -15.727 1 98.88 188 ALA A O 1
ATOM 1415 N N . ILE A 1 189 ? 1.842 -24.859 -14.133 1 98.88 189 ILE A N 1
ATOM 1416 C CA . ILE A 1 189 ? 0.52 -25.156 -13.594 1 98.88 189 ILE A CA 1
ATOM 1417 C C . ILE A 1 189 ? 0.496 -24.828 -12.094 1 98.88 189 ILE A C 1
ATOM 1419 O O . ILE A 1 189 ? 1.451 -25.141 -11.375 1 98.88 189 ILE A O 1
ATOM 1423 N N . PHE A 1 190 ? -0.58 -24.188 -11.664 1 98.75 190 PHE A N 1
ATOM 1424 C CA . PHE A 1 190 ? -0.912 -23.938 -10.273 1 98.75 190 PHE A CA 1
ATOM 1425 C C . PHE A 1 190 ? -2.154 -24.703 -9.852 1 98.75 190 PHE A C 1
ATOM 1427 O O . PHE A 1 190 ? -3.277 -24.219 -10.016 1 98.75 190 PHE A O 1
ATOM 1434 N N . PRO A 1 191 ? -1.929 -25.938 -9.391 1 98 191 PRO A N 1
ATOM 1435 C CA . PRO A 1 191 ? -3.07 -26.672 -8.859 1 98 191 PRO A CA 1
ATOM 1436 C C . PRO A 1 191 ? -3.506 -26.188 -7.48 1 98 191 PRO A C 1
ATOM 1438 O O . PRO A 1 191 ? -2.848 -26.484 -6.48 1 98 191 PRO A O 1
ATOM 1441 N N . GLU A 1 192 ? -4.59 -25.531 -7.406 1 95.25 192 GLU A N 1
ATOM 1442 C CA . GLU A 1 192 ? -5.016 -24.828 -6.199 1 95.25 192 GLU A CA 1
ATOM 1443 C C . GLU A 1 192 ? -5.641 -25.797 -5.191 1 95.25 192 GLU A C 1
ATOM 1445 O O . GLU A 1 192 ? -6.281 -26.781 -5.582 1 95.25 192 GLU A O 1
ATOM 1450 N N . ALA A 1 193 ? -5.406 -25.562 -3.906 1 93.75 193 ALA A N 1
ATOM 1451 C CA . ALA A 1 193 ? -6.09 -26.125 -2.74 1 93.75 193 ALA A CA 1
ATOM 1452 C C . ALA A 1 193 ? -5.844 -27.625 -2.627 1 93.75 193 ALA A C 1
ATOM 1454 O O . ALA A 1 193 ? -6.773 -28.391 -2.352 1 93.75 193 ALA A O 1
ATOM 1455 N N . LEU A 1 194 ? -4.617 -28.031 -2.947 1 95.88 194 LEU A N 1
ATOM 1456 C CA . LEU A 1 194 ? -4.234 -29.391 -2.625 1 95.88 194 LEU A CA 1
ATOM 1457 C C . LEU A 1 194 ? -4.215 -29.609 -1.116 1 95.88 194 LEU A C 1
ATOM 1459 O O . LEU A 1 194 ? -3.881 -28.703 -0.356 1 95.88 194 LEU A O 1
ATOM 1463 N N . GLN A 1 195 ? -4.477 -30.828 -0.655 1 94.5 195 GLN A N 1
ATOM 1464 C CA . GLN A 1 195 ? -4.848 -30.953 0.751 1 94.5 195 GLN A CA 1
ATOM 1465 C C . GLN A 1 195 ? -3.891 -31.875 1.498 1 94.5 195 GLN A C 1
ATOM 1467 O O . GLN A 1 195 ? -4.055 -32.094 2.697 1 94.5 195 GLN A O 1
ATOM 1472 N N . SER A 1 196 ? -2.891 -32.438 0.799 1 94.44 196 SER A N 1
ATOM 1473 C CA . SER A 1 196 ? -1.922 -33.312 1.472 1 94.44 196 SER A CA 1
ATOM 1474 C C . SER A 1 196 ? -0.628 -33.406 0.671 1 94.44 196 SER A C 1
ATOM 1476 O O . SER A 1 196 ? -0.613 -33.156 -0.533 1 94.44 196 SER A O 1
ATOM 1478 N N . ALA A 1 197 ? 0.414 -33.844 1.376 1 94.94 197 ALA A N 1
ATOM 1479 C CA . ALA A 1 197 ? 1.697 -34.062 0.722 1 94.94 197 ALA A CA 1
ATOM 1480 C C . ALA A 1 197 ? 1.562 -35.125 -0.381 1 94.94 197 ALA A C 1
ATOM 1482 O O . ALA A 1 197 ? 2.238 -35.031 -1.409 1 94.94 197 ALA A O 1
ATOM 1483 N N . GLU A 1 198 ? 0.724 -36.031 -0.139 1 96.69 198 GLU A N 1
ATOM 1484 C CA . GLU A 1 198 ? 0.489 -37.094 -1.127 1 96.69 198 GLU A CA 1
ATOM 1485 C C . GLU A 1 198 ? -0.117 -36.5 -2.404 1 96.69 198 GLU A C 1
ATOM 1487 O O . GLU A 1 198 ? 0.268 -36.906 -3.51 1 96.69 198 GLU A O 1
ATOM 1492 N N . GLU A 1 199 ? -1.025 -35.625 -2.244 1 97.56 199 GLU A N 1
ATOM 1493 C CA . GLU A 1 199 ? -1.638 -35 -3.412 1 97.56 199 GLU A CA 1
ATOM 1494 C C . GLU A 1 199 ? -0.611 -34.188 -4.219 1 97.56 199 GLU A C 1
ATOM 1496 O O . GLU A 1 199 ? -0.648 -34.188 -5.449 1 97.56 199 GLU A O 1
ATOM 1501 N N . PHE A 1 200 ? 0.292 -33.531 -3.504 1 98.12 200 PHE A N 1
ATOM 1502 C CA . PHE A 1 200 ? 1.353 -32.812 -4.188 1 98.12 200 PHE A CA 1
ATOM 1503 C C . PHE A 1 200 ? 2.205 -33.75 -5.027 1 98.12 200 PHE A C 1
ATOM 1505 O O . PHE A 1 200 ? 2.496 -33.469 -6.191 1 98.12 200 PHE A O 1
ATOM 1512 N N . ARG A 1 201 ? 2.545 -34.844 -4.488 1 97.81 201 ARG A N 1
ATOM 1513 C CA . ARG A 1 201 ? 3.365 -35.844 -5.195 1 97.81 201 ARG A CA 1
ATOM 1514 C C . ARG A 1 201 ? 2.629 -36.406 -6.406 1 97.81 201 ARG A C 1
ATOM 1516 O O . ARG A 1 201 ? 3.217 -36.562 -7.477 1 97.81 201 ARG A O 1
ATOM 1523 N N . LEU A 1 202 ? 1.368 -36.688 -6.195 1 98.06 202 LEU A N 1
ATOM 1524 C CA . LEU A 1 202 ? 0.572 -37.25 -7.27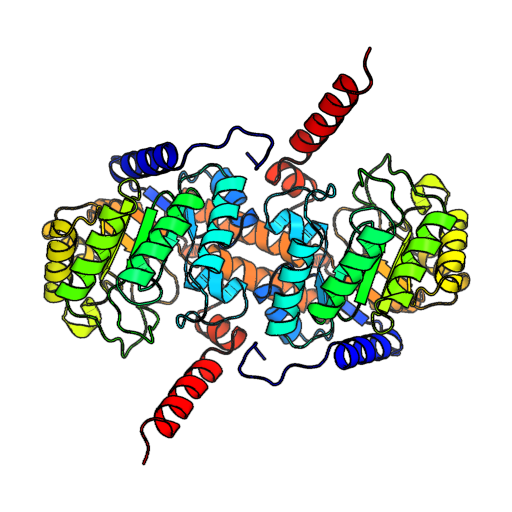3 1 98.06 202 LEU A CA 1
ATOM 1525 C C . LEU A 1 202 ? 0.459 -36.281 -8.445 1 98.06 202 LEU A C 1
ATOM 1527 O O . LEU A 1 202 ? 0.536 -36.719 -9.609 1 98.06 202 LEU A O 1
ATOM 1531 N N . VAL A 1 203 ? 0.231 -35.062 -8.125 1 98.56 203 VAL A N 1
ATOM 1532 C CA . VAL A 1 203 ? 0.153 -34.062 -9.188 1 98.56 203 VAL A CA 1
ATOM 1533 C C . VAL A 1 203 ? 1.489 -33.969 -9.922 1 98.56 203 VAL A C 1
ATOM 1535 O O . VAL A 1 203 ? 1.526 -33.938 -11.148 1 98.56 203 VAL A O 1
ATOM 1538 N N . ALA A 1 204 ? 2.572 -33.938 -9.188 1 98.38 204 ALA A N 1
ATOM 1539 C CA . ALA A 1 204 ? 3.91 -33.812 -9.766 1 98.38 204 ALA A CA 1
ATOM 1540 C C . ALA A 1 204 ? 4.23 -35 -10.672 1 98.38 204 ALA A C 1
ATOM 1542 O O . ALA A 1 204 ? 4.926 -34.844 -11.68 1 98.38 204 ALA A O 1
ATOM 1543 N N . GLU A 1 205 ? 3.734 -36.125 -10.398 1 98.12 205 GLU A N 1
ATOM 1544 C CA . GLU A 1 205 ? 3.992 -37.344 -11.164 1 98.12 205 GLU A CA 1
ATOM 1545 C C . GLU A 1 205 ? 3.174 -37.375 -12.453 1 98.12 205 GLU A C 1
ATOM 1547 O O . GLU A 1 205 ? 3.52 -38.094 -13.398 1 98.12 205 GLU A O 1
ATOM 1552 N N . ASN A 1 206 ? 2.094 -36.594 -12.422 1 98.44 206 ASN A N 1
ATOM 1553 C CA . ASN A 1 206 ? 1.146 -36.781 -13.523 1 98.44 206 ASN A CA 1
ATOM 1554 C C . ASN A 1 206 ? 1.047 -35.531 -14.383 1 98.44 206 ASN A C 1
ATOM 1556 O O . ASN A 1 206 ? 0.308 -35.5 -15.367 1 98.44 206 ASN A O 1
ATOM 1560 N N . VAL A 1 207 ? 1.7 -34.469 -14.008 1 97.81 207 VAL A N 1
ATOM 1561 C CA . VAL A 1 207 ? 1.739 -33.219 -14.773 1 97.81 207 VAL A CA 1
ATOM 1562 C C . VAL A 1 207 ? 3.178 -32.906 -15.188 1 97.81 207 VAL A C 1
ATOM 1564 O O . VAL A 1 207 ? 4.059 -32.781 -14.336 1 97.81 207 VAL A O 1
ATOM 1567 N N . SER A 1 208 ? 3.428 -32.875 -16.484 1 91.31 208 SER A N 1
ATOM 1568 C CA . SER A 1 208 ? 4.793 -32.688 -16.969 1 91.31 208 SER A CA 1
ATOM 1569 C C . SER A 1 208 ? 5.066 -31.219 -17.297 1 91.31 208 SER A C 1
ATOM 1571 O O . SER A 1 208 ? 5.371 -30.875 -18.453 1 91.31 208 SER A O 1
ATOM 1573 N N . ALA A 1 209 ? 4.961 -30.406 -16.484 1 97.25 209 ALA A N 1
ATOM 1574 C CA . ALA A 1 209 ? 5.285 -28.984 -16.531 1 97.25 209 ALA A CA 1
ATOM 1575 C C . ALA A 1 209 ? 5.676 -28.469 -15.148 1 97.25 209 ALA A C 1
ATOM 1577 O O . ALA A 1 209 ? 5.371 -29.094 -14.133 1 97.25 209 ALA A O 1
ATOM 1578 N N . PRO A 1 210 ? 6.48 -27.344 -15.086 1 98.38 210 PRO A N 1
ATOM 1579 C CA . PRO A 1 210 ? 6.746 -26.75 -13.766 1 98.38 210 PRO A CA 1
ATOM 1580 C C . PRO A 1 210 ? 5.473 -26.516 -12.961 1 98.38 210 PRO A C 1
ATOM 1582 O O . PRO A 1 210 ? 4.449 -26.109 -13.523 1 98.38 210 PRO A O 1
ATOM 1585 N N . LEU A 1 211 ? 5.539 -26.797 -11.664 1 98.81 211 LEU A N 1
ATOM 1586 C CA . LEU A 1 211 ? 4.383 -26.688 -10.773 1 98.81 211 LEU A CA 1
ATOM 1587 C C . LEU A 1 211 ? 4.602 -25.609 -9.727 1 98.81 211 LEU A C 1
ATOM 1589 O O . LEU A 1 211 ? 5.711 -25.453 -9.211 1 98.81 211 LEU A O 1
ATOM 1593 N N . LEU A 1 212 ? 3.531 -24.875 -9.453 1 98.88 212 LEU A N 1
ATOM 1594 C CA . LEU A 1 212 ? 3.518 -23.828 -8.445 1 98.88 212 LEU A CA 1
ATOM 1595 C C . LEU A 1 212 ? 2.639 -24.203 -7.258 1 98.88 212 LEU A C 1
ATOM 1597 O O . LEU A 1 212 ? 1.48 -24.594 -7.441 1 98.88 212 LEU A O 1
ATOM 1601 N N . ALA A 1 213 ? 3.217 -24.156 -6.066 1 98.62 213 ALA A N 1
ATOM 1602 C CA . ALA A 1 213 ? 2.482 -24.406 -4.832 1 98.62 213 ALA A CA 1
ATOM 1603 C C . ALA A 1 213 ? 2.064 -23.109 -4.16 1 98.62 213 ALA A C 1
ATOM 1605 O O . ALA A 1 213 ? 2.822 -22.125 -4.152 1 98.62 213 ALA A O 1
ATOM 1606 N N . ASN A 1 214 ? 0.879 -23.125 -3.607 1 98.19 214 ASN A N 1
ATOM 1607 C CA . ASN A 1 214 ? 0.346 -22 -2.852 1 98.19 214 ASN A CA 1
ATOM 1608 C C . ASN A 1 214 ? 0.437 -22.234 -1.347 1 98.19 214 ASN A C 1
ATOM 1610 O O . ASN A 1 214 ? -0.265 -23.094 -0.807 1 98.19 214 ASN A O 1
ATOM 1614 N N . MET A 1 215 ? 1.222 -21.438 -0.625 1 98.12 215 MET A N 1
ATOM 1615 C CA . MET A 1 215 ? 1.35 -21.578 0.823 1 98.12 215 MET A CA 1
ATOM 1616 C C . MET A 1 215 ? 0.708 -20.391 1.545 1 98.12 215 MET A C 1
ATOM 1618 O O . MET A 1 215 ? 1.33 -19.781 2.414 1 98.12 215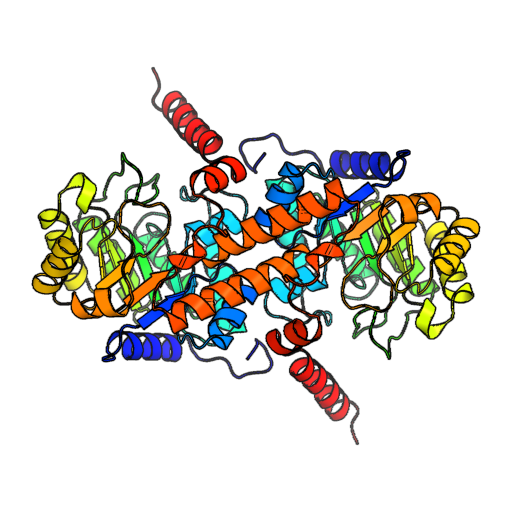 MET A O 1
ATOM 1622 N N . THR A 1 216 ? -0.468 -20.094 1.118 1 96.88 216 THR A N 1
ATOM 1623 C CA . THR A 1 216 ? -1.243 -19.078 1.838 1 96.88 216 THR A CA 1
ATOM 1624 C C . THR A 1 216 ? -1.615 -19.578 3.23 1 96.88 216 THR A C 1
ATOM 1626 O O . THR A 1 216 ? -1.828 -20.781 3.43 1 96.88 216 THR A O 1
ATOM 1629 N N . GLU A 1 217 ? -1.684 -18.719 4.156 1 96.06 217 GLU A N 1
ATOM 1630 C CA . GLU A 1 217 ? -2.037 -19.047 5.535 1 96.06 217 GLU A CA 1
ATOM 1631 C C . GLU A 1 217 ? -3.549 -19.141 5.711 1 96.06 217 GLU A C 1
ATOM 1633 O O . GLU A 1 217 ? -4.305 -18.531 4.941 1 96.06 217 GLU A O 1
ATOM 1638 N N . PHE A 1 218 ? -3.986 -19.984 6.754 1 92.81 218 PHE A N 1
ATOM 1639 C CA . PHE A 1 218 ? -5.371 -20.078 7.203 1 92.81 218 PHE A CA 1
ATOM 1640 C C . PHE A 1 218 ? -6.258 -20.656 6.113 1 92.81 218 PHE A C 1
ATOM 1642 O O . PHE A 1 218 ? -7.414 -20.266 5.961 1 92.81 218 PHE A O 1
ATOM 1649 N N . GLY A 1 219 ? -5.652 -21.438 5.219 1 88.88 219 GLY A N 1
ATOM 1650 C CA . GLY A 1 219 ? -6.406 -22.078 4.148 1 88.88 219 GLY A CA 1
ATOM 1651 C C . GLY A 1 219 ? -6.5 -23.578 4.309 1 88.88 219 GLY A C 1
ATOM 1652 O O . GLY A 1 219 ? -6.242 -24.109 5.387 1 88.88 219 GLY A O 1
ATOM 1653 N N . LYS A 1 220 ? -6.957 -24.25 3.207 1 86.12 220 LYS A N 1
ATOM 1654 C CA . LYS A 1 220 ? -7.211 -25.688 3.205 1 86.12 220 LYS A CA 1
ATOM 1655 C C . LYS A 1 220 ? -5.918 -26.469 3.029 1 86.12 220 LYS A C 1
ATOM 1657 O O . LYS A 1 220 ? -5.832 -27.641 3.428 1 86.12 220 LYS A O 1
ATOM 1662 N N . THR A 1 221 ? -4.957 -25.875 2.455 1 91.81 221 THR A N 1
ATOM 1663 C CA . THR A 1 221 ? -3.68 -26.531 2.191 1 91.81 221 THR A CA 1
ATOM 1664 C C . THR A 1 221 ? -2.77 -26.453 3.414 1 91.81 221 THR A C 1
ATOM 1666 O O . THR A 1 221 ? -2.52 -25.375 3.939 1 91.81 221 THR A O 1
ATOM 1669 N N . PRO A 1 222 ? -2.311 -27.625 3.867 1 93.81 222 PRO A N 1
ATOM 1670 C CA . PRO A 1 222 ? -1.333 -27.547 4.957 1 93.81 222 PRO A CA 1
ATOM 1671 C C . PRO A 1 222 ? -0.049 -26.828 4.551 1 93.81 222 PRO A C 1
ATOM 1673 O O . PRO A 1 222 ? 0.425 -27 3.422 1 93.81 222 PRO A O 1
ATOM 1676 N N . LEU A 1 223 ? 0.515 -26.109 5.441 1 96.31 223 LEU A N 1
ATOM 1677 C CA . LEU A 1 223 ? 1.783 -25.453 5.152 1 96.31 223 LEU A CA 1
ATOM 1678 C C . LEU A 1 223 ? 2.918 -26.469 5.066 1 96.31 223 LEU A C 1
ATOM 1680 O O . LEU A 1 223 ? 2.965 -27.422 5.848 1 96.31 223 LEU A O 1
ATOM 1684 N N . MET A 1 224 ? 3.703 -26.312 4.059 1 97.44 224 MET A N 1
ATOM 1685 C CA . MET A 1 224 ? 4.906 -27.109 3.838 1 97.44 224 MET A CA 1
ATOM 1686 C C . MET A 1 224 ? 6.121 -26.219 3.613 1 97.44 224 MET A C 1
ATOM 1688 O O . MET A 1 224 ? 5.98 -25.062 3.199 1 97.44 224 MET A O 1
ATOM 1692 N N . THR A 1 225 ? 7.309 -26.766 3.932 1 98.19 225 THR A N 1
ATOM 1693 C CA . THR A 1 225 ? 8.531 -26.016 3.666 1 98.19 225 THR A CA 1
ATOM 1694 C C . THR A 1 225 ? 8.867 -26.031 2.178 1 98.19 225 THR A C 1
ATOM 1696 O O . THR A 1 225 ? 8.43 -26.922 1.448 1 98.19 225 THR A O 1
ATOM 1699 N N . ALA A 1 226 ? 9.648 -25.016 1.778 1 98.56 226 ALA A N 1
ATOM 1700 C CA . ALA A 1 226 ? 10.148 -25 0.406 1 98.56 226 ALA A CA 1
ATOM 1701 C C . ALA A 1 226 ? 10.859 -26.297 0.061 1 98.56 226 ALA A C 1
ATOM 1703 O O . ALA A 1 226 ? 10.664 -26.859 -1.021 1 98.56 226 ALA A O 1
ATOM 1704 N N . GLY A 1 227 ? 11.711 -26.766 0.956 1 98.12 227 GLY A N 1
ATOM 1705 C CA . GLY A 1 227 ? 12.391 -28.031 0.74 1 98.12 227 GLY A CA 1
ATOM 1706 C C . GLY A 1 227 ? 11.438 -29.203 0.583 1 98.12 227 GLY A C 1
ATOM 1707 O O . GLY A 1 227 ? 11.648 -30.062 -0.264 1 98.12 227 GLY A O 1
ATOM 1708 N N . GLY A 1 228 ? 10.406 -29.219 1.407 1 97.94 228 GLY A N 1
ATOM 1709 C CA . GLY A 1 228 ? 9.398 -30.25 1.295 1 97.94 228 GLY A CA 1
ATOM 1710 C C . GLY A 1 228 ? 8.672 -30.234 -0.037 1 97.94 228 GLY A C 1
ATOM 1711 O O . GLY A 1 228 ? 8.414 -31.297 -0.624 1 97.94 228 GLY A O 1
ATOM 1712 N N . LEU A 1 229 ? 8.336 -29.062 -0.469 1 98.56 229 LEU A N 1
ATOM 1713 C CA . LEU A 1 229 ? 7.648 -28.906 -1.745 1 98.56 229 LEU A CA 1
ATOM 1714 C C . LEU A 1 229 ? 8.547 -29.312 -2.904 1 98.56 229 LEU A C 1
ATOM 1716 O O . LEU A 1 229 ? 8.094 -29.953 -3.855 1 98.56 229 LEU A O 1
ATOM 1720 N N . GLN A 1 230 ? 9.812 -28.906 -2.787 1 98.19 230 GLN A N 1
ATOM 1721 C CA . GLN A 1 230 ? 10.781 -29.312 -3.791 1 98.19 230 GLN A CA 1
ATOM 1722 C C . GLN A 1 230 ? 10.875 -30.844 -3.877 1 98.19 230 GLN A C 1
ATOM 1724 O O . GLN A 1 230 ? 10.867 -31.406 -4.973 1 98.19 230 GLN A O 1
ATOM 1729 N N . ASN A 1 231 ? 10.938 -31.484 -2.762 1 97.56 231 ASN A N 1
ATOM 1730 C CA . ASN A 1 231 ? 11 -32.938 -2.707 1 97.56 231 ASN A CA 1
ATOM 1731 C C . ASN A 1 231 ? 9.742 -33.594 -3.283 1 97.56 231 ASN A C 1
ATOM 1733 O O . ASN A 1 231 ? 9.789 -34.688 -3.824 1 97.56 231 ASN A O 1
ATOM 1737 N N . ALA A 1 232 ? 8.664 -32.844 -3.154 1 97.69 232 ALA A N 1
ATOM 1738 C CA . ALA A 1 232 ? 7.391 -33.344 -3.674 1 97.69 232 ALA A CA 1
ATOM 1739 C C . ALA A 1 232 ? 7.297 -33.125 -5.184 1 97.69 232 ALA A C 1
ATOM 1741 O O . ALA A 1 232 ? 6.367 -33.625 -5.828 1 97.69 232 ALA A O 1
ATOM 1742 N N . GLY A 1 233 ? 8.234 -32.375 -5.762 1 97.62 233 GLY A N 1
ATOM 1743 C CA . GLY A 1 233 ? 8.297 -32.25 -7.207 1 97.62 233 GLY A CA 1
ATOM 1744 C C . GLY A 1 233 ? 7.844 -30.906 -7.711 1 97.62 233 GLY A C 1
ATOM 1745 O O . GLY A 1 233 ? 7.641 -30.719 -8.914 1 97.62 233 GLY A O 1
ATOM 1746 N N . PHE A 1 234 ? 7.684 -29.938 -6.82 1 98.62 234 PHE A N 1
ATOM 1747 C CA . PHE A 1 234 ? 7.262 -28.609 -7.215 1 98.62 234 PHE A CA 1
ATOM 1748 C C . PHE A 1 234 ? 8.469 -27.703 -7.473 1 98.62 234 PHE A C 1
ATOM 1750 O O . PHE A 1 234 ? 9.484 -27.812 -6.781 1 98.62 234 PHE A O 1
ATOM 1757 N N . GLN A 1 235 ? 8.344 -26.797 -8.422 1 98.69 235 GLN A N 1
ATOM 1758 C CA . GLN A 1 235 ? 9.445 -25.953 -8.844 1 98.69 235 GLN A CA 1
ATOM 1759 C C . GLN A 1 235 ? 9.289 -24.531 -8.312 1 98.69 235 GLN A C 1
ATOM 1761 O O . GLN A 1 235 ? 10.25 -23.75 -8.305 1 98.69 235 GLN A O 1
ATOM 1766 N N . MET A 1 236 ? 8.07 -24.125 -7.906 1 98.88 236 MET A N 1
ATOM 1767 C CA . MET A 1 236 ? 7.781 -22.781 -7.41 1 98.88 236 MET A CA 1
ATOM 1768 C C . MET A 1 236 ? 6.863 -22.828 -6.191 1 98.88 236 MET A C 1
ATOM 1770 O O . MET A 1 236 ? 6.031 -23.734 -6.078 1 98.88 236 MET A O 1
ATOM 1774 N N . VAL A 1 237 ? 7.008 -21.859 -5.328 1 98.88 237 VAL A N 1
ATOM 1775 C CA . VAL A 1 237 ? 6.102 -21.688 -4.199 1 98.88 237 VAL A CA 1
ATOM 1776 C C . VAL A 1 237 ? 5.836 -20.203 -3.977 1 98.88 237 VAL A C 1
ATOM 1778 O O . VAL A 1 237 ? 6.754 -19.391 -4.047 1 98.88 237 VAL A O 1
ATOM 1781 N N . ILE A 1 238 ? 4.574 -19.859 -3.816 1 98.81 238 ILE A N 1
ATOM 1782 C CA . ILE A 1 238 ? 4.211 -18.484 -3.5 1 98.81 238 ILE A CA 1
ATOM 1783 C C . ILE A 1 238 ? 3.744 -18.391 -2.049 1 98.81 238 ILE A C 1
ATOM 1785 O O . ILE A 1 238 ? 3.188 -19.359 -1.509 1 98.81 238 ILE A O 1
ATOM 1789 N N . TYR A 1 239 ? 4.012 -17.297 -1.402 1 98.69 239 TYR A N 1
ATOM 1790 C CA . TYR A 1 239 ? 3.486 -16.828 -0.127 1 98.69 239 TYR A CA 1
ATOM 1791 C C . TYR A 1 239 ? 2.623 -15.578 -0.318 1 98.69 239 TYR A C 1
ATOM 1793 O O . TYR A 1 239 ? 3.051 -14.461 -0.011 1 98.69 239 TYR A O 1
ATOM 1801 N N . PRO A 1 240 ? 1.456 -15.766 -0.788 1 98.38 240 PRO A N 1
ATOM 1802 C CA . PRO A 1 240 ? 0.752 -14.742 -1.56 1 98.38 240 PRO A CA 1
ATOM 1803 C C . PRO A 1 240 ? 0.289 -13.57 -0.697 1 98.38 240 PRO A C 1
ATOM 1805 O O . PRO A 1 240 ? 0.408 -12.414 -1.105 1 98.38 240 PRO A O 1
ATOM 1808 N N . VAL A 1 241 ? -0.229 -13.812 0.534 1 98.06 241 VAL A N 1
ATOM 1809 C CA . VAL A 1 241 ? -0.879 -12.758 1.307 1 98.06 241 VAL A CA 1
ATOM 1810 C C . VAL A 1 241 ? -0.053 -12.445 2.553 1 98.06 241 VAL A C 1
ATOM 1812 O O . VAL A 1 241 ? -0.42 -11.578 3.348 1 98.06 241 VAL A O 1
ATOM 1815 N N . THR A 1 242 ? 1.07 -13.078 2.705 1 98.5 242 THR A N 1
ATOM 1816 C CA . THR A 1 242 ? 1.872 -13.086 3.924 1 98.5 242 THR A CA 1
ATOM 1817 C C . THR A 1 242 ? 2.303 -11.672 4.297 1 98.5 242 THR A C 1
ATOM 1819 O O . THR A 1 242 ? 2.141 -11.25 5.445 1 98.5 242 THR A O 1
ATOM 1822 N N . SER A 1 243 ? 2.811 -10.914 3.322 1 98.44 243 SER A N 1
ATOM 1823 C CA . SER A 1 243 ? 3.289 -9.57 3.605 1 98.44 243 SER A CA 1
ATOM 1824 C C . SER A 1 243 ? 2.156 -8.672 4.086 1 98.44 243 SER A C 1
ATOM 1826 O O . SER A 1 243 ? 2.33 -7.887 5.023 1 98.44 243 SER A O 1
ATOM 1828 N N . LEU A 1 244 ? 1.004 -8.766 3.461 1 98.69 244 LEU A N 1
ATOM 1829 C CA . LEU A 1 244 ? -0.141 -7.945 3.832 1 98.69 244 LEU A CA 1
ATOM 1830 C C . LEU A 1 244 ? -0.63 -8.289 5.234 1 98.69 244 LEU A C 1
ATOM 1832 O O . LEU A 1 244 ? -0.972 -7.402 6.016 1 98.69 244 LEU A O 1
ATOM 1836 N N . ARG A 1 245 ? -0.673 -9.586 5.586 1 98.75 245 ARG A N 1
ATOM 1837 C CA . ARG A 1 245 ? -1.203 -10.039 6.867 1 98.75 245 ARG A CA 1
ATOM 1838 C C . ARG A 1 245 ? -0.333 -9.547 8.023 1 98.75 245 ARG A C 1
ATOM 1840 O O . ARG A 1 245 ? -0.849 -9.102 9.047 1 98.75 245 ARG A O 1
ATOM 1847 N N . VAL A 1 246 ? 0.966 -9.664 7.852 1 98.81 246 VAL A N 1
ATOM 1848 C CA . VAL A 1 246 ? 1.84 -9.242 8.938 1 98.81 246 VAL A CA 1
ATOM 1849 C C . VAL A 1 246 ? 1.829 -7.719 9.055 1 98.81 246 VAL A C 1
ATOM 1851 O O . VAL A 1 246 ? 1.935 -7.172 10.148 1 98.81 246 VAL A O 1
ATOM 1854 N N . ALA A 1 247 ? 1.733 -7.008 7.961 1 98.81 247 ALA A N 1
ATOM 1855 C CA . ALA A 1 247 ? 1.619 -5.555 7.984 1 98.81 247 ALA A CA 1
ATOM 1856 C C . ALA A 1 247 ? 0.363 -5.113 8.727 1 98.81 247 ALA A C 1
ATOM 1858 O O . ALA A 1 247 ? 0.427 -4.254 9.609 1 98.81 247 ALA A O 1
ATOM 1859 N N . ALA A 1 248 ? -0.725 -5.734 8.359 1 98.75 248 ALA A N 1
ATOM 1860 C CA . ALA A 1 248 ? -2.01 -5.367 8.945 1 98.75 248 ALA A CA 1
ATOM 1861 C C . ALA A 1 248 ? -2.008 -5.59 10.461 1 98.75 248 ALA A C 1
ATOM 1863 O O . ALA A 1 248 ? -2.508 -4.754 11.219 1 98.75 248 ALA A O 1
ATOM 1864 N N . LYS A 1 249 ? -1.478 -6.688 10.859 1 98.75 249 LYS A N 1
ATOM 1865 C CA . LYS A 1 249 ? -1.41 -6.957 12.289 1 98.75 249 LYS A CA 1
ATOM 1866 C C . LYS A 1 249 ? -0.502 -5.949 13 1 98.75 249 LYS A C 1
ATOM 1868 O O . LYS A 1 249 ? -0.776 -5.547 14.125 1 98.75 249 LYS A O 1
ATOM 1873 N N . ALA A 1 250 ? 0.584 -5.59 12.383 1 98.75 250 ALA A N 1
ATOM 1874 C CA . ALA A 1 250 ? 1.531 -4.637 12.953 1 98.75 250 ALA A CA 1
ATOM 1875 C C . ALA A 1 250 ? 0.874 -3.275 13.172 1 98.75 250 ALA A C 1
ATOM 1877 O O . ALA A 1 250 ? 1.008 -2.682 14.242 1 98.75 250 ALA A O 1
ATOM 1878 N N . TYR A 1 251 ? 0.154 -2.76 12.117 1 98.25 251 TYR A N 1
ATOM 1879 C CA . TYR A 1 251 ? -0.403 -1.432 12.352 1 98.25 251 TYR A CA 1
ATOM 1880 C C . TYR A 1 251 ? -1.688 -1.512 13.164 1 98.25 251 TYR A C 1
ATOM 1882 O O . TYR A 1 251 ? -2.1 -0.528 13.781 1 98.25 251 TYR A O 1
ATOM 1890 N N . GLU A 1 252 ? -2.328 -2.689 13.312 1 98.62 252 GLU A N 1
ATOM 1891 C CA . GLU A 1 252 ? -3.387 -2.855 14.305 1 98.62 252 GLU A CA 1
ATOM 1892 C C . GLU A 1 252 ? -2.854 -2.646 15.719 1 98.62 252 GLU A C 1
ATOM 1894 O O . GLU A 1 252 ? -3.443 -1.903 16.516 1 98.62 252 GLU A O 1
ATOM 1899 N N . ARG A 1 253 ? -1.727 -3.264 16.016 1 98.62 253 ARG A N 1
ATOM 1900 C CA . ARG A 1 253 ? -1.118 -3.188 17.328 1 98.62 253 ARG A CA 1
ATOM 1901 C C . ARG A 1 253 ? -0.672 -1.763 17.656 1 98.62 253 ARG A C 1
ATOM 1903 O O . ARG A 1 253 ? -0.9 -1.266 18.75 1 98.62 253 ARG A O 1
ATOM 1910 N N . ILE A 1 254 ? -0.079 -1.084 16.703 1 98.75 254 ILE A N 1
ATOM 1911 C CA . ILE A 1 254 ? 0.476 0.234 16.984 1 98.75 254 ILE A CA 1
ATOM 1912 C C . ILE A 1 254 ? -0.654 1.254 17.109 1 98.75 254 ILE A C 1
ATOM 1914 O O . ILE A 1 254 ? -0.567 2.189 17.906 1 98.75 254 ILE A O 1
ATOM 1918 N N . PHE A 1 255 ? -1.702 1.142 16.281 1 98.81 255 PHE A N 1
ATOM 1919 C CA . PHE A 1 255 ? -2.848 2.033 16.422 1 98.81 255 PHE A CA 1
ATOM 1920 C C . PHE A 1 255 ? -3.506 1.872 17.781 1 98.81 255 PHE A C 1
ATOM 1922 O O . PHE A 1 255 ? -3.871 2.859 18.422 1 98.81 255 PHE A O 1
ATOM 1929 N N . GLN A 1 256 ? -3.639 0.614 18.25 1 98.69 256 GLN A N 1
ATOM 1930 C CA . GLN A 1 256 ? -4.191 0.379 19.594 1 98.69 256 GLN A CA 1
ATOM 1931 C C . GLN A 1 256 ? -3.311 0.997 20.672 1 98.69 256 GLN A C 1
ATOM 1933 O O . GLN A 1 256 ? -3.814 1.577 21.625 1 98.69 256 GLN A O 1
ATOM 1938 N N . LEU A 1 257 ? -2.031 0.855 20.5 1 98.69 257 LEU A N 1
ATOM 1939 C CA . LEU A 1 257 ? -1.085 1.444 21.438 1 98.69 257 LEU A CA 1
ATOM 1940 C C . LEU A 1 257 ? -1.261 2.957 21.516 1 98.69 257 LEU A C 1
ATOM 1942 O O . LEU A 1 257 ? -1.284 3.531 22.609 1 98.69 257 LEU A O 1
ATOM 1946 N N . ILE A 1 258 ? -1.352 3.623 20.391 1 98.69 258 ILE A N 1
ATOM 1947 C CA . ILE A 1 258 ? -1.515 5.07 20.328 1 98.69 258 ILE A CA 1
ATOM 1948 C C . ILE A 1 258 ? -2.812 5.477 21.031 1 98.69 258 ILE A C 1
ATOM 1950 O O . ILE A 1 258 ? -2.844 6.449 21.781 1 98.69 258 ILE A O 1
ATOM 1954 N N . LYS A 1 259 ? -3.875 4.711 20.781 1 97.94 259 LYS A N 1
ATOM 1955 C CA . LYS A 1 259 ? -5.16 5 21.406 1 97.94 259 LYS A CA 1
ATOM 1956 C C . LYS A 1 259 ? -5.074 4.84 22.922 1 97.94 259 LYS A C 1
ATOM 1958 O O . LYS A 1 259 ? -5.609 5.66 23.672 1 97.94 259 LYS A O 1
ATOM 1963 N N . ASP A 1 260 ? -4.387 3.811 23.375 1 97.94 260 ASP A N 1
ATOM 1964 C CA . ASP A 1 260 ? -4.328 3.469 24.797 1 97.94 260 ASP A CA 1
ATOM 1965 C C . ASP A 1 260 ? -3.398 4.418 25.547 1 97.94 260 ASP A C 1
ATOM 1967 O O . ASP A 1 260 ? -3.697 4.824 26.672 1 97.94 260 ASP A O 1
ATOM 1971 N N . GLU A 1 261 ? -2.246 4.773 24.891 1 98.12 261 GLU A N 1
ATOM 1972 C CA . GLU A 1 261 ? -1.195 5.457 25.641 1 98.12 261 GLU A CA 1
ATOM 1973 C C . GLU A 1 261 ? -1.058 6.91 25.188 1 98.12 261 GLU A C 1
ATOM 1975 O O . GLU A 1 261 ? -0.387 7.707 25.844 1 98.12 261 GLU A O 1
ATOM 1980 N N . GLY A 1 262 ? -1.655 7.207 24.031 1 98.06 262 GLY A N 1
ATOM 1981 C CA . GLY A 1 262 ? -1.564 8.562 23.5 1 98.06 262 GLY A CA 1
ATOM 1982 C C . GLY A 1 262 ? -0.26 8.828 22.766 1 98.06 262 GLY A C 1
ATOM 1983 O O . GLY A 1 262 ? 0.047 9.977 22.438 1 98.06 262 GLY A O 1
ATOM 1984 N N . THR A 1 263 ? 0.567 7.793 22.641 1 98.31 263 THR A N 1
ATOM 1985 C CA . THR A 1 263 ? 1.863 7.891 21.984 1 98.31 263 THR A CA 1
ATOM 1986 C C . THR A 1 263 ? 2.291 6.535 21.438 1 98.31 263 THR A C 1
ATOM 1988 O O . THR A 1 263 ? 1.785 5.496 21.859 1 98.31 263 THR A O 1
ATOM 1991 N N . GLN A 1 264 ? 3.121 6.562 20.375 1 98.31 264 GLN A N 1
ATOM 1992 C CA . GLN A 1 264 ? 3.643 5.34 19.766 1 98.31 264 GLN A CA 1
ATOM 1993 C C . GLN A 1 264 ? 5.023 5.004 20.328 1 98.31 264 GLN A C 1
ATOM 1995 O O . GLN A 1 264 ? 5.688 4.086 19.828 1 98.31 264 GLN A O 1
ATOM 2000 N N . GLU A 1 265 ? 5.469 5.648 21.312 1 97.5 265 GLU A N 1
ATOM 2001 C CA . GLU A 1 265 ? 6.848 5.582 21.797 1 97.5 265 GLU A CA 1
ATOM 2002 C C . GLU A 1 265 ? 7.23 4.152 22.172 1 97.5 265 GLU A C 1
ATOM 2004 O O . GLU A 1 265 ? 8.328 3.693 21.859 1 97.5 265 GLU A O 1
ATOM 2009 N N . ALA A 1 266 ? 6.406 3.455 22.828 1 97.56 266 ALA A N 1
ATOM 2010 C CA . ALA A 1 266 ? 6.707 2.107 23.297 1 97.56 266 ALA A CA 1
ATOM 2011 C C . ALA A 1 266 ? 6.828 1.127 22.141 1 97.56 266 ALA A C 1
ATOM 2013 O O . ALA A 1 266 ? 7.312 0.007 22.312 1 97.56 266 ALA A O 1
ATOM 2014 N N . GLY A 1 267 ? 6.387 1.521 20.922 1 98 267 GLY A N 1
ATOM 2015 C CA . GLY A 1 267 ? 6.418 0.636 19.766 1 98 267 GLY A CA 1
ATOM 2016 C C . GLY A 1 267 ? 7.59 0.904 18.844 1 98 267 GLY A C 1
ATOM 2017 O O . GLY A 1 267 ? 7.73 0.255 17.797 1 98 267 GLY A O 1
ATOM 2018 N N . ILE A 1 268 ? 8.484 1.77 19.203 1 97.5 268 ILE A N 1
ATOM 2019 C CA . ILE A 1 268 ? 9.555 2.26 18.344 1 97.5 268 ILE A CA 1
ATOM 2020 C C . ILE A 1 268 ? 10.453 1.098 17.922 1 97.5 268 ILE A C 1
ATOM 2022 O O . ILE A 1 268 ? 10.93 1.051 16.797 1 97.5 268 ILE A O 1
ATOM 2026 N N . GLU A 1 269 ? 10.664 0.11 18.766 1 96.62 269 GLU A N 1
ATOM 2027 C CA . GLU A 1 269 ? 11.57 -1.003 18.5 1 96.62 269 GLU A CA 1
ATOM 2028 C C . GLU A 1 269 ? 11.039 -1.88 17.375 1 96.62 269 GLU A C 1
ATOM 2030 O O . GLU A 1 269 ? 11.805 -2.609 16.734 1 96.62 269 GLU A O 1
ATOM 2035 N N . ASP A 1 270 ? 9.773 -1.788 17.062 1 97.5 270 ASP A N 1
ATOM 2036 C CA . ASP A 1 270 ? 9.148 -2.607 16.031 1 97.5 270 ASP A CA 1
ATOM 2037 C C . ASP A 1 270 ? 8.992 -1.824 14.727 1 97.5 270 ASP A C 1
ATOM 2039 O O . ASP A 1 270 ? 8.18 -2.186 13.875 1 97.5 270 ASP A O 1
ATOM 2043 N N . MET A 1 271 ? 9.812 -0.775 14.578 1 98.38 271 MET A N 1
ATOM 2044 C CA . MET A 1 271 ? 9.641 0.089 13.414 1 98.38 271 MET A CA 1
ATOM 2045 C C . MET A 1 271 ? 10.891 0.056 12.531 1 98.38 271 MET A C 1
ATOM 2047 O O . MET A 1 271 ? 12 -0.121 13.023 1 98.38 271 MET A O 1
ATOM 2051 N N . GLN A 1 272 ? 10.664 0.129 11.234 1 98.19 272 GLN A N 1
ATOM 2052 C CA . GLN A 1 272 ? 11.742 0.483 10.312 1 98.19 272 GLN A CA 1
ATOM 2053 C C . GLN A 1 272 ? 12.312 1.861 10.641 1 98.19 272 GLN A C 1
ATOM 2055 O O . GLN A 1 272 ? 11.57 2.842 10.727 1 98.19 272 GLN A O 1
ATOM 2060 N N . THR A 1 273 ? 13.602 1.976 10.844 1 96.69 273 THR A N 1
ATOM 2061 C CA . THR A 1 273 ? 14.211 3.26 11.164 1 96.69 273 THR A CA 1
ATOM 2062 C C . THR A 1 273 ? 14.273 4.156 9.93 1 96.69 273 THR A C 1
ATOM 2064 O O . THR A 1 273 ? 14.086 3.684 8.805 1 96.69 273 THR A O 1
ATOM 2067 N N . ARG A 1 274 ? 14.5 5.395 10.18 1 94.75 274 ARG A N 1
ATOM 2068 C CA . ARG A 1 274 ? 14.664 6.34 9.086 1 94.75 274 ARG A CA 1
ATOM 2069 C C . ARG A 1 274 ? 15.82 5.93 8.18 1 94.75 274 ARG A C 1
ATOM 2071 O O . ARG A 1 274 ? 15.703 5.992 6.953 1 94.75 274 ARG A O 1
ATOM 2078 N N . LYS A 1 275 ? 16.938 5.535 8.766 1 94.56 275 LYS A N 1
ATOM 2079 C CA . LYS A 1 275 ? 18.109 5.094 8.016 1 94.56 275 LYS A CA 1
ATOM 2080 C C . LYS A 1 275 ? 17.766 3.893 7.133 1 94.56 275 LYS A C 1
ATOM 2082 O O . LYS A 1 275 ? 18.125 3.863 5.953 1 94.56 275 LYS A O 1
ATOM 2087 N N . GLU A 1 276 ? 17.125 2.926 7.699 1 96.5 276 GLU A N 1
ATOM 2088 C CA . GLU A 1 276 ? 16.703 1.745 6.945 1 96.5 276 GLU A CA 1
ATOM 2089 C C . GLU A 1 276 ? 15.781 2.121 5.793 1 96.5 276 GLU A C 1
ATOM 2091 O O . GLU A 1 276 ? 15.906 1.582 4.691 1 96.5 276 GLU A O 1
ATOM 2096 N N . LEU A 1 277 ? 14.82 3.008 6.074 1 96.62 277 LEU A N 1
ATOM 2097 C CA . LEU A 1 277 ? 13.883 3.471 5.055 1 96.62 277 LEU A CA 1
ATOM 2098 C C . LEU A 1 277 ? 14.625 4.102 3.881 1 96.62 277 LEU A C 1
ATOM 2100 O O . LEU A 1 277 ? 14.383 3.744 2.727 1 96.62 277 LEU A O 1
ATOM 2104 N N . TYR A 1 278 ? 15.531 4.977 4.164 1 94.56 278 TYR A N 1
ATOM 2105 C CA . TYR A 1 278 ? 16.25 5.723 3.139 1 94.56 278 TYR A CA 1
ATOM 2106 C C . TYR A 1 278 ? 17.125 4.797 2.311 1 94.56 278 TYR A C 1
ATOM 2108 O O . TYR A 1 278 ? 17.281 4.988 1.1 1 94.56 278 TYR A O 1
ATOM 2116 N N . GLU A 1 279 ? 17.734 3.818 2.975 1 95.56 279 GLU A N 1
ATOM 2117 C CA . GLU A 1 279 ? 18.5 2.809 2.248 1 95.56 279 GLU A CA 1
ATOM 2118 C C . GLU A 1 279 ? 17.594 1.992 1.325 1 95.56 279 GLU A C 1
ATOM 2120 O O . GLU A 1 279 ? 17.953 1.737 0.172 1 95.56 279 GLU A O 1
ATOM 2125 N N . THR A 1 280 ? 16.453 1.64 1.825 1 96.25 280 THR A N 1
ATOM 2126 C CA . THR A 1 280 ? 15.531 0.778 1.095 1 96.25 280 THR A CA 1
ATOM 2127 C C . THR A 1 280 ? 15.016 1.475 -0.163 1 96.25 280 THR A C 1
ATOM 2129 O O . THR A 1 280 ? 14.898 0.852 -1.22 1 96.25 280 THR A O 1
ATOM 2132 N N . ILE A 1 281 ? 14.781 2.766 -0.096 1 95.12 281 ILE A N 1
ATOM 2133 C CA . ILE A 1 281 ? 14.148 3.471 -1.208 1 95.12 281 ILE A CA 1
ATOM 2134 C C . ILE A 1 281 ? 15.211 4.238 -1.998 1 95.12 281 ILE A C 1
ATOM 2136 O O . ILE A 1 281 ? 14.883 5.148 -2.764 1 95.12 281 ILE A O 1
ATOM 2140 N N . SER A 1 282 ? 16.5 4.027 -1.733 1 93.56 282 SER A N 1
ATOM 2141 C CA . SER A 1 282 ? 17.625 4.582 -2.484 1 93.56 282 SER A CA 1
ATOM 2142 C C . SER A 1 282 ? 17.609 6.105 -2.449 1 93.56 282 SER A C 1
ATOM 2144 O O . SER A 1 282 ? 17.797 6.754 -3.48 1 93.56 282 SER A O 1
ATOM 2146 N N . TYR A 1 283 ? 17.344 6.59 -1.325 1 92.38 283 TYR A N 1
ATOM 2147 C CA . TYR A 1 283 ? 17.234 8.031 -1.137 1 92.38 283 TYR A CA 1
ATOM 2148 C C . TYR A 1 283 ? 18.484 8.742 -1.644 1 92.38 283 TYR A C 1
ATOM 2150 O O . TYR A 1 283 ? 18.406 9.703 -2.408 1 92.38 283 TYR A O 1
ATOM 2158 N N . ASP A 1 284 ? 19.641 8.234 -1.277 1 90.38 284 ASP A N 1
ATOM 2159 C CA . ASP A 1 284 ? 20.906 8.883 -1.604 1 90.38 284 ASP A CA 1
ATOM 2160 C C . ASP A 1 284 ? 21.156 8.867 -3.111 1 90.38 284 ASP A C 1
ATOM 2162 O O . ASP A 1 284 ? 21.734 9.812 -3.656 1 90.38 284 ASP A O 1
ATOM 2166 N N . ASP A 1 285 ? 20.797 7.824 -3.729 1 90.31 285 ASP A N 1
ATOM 2167 C CA . ASP A 1 285 ? 20.969 7.742 -5.176 1 90.31 285 ASP A CA 1
ATOM 2168 C C . ASP A 1 285 ? 20.156 8.812 -5.891 1 90.31 285 ASP A C 1
ATOM 2170 O O . ASP A 1 285 ? 20.625 9.406 -6.871 1 90.31 285 ASP A O 1
ATOM 2174 N N . PHE A 1 286 ? 19 9.07 -5.449 1 89.31 286 PHE A N 1
ATOM 2175 C CA . PHE A 1 286 ? 18.141 10.094 -6.043 1 89.31 286 PHE A CA 1
ATOM 2176 C C . PHE A 1 286 ? 18.703 11.484 -5.789 1 89.31 286 PHE A C 1
ATOM 2178 O O . PHE A 1 286 ? 18.703 12.336 -6.676 1 89.31 286 PHE A O 1
ATOM 2185 N N . GLU A 1 287 ? 19.172 11.703 -4.594 1 86.19 287 GLU A N 1
ATOM 2186 C CA . GLU A 1 287 ? 19.781 12.992 -4.277 1 86.19 287 GLU A CA 1
ATOM 2187 C C . GLU A 1 287 ? 21.016 13.242 -5.141 1 86.19 287 GLU A C 1
ATOM 2189 O O . GLU A 1 287 ? 21.25 14.367 -5.586 1 86.19 287 GLU A O 1
ATOM 2194 N N . ALA A 1 288 ? 21.797 12.219 -5.301 1 87 288 ALA A N 1
ATOM 2195 C CA . ALA A 1 288 ? 23 12.336 -6.129 1 87 288 ALA A CA 1
ATOM 2196 C C . ALA A 1 288 ? 22.641 12.664 -7.574 1 87 288 ALA A C 1
ATOM 2198 O O . ALA A 1 288 ? 23.344 13.438 -8.234 1 87 288 ALA A O 1
ATOM 2199 N N . LEU A 1 289 ? 21.641 12.047 -8.031 1 85.06 289 LEU A N 1
ATOM 2200 C CA . LEU A 1 289 ? 21.188 12.32 -9.383 1 85.06 289 LEU A CA 1
ATOM 2201 C C . LEU A 1 289 ? 20.797 13.789 -9.539 1 85.06 289 LEU A C 1
ATOM 2203 O O . LEU A 1 289 ? 21.125 14.422 -10.539 1 85.06 289 LEU A O 1
ATOM 2207 N N . ASP A 1 290 ? 20.094 14.344 -8.594 1 81.5 290 ASP A N 1
ATOM 2208 C CA . ASP A 1 290 ? 19.656 15.742 -8.609 1 81.5 290 ASP A CA 1
ATOM 2209 C C . ASP A 1 290 ? 20.859 16.688 -8.609 1 81.5 290 ASP A C 1
ATOM 2211 O O . ASP A 1 290 ? 20.891 17.656 -9.367 1 81.5 290 ASP A O 1
ATOM 2215 N N . LYS A 1 291 ? 21.812 16.391 -7.824 1 80.25 291 LYS A N 1
ATOM 2216 C CA . LYS A 1 291 ? 23 17.234 -7.699 1 80.25 291 LYS A CA 1
ATOM 2217 C C . LYS A 1 291 ? 23.844 17.172 -8.961 1 80.25 291 LYS A C 1
ATOM 2219 O O . LYS A 1 291 ? 24.391 18.188 -9.406 1 80.25 291 LYS A O 1
ATOM 2224 N N . ASN A 1 292 ? 23.953 16 -9.469 1 76.81 292 ASN A N 1
ATOM 2225 C CA . ASN A 1 292 ? 24.797 15.812 -10.648 1 76.81 292 ASN A CA 1
ATOM 2226 C C . ASN A 1 292 ? 24.188 16.484 -11.875 1 76.81 292 ASN A C 1
ATOM 2228 O O . ASN A 1 292 ? 24.906 17.094 -12.672 1 76.81 292 ASN A O 1
ATOM 2232 N N . ILE A 1 293 ? 22.906 16.359 -12.039 1 70.56 293 ILE A N 1
ATOM 2233 C CA . ILE A 1 293 ? 22.266 16.969 -13.188 1 70.56 293 ILE A CA 1
ATOM 2234 C C . ILE A 1 293 ? 22.297 18.5 -13.055 1 70.56 293 ILE A C 1
ATOM 2236 O O . ILE A 1 293 ? 22.547 19.203 -14.031 1 70.56 293 ILE A O 1
ATOM 2240 N N . ALA A 1 294 ? 21.969 19.031 -11.812 1 57.41 294 ALA A N 1
ATOM 2241 C CA . ALA A 1 294 ? 22.047 20.469 -11.562 1 57.41 294 ALA A CA 1
ATOM 2242 C C . ALA A 1 294 ? 23.438 21.016 -11.906 1 57.41 294 ALA A C 1
ATOM 2244 O O . ALA A 1 294 ? 23.547 22.078 -12.492 1 57.41 294 ALA A O 1
ATOM 2245 N N . LYS A 1 295 ? 24.391 20.359 -11.664 1 60.91 295 LYS A N 1
ATOM 2246 C CA . LYS A 1 295 ? 25.766 20.734 -11.992 1 60.91 295 LYS A CA 1
ATOM 2247 C C . LYS A 1 295 ? 25.984 20.75 -13.5 1 60.91 295 LYS A C 1
ATOM 2249 O O . LYS A 1 295 ? 26.672 21.625 -14.023 1 60.91 295 LYS A O 1
ATOM 2254 N N . THR A 1 296 ? 25.531 19.703 -14.188 1 50.44 296 THR A N 1
ATOM 2255 C CA . THR A 1 296 ? 25.719 19.641 -15.633 1 50.44 296 THR A CA 1
ATOM 2256 C C . THR A 1 296 ? 24.984 20.781 -16.328 1 50.44 296 THR A C 1
ATOM 2258 O O . THR A 1 296 ? 25.5 21.359 -17.297 1 50.44 296 THR A O 1
ATOM 2261 N N . VAL A 1 297 ? 23.797 21.172 -15.828 1 45.78 297 VAL A N 1
ATOM 2262 C CA . VAL A 1 297 ? 23 22.25 -16.422 1 45.78 297 VAL A CA 1
ATOM 2263 C C . VAL A 1 297 ? 23.641 23.594 -16.094 1 45.78 297 VAL A C 1
ATOM 2265 O O . VAL A 1 297 ? 23.641 24.5 -16.922 1 45.78 297 VAL A O 1
ATOM 2268 N N . LEU A 1 298 ? 23.891 23.906 -14.805 1 40.5 298 LEU A N 1
ATOM 2269 C CA . LEU A 1 298 ? 24.531 25.188 -14.492 1 40.5 298 LEU A CA 1
ATOM 2270 C C . LEU A 1 298 ? 25.906 25.281 -15.109 1 40.5 298 LEU A C 1
ATOM 2272 O O . LEU A 1 298 ? 26.516 26.359 -15.141 1 40.5 298 LEU A O 1
ATOM 2276 N N . GLY A 1 299 ? 26.391 24.703 -16.031 1 33.56 299 GLY A N 1
ATOM 2277 C CA . GLY A 1 299 ? 27.719 24.797 -16.609 1 33.56 299 GLY A CA 1
ATOM 2278 C C . GLY A 1 299 ? 28.797 25.094 -15.586 1 33.56 299 GLY A C 1
ATOM 2279 O O . GLY A 1 299 ? 28.562 25.812 -14.625 1 33.56 299 GLY A O 1
ATOM 2280 N N . GLU A 1 300 ? 30.125 24.484 -15.695 1 31.81 300 GLU A N 1
ATOM 2281 C CA . GLU A 1 300 ? 31.406 24.984 -15.18 1 31.81 300 GLU A CA 1
ATOM 2282 C C . GLU A 1 300 ? 31.562 26.484 -15.453 1 31.81 300 GLU A C 1
ATOM 2284 O O . GLU A 1 300 ? 31.25 26.953 -16.547 1 31.81 300 GLU A O 1
ATOM 2289 N N . MET B 1 1 ? -17.047 1.519 6.73 1 51.5 1 MET B N 1
ATOM 22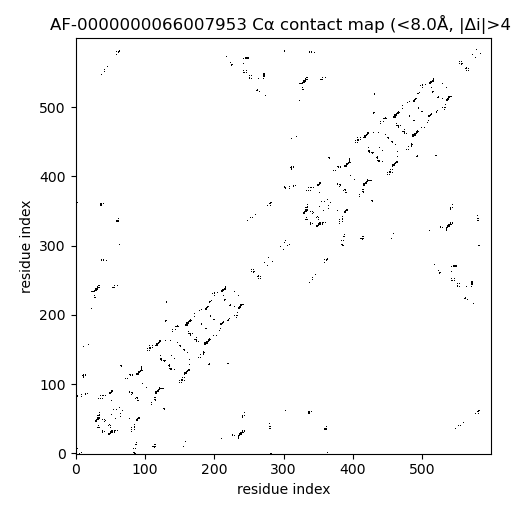90 C CA . MET B 1 1 ? -17.641 0.656 5.711 1 51.5 1 MET B CA 1
ATOM 2291 C C . MET B 1 1 ? -17.312 1.161 4.312 1 51.5 1 MET B C 1
ATOM 2293 O O . MET B 1 1 ? -17.094 2.357 4.113 1 51.5 1 MET B O 1
ATOM 2297 N N . ALA B 1 2 ? -17.031 0.151 3.404 1 64.75 2 ALA B N 1
ATOM 2298 C CA . ALA B 1 2 ? -16.281 0.2 2.152 1 64.75 2 ALA B CA 1
ATOM 2299 C C . ALA B 1 2 ? -17.109 0.853 1.045 1 64.75 2 ALA B C 1
ATOM 2301 O O . ALA B 1 2 ? -18.328 0.893 1.116 1 64.75 2 ALA B O 1
ATOM 2302 N N . TRP B 1 3 ? -16.422 1.304 0.099 1 73.62 3 TRP B N 1
ATOM 2303 C CA . TRP B 1 3 ? -16.844 1.808 -1.202 1 73.62 3 TRP B CA 1
ATOM 2304 C C . TRP B 1 3 ? -17.891 0.895 -1.82 1 73.62 3 TRP B C 1
ATOM 2306 O O . TRP B 1 3 ? -17.844 -0.326 -1.653 1 73.62 3 TRP B O 1
ATOM 2316 N N . ILE B 1 4 ? -19.094 1.348 -2.182 1 82.06 4 ILE B N 1
ATOM 2317 C CA . ILE B 1 4 ? -20.125 0.645 -2.943 1 82.06 4 ILE B CA 1
ATOM 2318 C C . ILE B 1 4 ? -21.234 0.195 -2.01 1 82.06 4 ILE B C 1
ATOM 2320 O O . ILE B 1 4 ? -22.422 0.304 -2.348 1 82.06 4 ILE B O 1
ATOM 2324 N N . VAL B 1 5 ? -20.781 -0.262 -0.701 1 86 5 VAL B N 1
ATOM 2325 C CA . VAL B 1 5 ? -21.812 -0.842 0.151 1 86 5 VAL B CA 1
ATOM 2326 C C . VAL B 1 5 ? -22.328 0.213 1.127 1 86 5 VAL B C 1
ATOM 2328 O O . VAL B 1 5 ? -23.328 -0.006 1.815 1 86 5 VAL B O 1
ATOM 2331 N N . GLU B 1 6 ? -21.688 1.322 1.209 1 86.12 6 GLU B N 1
ATOM 2332 C CA . GLU B 1 6 ? -22.141 2.449 2.02 1 86.12 6 GLU B CA 1
ATOM 2333 C C . GLU B 1 6 ? -22.344 3.699 1.165 1 86.12 6 GLU B C 1
ATOM 2335 O O . GLU B 1 6 ? -21.688 3.857 0.129 1 86.12 6 GLU B O 1
ATOM 2340 N N . GLN B 1 7 ? -23.203 4.496 1.671 1 90.19 7 GLN B N 1
ATOM 2341 C CA . GLN B 1 7 ? -23.391 5.785 1.007 1 90.19 7 GLN B CA 1
ATOM 2342 C C . GLN B 1 7 ? -22.188 6.695 1.25 1 90.19 7 GLN B C 1
ATOM 2344 O O . GLN B 1 7 ? -21.844 6.996 2.396 1 90.19 7 GLN B O 1
ATOM 2349 N N . PRO B 1 8 ? -21.609 7.105 0.212 1 93.19 8 PRO B N 1
ATOM 2350 C CA . PRO B 1 8 ? -20.453 7.988 0.374 1 93.19 8 PRO B CA 1
ATOM 2351 C C . PRO B 1 8 ? -20.828 9.375 0.881 1 93.19 8 PRO B C 1
ATOM 2353 O O . PRO B 1 8 ? -21.875 9.914 0.488 1 93.19 8 PRO B O 1
ATOM 2356 N N . LYS B 1 9 ? -20.047 9.93 1.746 1 96.19 9 LYS B N 1
ATOM 2357 C CA . LYS B 1 9 ? -20.188 11.328 2.154 1 96.19 9 LYS B CA 1
ATOM 2358 C C . LYS B 1 9 ? -19.609 12.273 1.103 1 96.19 9 LYS B C 1
ATOM 2360 O O . LYS B 1 9 ? -18.656 11.922 0.411 1 96.19 9 LYS B O 1
ATOM 2365 N N . SER B 1 10 ? -20.234 13.422 1.061 1 96.94 10 SER B N 1
ATOM 2366 C CA . SER B 1 10 ? -19.688 14.438 0.161 1 96.94 10 SER B CA 1
ATOM 2367 C C . SER B 1 10 ? -18.406 15.039 0.718 1 96.94 10 SER B C 1
ATOM 2369 O O . SER B 1 10 ? -18.125 14.922 1.913 1 96.94 10 SER B O 1
ATOM 2371 N N . GLN B 1 11 ? -17.688 15.617 -0.159 1 98.38 11 GLN B N 1
ATOM 2372 C CA . GLN B 1 11 ? -16.469 16.312 0.262 1 98.38 11 GLN B CA 1
ATOM 2373 C C . GLN B 1 11 ? -16.781 17.359 1.321 1 98.38 11 GLN B C 1
ATOM 2375 O O . GLN B 1 11 ? -16.062 17.484 2.309 1 98.38 11 GLN B O 1
ATOM 2380 N N . LYS B 1 12 ? -17.812 18.125 1.132 1 98.5 12 LYS B N 1
ATOM 2381 C CA . LYS B 1 12 ? -18.203 19.188 2.07 1 98.5 12 LYS B CA 1
ATOM 2382 C C . LYS B 1 12 ? -18.531 18.594 3.441 1 98.5 12 LYS B C 1
ATOM 2384 O O . LYS B 1 12 ? -18.156 19.156 4.469 1 98.5 12 LYS B O 1
ATOM 2389 N N . GLU B 1 13 ? -19.266 17.5 3.445 1 98.31 13 GLU B N 1
ATOM 2390 C CA . GLU B 1 13 ? -19.594 16.828 4.707 1 98.31 13 GLU B CA 1
ATOM 2391 C C . GLU B 1 13 ? -18.328 16.391 5.445 1 98.31 13 GLU B C 1
ATOM 2393 O O . GLU B 1 13 ? -18.234 16.547 6.664 1 98.31 13 GLU B O 1
ATOM 2398 N N . LEU B 1 14 ? -17.406 15.852 4.703 1 98.75 14 LEU B N 1
ATOM 2399 C CA . LEU B 1 14 ? -16.141 15.391 5.293 1 98.75 14 LEU B CA 1
ATOM 2400 C C . LEU B 1 14 ? -15.32 16.562 5.809 1 98.75 14 LEU B C 1
ATOM 2402 O O . LEU B 1 14 ? -14.75 16.5 6.898 1 98.75 14 LEU B O 1
ATOM 2406 N N . ALA B 1 15 ? -15.258 17.625 5.082 1 98.88 15 ALA B N 1
ATOM 2407 C CA . ALA B 1 15 ? -14.531 18.828 5.492 1 98.88 15 ALA B CA 1
ATOM 2408 C C . ALA B 1 15 ? -15.156 19.453 6.734 1 98.88 15 ALA B C 1
ATOM 2410 O O . ALA B 1 15 ? -14.445 19.859 7.656 1 98.88 15 ALA B O 1
ATOM 2411 N N . ASP B 1 16 ? -16.469 19.516 6.754 1 98.81 16 ASP B N 1
ATOM 2412 C CA . ASP B 1 16 ? -17.188 20.047 7.914 1 98.81 16 ASP B CA 1
ATOM 2413 C C . ASP B 1 16 ? -16.922 19.203 9.156 1 98.81 16 ASP B C 1
ATOM 2415 O O . ASP B 1 16 ? -16.734 19.734 10.25 1 98.81 16 ASP B O 1
ATOM 2419 N N . ARG B 1 17 ? -16.938 17.938 8.953 1 98.69 17 ARG B N 1
ATOM 2420 C CA . ARG B 1 17 ? -16.625 17.031 10.062 1 98.69 17 ARG B CA 1
ATOM 2421 C C . ARG B 1 17 ? -15.211 17.266 10.57 1 98.69 17 ARG B C 1
ATOM 2423 O O . ARG B 1 17 ? -14.969 17.266 11.781 1 98.69 17 ARG B O 1
ATOM 2430 N N . PHE B 1 18 ? -14.266 17.422 9.68 1 98.88 18 PHE B N 1
ATOM 2431 C CA . PHE B 1 18 ? -12.883 17.703 10.07 1 98.88 18 PHE B CA 1
ATOM 2432 C C . PHE B 1 18 ? -12.797 19 10.875 1 98.88 18 PHE B C 1
ATOM 2434 O O . PHE B 1 18 ? -12.117 19.047 11.898 1 98.88 18 PHE B O 1
ATOM 2441 N N . ARG B 1 19 ? -13.5 20.031 10.469 1 98.62 19 ARG B N 1
ATOM 2442 C CA . ARG B 1 19 ? -13.539 21.312 11.172 1 98.62 19 ARG B CA 1
ATOM 2443 C C . ARG B 1 19 ? -14.109 21.141 12.578 1 98.62 19 ARG B C 1
ATOM 2445 O O . ARG B 1 19 ? -13.609 21.75 13.531 1 98.62 19 ARG B O 1
ATOM 2452 N N . GLN B 1 20 ? -15.094 20.344 12.664 1 98.5 20 GLN B N 1
ATOM 2453 C CA . GLN B 1 20 ? -15.695 20.078 13.969 1 98.5 20 GLN B CA 1
ATOM 2454 C C . GLN B 1 20 ? -14.711 19.359 14.891 1 98.5 20 GLN B C 1
ATOM 2456 O O . GLN B 1 20 ? -14.562 19.734 16.047 1 98.5 20 GLN B O 1
ATOM 2461 N N . LEU B 1 21 ? -14.062 18.391 14.32 1 98.5 21 LEU B N 1
ATOM 2462 C CA . LEU B 1 21 ? -13.133 17.578 15.094 1 98.5 21 LEU B CA 1
ATOM 2463 C C . LEU B 1 21 ? -11.969 18.422 15.609 1 98.5 21 LEU B C 1
ATOM 2465 O O . LEU B 1 21 ? -11.531 18.25 16.75 1 98.5 21 LEU B O 1
ATOM 2469 N N . MET B 1 22 ? -11.445 19.344 14.82 1 96.88 22 MET B N 1
ATOM 2470 C CA . MET B 1 22 ? -10.273 20.109 15.219 1 96.88 22 MET B CA 1
ATOM 2471 C C . MET B 1 22 ? -10.625 21.141 16.297 1 96.88 22 MET B C 1
ATOM 2473 O O . MET B 1 22 ? -9.742 21.688 16.938 1 96.88 22 MET B O 1
ATOM 2477 N N . LYS B 1 23 ? -11.953 21.328 16.531 1 95.69 23 LYS B N 1
ATOM 2478 C CA . LYS B 1 23 ? -12.398 22.328 17.516 1 95.69 23 LYS B CA 1
ATOM 2479 C C . LYS B 1 23 ? -12.867 21.656 18.797 1 95.69 23 LYS B C 1
ATOM 2481 O O . LYS B 1 23 ? -13.195 22.328 19.766 1 95.69 23 LYS B O 1
ATOM 2486 N N . GLU B 1 24 ? -12.945 20.406 18.781 1 96.12 24 GLU B N 1
ATOM 2487 C CA . GLU B 1 24 ? -13.352 19.688 19.984 1 96.12 24 GLU B CA 1
ATOM 2488 C C . GLU B 1 24 ? -12.352 19.906 21.109 1 96.12 24 GLU B C 1
ATOM 2490 O O . GLU B 1 24 ? -11.227 20.344 20.875 1 96.12 24 GLU B O 1
ATOM 2495 N N . GLU B 1 25 ? -12.82 19.609 22.328 1 95.06 25 GLU B N 1
ATOM 2496 C CA . GLU B 1 25 ? -11.977 19.781 23.5 1 95.06 25 GLU B CA 1
ATOM 2497 C C . GLU B 1 25 ? -10.812 18.797 23.5 1 95.06 25 GLU B C 1
ATOM 2499 O O . GLU B 1 25 ? -9.68 19.156 23.812 1 95.06 25 GLU B O 1
ATOM 2504 N N . ALA B 1 26 ? -11.109 17.609 23.188 1 96.69 26 ALA B N 1
ATOM 2505 C CA . ALA B 1 26 ? -10.062 16.594 23.109 1 96.69 26 ALA B CA 1
ATOM 2506 C C . ALA B 1 26 ? -9.227 16.766 21.844 1 96.69 26 ALA B C 1
ATOM 2508 O O . ALA B 1 26 ? -9.766 17.062 20.766 1 96.69 26 ALA B O 1
ATOM 2509 N N . ILE B 1 27 ? -7.918 16.609 21.984 1 98.62 27 ILE B N 1
ATOM 2510 C CA . ILE B 1 27 ? -7.02 16.688 20.844 1 98.62 27 ILE B CA 1
ATOM 2511 C C . ILE B 1 27 ? -7.406 15.633 19.812 1 98.62 27 ILE B C 1
ATOM 2513 O O . ILE B 1 27 ? -7.746 14.5 20.156 1 98.62 27 ILE B O 1
ATOM 2517 N N . LEU B 1 28 ? -7.43 16 18.531 1 98.81 28 LEU B N 1
ATOM 2518 C CA . LEU B 1 28 ? -7.703 15.086 17.422 1 98.81 28 LEU B CA 1
ATOM 2519 C C . LEU B 1 28 ? -6.453 14.305 17.047 1 98.81 28 LEU B C 1
ATOM 2521 O O . LEU B 1 28 ? -5.477 14.875 16.562 1 98.81 28 LEU B O 1
ATOM 2525 N N . GLN B 1 29 ? -6.418 13 17.297 1 98.88 29 GLN B N 1
ATOM 2526 C CA . GLN B 1 29 ? -5.352 12.109 16.859 1 98.88 29 GLN B CA 1
ATOM 2527 C C . GLN B 1 29 ? -5.59 11.633 15.422 1 98.88 29 GLN B C 1
ATOM 2529 O O . GLN B 1 29 ? -6.621 11.023 15.133 1 98.88 29 GLN B O 1
ATOM 2534 N N . ILE B 1 30 ? -4.613 11.891 14.586 1 98.94 30 ILE B N 1
ATOM 2535 C CA . ILE B 1 30 ? -4.762 11.586 13.164 1 98.94 30 ILE B CA 1
ATOM 2536 C C . ILE B 1 30 ? -3.652 10.633 12.727 1 98.94 30 ILE B C 1
ATOM 2538 O O . ILE B 1 30 ? -2.57 11.07 12.328 1 98.94 30 ILE B O 1
ATOM 2542 N N . PRO B 1 31 ? -3.928 9.312 12.695 1 98.88 31 PRO B N 1
ATOM 2543 C CA . PRO B 1 31 ? -2.902 8.352 12.273 1 98.88 31 PRO B CA 1
ATOM 2544 C C . PRO B 1 31 ? -2.611 8.422 10.773 1 98.88 31 PRO B C 1
ATOM 2546 O O . PRO B 1 31 ? -3.521 8.648 9.977 1 98.88 31 PRO B O 1
ATOM 2549 N N . GLY B 1 32 ? -1.312 8.242 10.477 1 98.81 32 GLY B N 1
ATOM 2550 C CA . GLY B 1 32 ? -0.982 8.023 9.078 1 98.81 32 GLY B CA 1
ATOM 2551 C C . GLY B 1 32 ? -1.53 6.715 8.531 1 98.81 32 GLY B C 1
ATOM 2552 O O . GLY B 1 32 ? -1.493 5.691 9.219 1 98.81 32 GLY B O 1
ATOM 2553 N N . ALA B 1 33 ? -2.086 6.77 7.355 1 98.69 33 ALA B N 1
ATOM 2554 C CA . ALA B 1 33 ? -2.49 5.586 6.598 1 98.69 33 ALA B CA 1
ATOM 2555 C C . ALA B 1 33 ? -1.947 5.633 5.176 1 98.69 33 ALA B C 1
ATOM 2557 O O . ALA B 1 33 ? -2.387 6.449 4.359 1 98.69 33 ALA B O 1
ATOM 2558 N N . HIS B 1 34 ? -1.042 4.695 4.898 1 98.25 34 HIS B N 1
ATOM 2559 C CA . HIS B 1 34 ? -0.373 4.754 3.602 1 98.25 34 HIS B CA 1
ATOM 2560 C C . HIS B 1 34 ? -1.17 4.012 2.535 1 98.25 34 HIS B C 1
ATOM 2562 O O . HIS B 1 34 ? -0.87 4.117 1.345 1 98.25 34 HIS B O 1
ATOM 2568 N N . ASP B 1 35 ? -2.201 3.225 2.928 1 98 35 ASP B N 1
ATOM 2569 C CA . ASP B 1 35 ? -3.143 2.617 1.99 1 98 35 ASP B CA 1
ATOM 2570 C C . ASP B 1 35 ? -4.492 2.363 2.656 1 98 35 ASP B C 1
ATOM 2572 O O . ASP B 1 35 ? -4.695 2.725 3.816 1 98 35 ASP B O 1
ATOM 2576 N N . ALA B 1 36 ? -5.441 1.805 1.904 1 98.12 36 ALA B N 1
ATOM 2577 C CA . ALA B 1 36 ? -6.816 1.677 2.375 1 98.12 36 ALA B CA 1
ATOM 2578 C C . ALA B 1 36 ? -6.922 0.636 3.484 1 98.12 36 ALA B C 1
ATOM 2580 O O . ALA B 1 36 ? -7.742 0.772 4.395 1 98.12 36 ALA B O 1
ATOM 2581 N N . MET B 1 37 ? -6.086 -0.432 3.449 1 98.44 37 MET B N 1
ATOM 2582 C CA . MET B 1 37 ? -6.098 -1.411 4.531 1 98.44 37 MET B CA 1
ATOM 2583 C C . MET B 1 37 ? -5.684 -0.767 5.852 1 98.44 37 MET B C 1
ATOM 2585 O O . MET B 1 37 ? -6.355 -0.944 6.871 1 98.44 37 MET B O 1
ATOM 2589 N N . ALA B 1 38 ? -4.613 0.01 5.824 1 98.75 38 ALA B N 1
ATOM 2590 C CA . ALA B 1 38 ? -4.191 0.731 7.023 1 98.75 38 ALA B CA 1
ATOM 2591 C C . ALA B 1 38 ? -5.277 1.692 7.496 1 98.75 38 ALA B C 1
ATOM 2593 O O . ALA B 1 38 ? -5.496 1.844 8.703 1 98.75 38 ALA B O 1
ATOM 2594 N N . ALA B 1 39 ? -5.93 2.328 6.559 1 98.81 39 ALA B N 1
ATOM 2595 C CA . ALA B 1 39 ? -7.008 3.264 6.875 1 98.81 39 ALA B CA 1
ATOM 2596 C C . ALA B 1 39 ? -8.156 2.557 7.59 1 98.81 39 ALA B C 1
ATOM 2598 O O . ALA B 1 39 ? -8.672 3.055 8.594 1 98.81 39 ALA B O 1
ATOM 2599 N N . LEU B 1 40 ? -8.516 1.413 7.062 1 98.5 40 LEU B N 1
ATOM 2600 C CA . LEU B 1 40 ? -9.609 0.651 7.648 1 98.5 40 LEU B CA 1
ATOM 2601 C C . LEU B 1 40 ? -9.258 0.179 9.055 1 98.5 40 LEU B C 1
ATOM 2603 O O . LEU B 1 40 ? -10.102 0.2 9.953 1 98.5 40 LEU B O 1
ATOM 2607 N N . VAL B 1 41 ? -8.023 -0.24 9.211 1 98.75 41 VAL B N 1
ATOM 2608 C CA . VAL B 1 41 ? -7.582 -0.713 10.516 1 98.75 41 VAL B CA 1
ATOM 2609 C C . VAL B 1 41 ? -7.551 0.452 11.508 1 98.75 41 VAL B C 1
ATOM 2611 O O . VAL B 1 41 ? -7.91 0.293 12.672 1 98.75 41 VAL B O 1
ATOM 2614 N N . ALA B 1 42 ? -7.133 1.653 11.078 1 98.88 42 ALA B N 1
ATOM 2615 C CA . ALA B 1 42 ? -7.172 2.848 11.922 1 98.88 42 ALA B CA 1
ATOM 2616 C C . ALA B 1 42 ? -8.602 3.186 12.328 1 98.88 42 ALA B C 1
ATOM 2618 O O . ALA B 1 42 ? -8.859 3.496 13.5 1 98.88 42 ALA B O 1
ATOM 2619 N N . LYS B 1 43 ? -9.508 3.125 11.383 1 98.38 43 LYS B N 1
ATOM 2620 C CA . LYS B 1 43 ? -10.922 3.369 11.664 1 98.38 43 LYS B CA 1
ATOM 2621 C C . LYS B 1 43 ? -11.445 2.387 12.703 1 98.38 43 LYS B C 1
ATOM 2623 O O . LYS B 1 43 ? -12.133 2.783 13.648 1 98.38 43 LYS B O 1
ATOM 2628 N N . LYS B 1 44 ? -11.102 1.131 12.531 1 97.75 44 LYS B N 1
ATOM 2629 C CA . LYS B 1 44 ? -11.523 0.088 13.453 1 97.75 44 LYS B CA 1
ATOM 2630 C C . LYS B 1 44 ? -10.984 0.344 14.859 1 97.75 44 LYS B C 1
ATOM 2632 O O . LYS B 1 44 ? -11.656 0.05 15.852 1 97.75 44 LYS B O 1
ATOM 2637 N N . ALA B 1 45 ? -9.781 0.916 14.93 1 98.25 45 ALA B N 1
ATOM 2638 C CA . ALA B 1 45 ? -9.148 1.212 16.219 1 98.25 45 ALA B CA 1
ATOM 2639 C C . ALA B 1 45 ? -9.836 2.387 16.906 1 98.25 45 ALA B C 1
ATOM 2641 O O . ALA B 1 45 ? -9.625 2.623 18.094 1 98.25 45 ALA B O 1
ATOM 2642 N N . GLY B 1 46 ? -10.625 3.209 16.125 1 98.31 46 GLY B N 1
ATOM 2643 C CA . GLY B 1 46 ? -11.43 4.242 16.75 1 98.31 46 GLY B CA 1
ATOM 2644 C C . GLY B 1 46 ? -11.023 5.645 16.359 1 98.31 46 GLY B C 1
ATOM 2645 O O . GLY B 1 46 ? -11.523 6.625 16.906 1 98.31 46 GLY B O 1
ATOM 2646 N N . PHE B 1 47 ? -10.18 5.785 15.375 1 98.75 47 PHE B N 1
ATOM 2647 C CA . PHE B 1 47 ? -9.789 7.117 14.93 1 98.75 47 PHE B CA 1
ATOM 2648 C C . PHE B 1 47 ? -10.867 7.723 14.031 1 98.75 47 PHE B C 1
ATOM 2650 O O . PHE B 1 47 ? -11.531 7.004 13.281 1 98.75 47 PHE B O 1
ATOM 2657 N N . SER B 1 48 ? -10.984 9.055 14.062 1 98.62 48 SER B N 1
ATOM 2658 C CA . SER B 1 48 ? -12.086 9.727 13.383 1 98.62 48 SER B CA 1
ATOM 2659 C C . SER B 1 48 ? -11.609 10.477 12.148 1 98.62 48 SER B C 1
ATOM 2661 O O . SER B 1 48 ? -12.414 11.016 11.383 1 98.62 48 SER B O 1
ATOM 2663 N N . ALA B 1 49 ? -10.297 10.523 11.922 1 98.88 49 ALA B N 1
ATOM 2664 C CA . ALA B 1 49 ? -9.656 11.148 10.773 1 98.88 49 ALA B CA 1
ATOM 2665 C C . ALA B 1 49 ? -8.352 10.438 10.414 1 98.88 49 ALA B C 1
ATOM 2667 O O . ALA B 1 49 ? -7.801 9.688 11.227 1 98.88 49 ALA B O 1
ATOM 2668 N N . LEU B 1 50 ? -7.938 10.633 9.164 1 98.94 50 LEU B N 1
ATOM 2669 C CA . LEU B 1 50 ? -6.734 9.977 8.664 1 98.94 50 LEU B CA 1
ATOM 2670 C C . LEU B 1 50 ? -5.785 10.992 8.039 1 98.94 50 LEU B C 1
ATOM 2672 O O . LEU B 1 50 ? -6.215 12.055 7.594 1 98.94 50 LEU B O 1
ATOM 2676 N N . TYR B 1 51 ? -4.531 10.633 8.062 1 98.94 51 TYR B N 1
ATOM 2677 C CA . TYR B 1 51 ? -3.498 11.438 7.426 1 98.94 51 TYR B CA 1
ATOM 2678 C C . TYR B 1 51 ? -2.807 10.664 6.309 1 98.94 51 TYR B C 1
ATOM 2680 O O . TYR B 1 51 ? -2.322 9.555 6.527 1 98.94 51 TYR B O 1
ATOM 2688 N N . LEU B 1 52 ? -2.824 11.141 5.105 1 98.94 52 LEU B N 1
ATOM 2689 C CA . LEU B 1 52 ? -1.977 10.609 4.043 1 98.94 52 LEU B CA 1
ATOM 2690 C C . LEU B 1 52 ? -0.66 11.375 3.967 1 98.94 52 LEU B C 1
ATOM 2692 O O . LEU B 1 52 ? -0.583 12.422 3.322 1 98.94 52 LEU B O 1
ATOM 2696 N N . SER B 1 53 ? 0.324 10.805 4.578 1 98.44 53 SER B N 1
ATOM 2697 C CA . SER B 1 53 ? 1.67 11.367 4.609 1 98.44 53 SER B CA 1
ATOM 2698 C C . SER B 1 53 ? 2.336 11.281 3.24 1 98.44 53 SER B C 1
ATOM 2700 O O . SER B 1 53 ? 2.322 10.227 2.6 1 98.44 53 SER B O 1
ATOM 2702 N N . GLY B 1 54 ? 2.902 12.461 2.807 1 97.25 54 GLY B N 1
ATOM 2703 C CA . GLY B 1 54 ? 3.658 12.422 1.564 1 97.25 54 GLY B CA 1
ATOM 2704 C C . GLY B 1 54 ? 4.797 11.422 1.59 1 97.25 54 GLY B C 1
ATOM 2705 O O . GLY B 1 54 ? 4.98 10.656 0.638 1 97.25 54 GLY B O 1
ATOM 2706 N N . ASP B 1 55 ? 5.547 11.414 2.666 1 96.12 55 ASP B N 1
ATOM 2707 C CA . ASP B 1 55 ? 6.684 10.508 2.818 1 96.12 55 ASP B CA 1
ATOM 2708 C C . ASP B 1 55 ? 6.227 9.047 2.812 1 96.12 55 ASP B C 1
ATOM 2710 O O . ASP B 1 55 ? 6.805 8.211 2.115 1 96.12 55 ASP B O 1
ATOM 2714 N N . ALA B 1 56 ? 5.164 8.711 3.605 1 97.94 56 ALA B N 1
ATOM 2715 C CA . ALA B 1 56 ? 4.691 7.332 3.707 1 97.94 56 ALA B CA 1
ATOM 2716 C C . ALA B 1 56 ? 4.133 6.844 2.371 1 97.94 56 ALA B C 1
ATOM 2718 O O . ALA B 1 56 ? 4.387 5.707 1.965 1 97.94 56 ALA B O 1
ATOM 2719 N N . TYR B 1 57 ? 3.373 7.688 1.713 1 98.38 57 TYR B N 1
ATOM 2720 C CA . TYR B 1 57 ? 2.818 7.316 0.417 1 98.38 57 TYR B CA 1
ATOM 2721 C C . TYR B 1 57 ? 3.926 7.066 -0.601 1 98.38 57 TYR B C 1
ATOM 2723 O O . TYR B 1 57 ? 3.947 6.027 -1.263 1 98.38 57 TYR B O 1
ATOM 2731 N N . THR B 1 58 ? 4.828 8.023 -0.75 1 97.25 58 THR B N 1
ATOM 2732 C CA . THR B 1 58 ? 5.906 7.914 -1.728 1 97.25 58 THR B CA 1
ATOM 2733 C C . THR B 1 58 ? 6.77 6.688 -1.444 1 97.25 58 THR B C 1
ATOM 2735 O O . THR B 1 58 ? 7.16 5.973 -2.367 1 97.25 58 THR B O 1
ATOM 2738 N N . ALA B 1 59 ? 7.035 6.461 -0.146 1 97.31 59 ALA B N 1
ATOM 2739 C CA . ALA B 1 59 ? 7.805 5.285 0.247 1 97.31 59 ALA B CA 1
ATOM 2740 C C . ALA B 1 59 ? 7.066 4 -0.123 1 97.31 59 ALA B C 1
ATOM 2742 O O . ALA B 1 59 ? 7.691 3.012 -0.521 1 97.31 59 ALA B O 1
ATOM 2743 N N . SER B 1 60 ? 5.742 3.984 0.023 1 98.06 60 SER B N 1
ATOM 2744 C CA . SER B 1 60 ? 4.957 2.809 -0.338 1 98.06 60 SER B CA 1
ATOM 2745 C C . SER B 1 60 ? 5.055 2.516 -1.831 1 98.06 60 SER B C 1
ATOM 2747 O O . SER B 1 60 ? 4.77 1.399 -2.27 1 98.06 60 SER B O 1
ATOM 2749 N N . ARG B 1 61 ? 5.484 3.502 -2.592 1 96.62 61 ARG B N 1
ATOM 2750 C CA . ARG B 1 61 ? 5.711 3.344 -4.023 1 96.62 61 ARG B CA 1
ATOM 2751 C C . ARG B 1 61 ? 7.168 3.016 -4.316 1 96.62 61 ARG B C 1
ATOM 2753 O O . ARG B 1 61 ? 7.57 2.922 -5.477 1 96.62 61 ARG B O 1
ATOM 2760 N N . GLY B 1 62 ? 7.969 2.926 -3.291 1 96 62 GLY B N 1
ATOM 2761 C CA . GLY B 1 62 ? 9.383 2.609 -3.451 1 96 62 GLY B CA 1
ATOM 2762 C C . GLY B 1 62 ? 10.219 3.807 -3.855 1 96 62 GLY B C 1
ATOM 2763 O O . GLY B 1 62 ? 11.305 3.65 -4.422 1 96 62 GLY B O 1
ATOM 2764 N N . LEU B 1 63 ? 9.742 5.008 -3.576 1 95.62 63 LEU B N 1
ATOM 2765 C CA . LEU B 1 63 ? 10.383 6.246 -4.004 1 95.62 63 LEU B CA 1
ATOM 2766 C C . LEU B 1 63 ? 10.68 7.145 -2.807 1 95.62 63 LEU B C 1
ATOM 2768 O O . LEU B 1 63 ? 10.008 7.055 -1.775 1 95.62 63 LEU B O 1
ATOM 2772 N N . PRO B 1 64 ? 11.68 7.965 -2.9 1 94 64 PRO B N 1
ATOM 2773 C CA . PRO B 1 64 ? 11.93 8.945 -1.841 1 94 64 PRO B CA 1
ATOM 2774 C C . PRO B 1 64 ? 11.047 10.188 -1.968 1 94 64 PRO B C 1
ATOM 2776 O O . PRO B 1 64 ? 10.711 10.602 -3.08 1 94 64 PRO B O 1
ATOM 2779 N N . ASP B 1 65 ? 10.727 10.789 -0.899 1 92.94 65 ASP B N 1
ATOM 2780 C CA . ASP B 1 65 ? 9.875 11.969 -0.842 1 92.94 65 ASP B CA 1
ATOM 2781 C C . ASP B 1 65 ? 10.656 13.227 -1.21 1 92.94 65 ASP B C 1
ATOM 2783 O O . ASP B 1 65 ? 10.906 14.078 -0.355 1 92.94 65 ASP B O 1
ATOM 2787 N N . LEU B 1 66 ? 10.977 13.367 -2.449 1 89.44 66 LEU B N 1
ATOM 2788 C CA . LEU B 1 66 ? 11.75 14.477 -2.977 1 89.44 66 LEU B CA 1
ATOM 2789 C C . LEU B 1 66 ? 10.945 15.258 -4.012 1 89.44 66 LEU B C 1
ATOM 2791 O O . LEU B 1 66 ? 11.523 15.922 -4.879 1 89.44 66 LEU B O 1
ATOM 2795 N N . GLY B 1 67 ? 9.656 15.07 -3.924 1 88.38 67 GLY B N 1
ATOM 2796 C CA . GLY B 1 67 ? 8.781 15.812 -4.816 1 88.38 67 GLY B CA 1
ATOM 2797 C C . GLY B 1 67 ? 8.633 15.164 -6.18 1 88.38 67 GLY B C 1
ATOM 2798 O O . GLY B 1 67 ? 8.375 15.844 -7.172 1 88.38 67 GLY B O 1
ATOM 2799 N N . ILE B 1 68 ? 8.781 13.852 -6.258 1 89.69 68 ILE B N 1
ATOM 2800 C CA . ILE B 1 68 ? 8.828 13.18 -7.551 1 89.69 68 ILE B CA 1
ATOM 2801 C C . ILE B 1 68 ? 7.434 12.664 -7.91 1 89.69 68 ILE B C 1
ATOM 2803 O O . ILE B 1 68 ? 7.125 12.461 -9.086 1 89.69 68 ILE B O 1
ATOM 2807 N N . VAL B 1 69 ? 6.559 12.398 -6.938 1 94.56 69 VAL B N 1
ATOM 2808 C CA . VAL B 1 69 ? 5.211 11.945 -7.246 1 94.56 69 VAL B CA 1
ATOM 2809 C C . VAL B 1 69 ? 4.363 13.125 -7.723 1 94.56 69 VAL B C 1
ATOM 2811 O O . VAL B 1 69 ? 4.715 14.281 -7.488 1 94.56 69 VAL B O 1
ATOM 2814 N N . THR B 1 70 ? 3.271 12.875 -8.352 1 96.62 70 THR B N 1
ATOM 2815 C CA . THR B 1 70 ? 2.42 13.922 -8.922 1 96.62 70 THR B CA 1
ATOM 2816 C C . THR B 1 70 ? 1.181 14.133 -8.062 1 96.62 70 THR B C 1
ATOM 2818 O O . THR B 1 70 ? 0.817 13.273 -7.258 1 96.62 70 THR B O 1
ATOM 2821 N N . SER B 1 71 ? 0.586 15.297 -8.242 1 98.12 71 SER B N 1
ATOM 2822 C CA . SER B 1 71 ? -0.654 15.594 -7.535 1 98.12 71 SER B CA 1
ATOM 2823 C C . SER B 1 71 ? -1.735 14.57 -7.859 1 98.12 71 SER B C 1
ATOM 2825 O O . SER B 1 71 ? -2.504 14.172 -6.98 1 98.12 71 SER B O 1
ATOM 2827 N N . THR B 1 72 ? -1.758 14.047 -9.102 1 98.06 72 THR B N 1
ATOM 2828 C CA . THR B 1 72 ? -2.756 13.07 -9.531 1 98.06 72 THR B CA 1
ATOM 2829 C C . THR B 1 72 ? -2.574 11.75 -8.789 1 98.06 72 THR B C 1
ATOM 2831 O O . THR B 1 72 ? -3.553 11.125 -8.375 1 98.06 72 THR B O 1
ATOM 2834 N N . GLU B 1 73 ? -1.328 11.32 -8.648 1 98.06 73 GLU B N 1
ATOM 2835 C CA . GLU B 1 73 ? -1.032 10.094 -7.914 1 98.06 73 GLU B CA 1
ATOM 2836 C C . GLU B 1 73 ? -1.473 10.203 -6.457 1 98.06 73 GLU B C 1
ATOM 2838 O O . GLU B 1 73 ? -2.037 9.258 -5.898 1 98.06 73 GLU B O 1
ATOM 2843 N N . VAL B 1 74 ? -1.217 11.391 -5.871 1 98.69 74 VAL B N 1
ATOM 2844 C CA . VAL B 1 74 ? -1.588 11.625 -4.48 1 98.69 74 VAL B CA 1
ATOM 2845 C C . VAL B 1 74 ? -3.109 11.633 -4.344 1 98.69 74 VAL B C 1
ATOM 2847 O O . VAL B 1 74 ? -3.66 11.016 -3.426 1 98.69 74 VAL B O 1
ATOM 2850 N N . ALA B 1 75 ? -3.795 12.258 -5.262 1 98.75 75 ALA B N 1
ATOM 2851 C CA . ALA B 1 75 ? -5.254 12.328 -5.23 1 98.75 75 ALA B CA 1
ATOM 2852 C C . ALA B 1 75 ? -5.871 10.938 -5.352 1 98.75 75 ALA B C 1
ATOM 2854 O O . ALA B 1 75 ? -6.855 10.625 -4.676 1 98.75 75 ALA B O 1
ATOM 2855 N N . ASP B 1 76 ? -5.301 10.125 -6.18 1 98 76 ASP B N 1
ATOM 2856 C CA . ASP B 1 76 ? -5.812 8.773 -6.375 1 98 76 ASP B CA 1
ATOM 2857 C C . ASP B 1 76 ? -5.699 7.949 -5.094 1 98 76 ASP B C 1
ATOM 2859 O O . ASP B 1 76 ? -6.625 7.223 -4.73 1 98 76 ASP B O 1
ATOM 2863 N N . ARG B 1 77 ? -4.559 8.055 -4.445 1 98.5 77 ARG B N 1
ATOM 2864 C CA . ARG B 1 77 ? -4.383 7.348 -3.182 1 98.5 77 ARG B CA 1
ATOM 2865 C C . ARG B 1 77 ? -5.332 7.887 -2.115 1 98.5 77 ARG B C 1
ATOM 2867 O O . ARG B 1 77 ? -5.906 7.113 -1.342 1 98.5 77 ARG B O 1
ATOM 2874 N N . ALA B 1 78 ? -5.477 9.203 -2.064 1 98.81 78 ALA B N 1
ATOM 2875 C CA . ALA B 1 78 ? -6.391 9.797 -1.099 1 98.81 78 ALA B CA 1
ATOM 2876 C C . ALA B 1 78 ? -7.816 9.297 -1.311 1 98.81 78 ALA B C 1
ATOM 2878 O O . ALA B 1 78 ? -8.523 8.992 -0.346 1 98.81 78 ALA B O 1
ATOM 2879 N N . LYS B 1 79 ? -8.188 9.195 -2.543 1 97.88 79 LYS B N 1
ATOM 2880 C CA . LYS B 1 79 ? -9.523 8.711 -2.898 1 97.88 79 LYS B CA 1
ATOM 2881 C C . LYS B 1 79 ? -9.75 7.297 -2.371 1 97.88 79 LYS B C 1
ATOM 2883 O O . LYS B 1 79 ? -10.836 6.977 -1.892 1 97.88 79 LYS B O 1
ATOM 2888 N N . ASP B 1 80 ? -8.734 6.449 -2.439 1 97.44 80 ASP B N 1
ATOM 2889 C CA . ASP B 1 80 ? -8.828 5.09 -1.917 1 97.44 80 ASP B CA 1
ATOM 2890 C C . ASP B 1 80 ? -9.156 5.094 -0.427 1 97.44 80 ASP B C 1
ATOM 2892 O O . ASP B 1 80 ? -9.977 4.297 0.035 1 97.44 80 ASP B O 1
ATOM 2896 N N . LEU B 1 81 ? -8.477 5.984 0.307 1 98.62 81 LEU B N 1
ATOM 2897 C CA . LEU B 1 81 ? -8.703 6.055 1.747 1 98.62 81 LEU B CA 1
ATOM 2898 C C . LEU B 1 81 ? -10.117 6.52 2.053 1 98.62 81 LEU B C 1
ATOM 2900 O O . LEU B 1 81 ? -10.797 5.938 2.898 1 98.62 81 LEU B O 1
ATOM 2904 N N . VAL B 1 82 ? -10.555 7.543 1.326 1 98.44 82 VAL B N 1
ATOM 2905 C CA . VAL B 1 82 ? -11.875 8.117 1.557 1 98.44 82 VAL B CA 1
ATOM 2906 C C . VAL B 1 82 ? -12.953 7.086 1.213 1 98.44 82 VAL B C 1
ATOM 2908 O O . VAL B 1 82 ? -13.875 6.859 1.995 1 98.44 82 VAL B O 1
ATOM 2911 N N . ARG B 1 83 ? -12.766 6.391 0.093 1 96.56 83 ARG B N 1
ATOM 2912 C CA . ARG B 1 83 ? -13.727 5.387 -0.346 1 96.56 83 ARG B CA 1
ATOM 2913 C C . ARG B 1 83 ? -13.828 4.25 0.664 1 96.56 83 ARG B C 1
ATOM 2915 O O . ARG B 1 83 ? -14.93 3.754 0.938 1 96.56 83 ARG B O 1
ATOM 2922 N N . ALA B 1 84 ? -12.727 3.914 1.194 1 97 84 ALA B N 1
ATOM 2923 C CA . ALA B 1 84 ? -12.688 2.748 2.072 1 97 84 ALA B CA 1
ATOM 2924 C C . ALA B 1 84 ? -13.312 3.059 3.43 1 97 84 ALA B C 1
ATOM 2926 O O . ALA B 1 84 ? -13.969 2.205 4.027 1 97 84 ALA B O 1
ATOM 2927 N N . THR B 1 85 ? -13.188 4.336 3.881 1 97.62 85 THR B N 1
ATOM 2928 C CA . THR B 1 85 ? -13.445 4.551 5.301 1 97.62 85 THR B CA 1
ATOM 2929 C C . THR B 1 85 ? -14.609 5.523 5.492 1 97.62 85 THR B C 1
ATOM 2931 O O . THR B 1 85 ? -15.203 5.574 6.57 1 97.62 85 THR B O 1
ATOM 2934 N N . ASN B 1 86 ? -14.844 6.363 4.516 1 97.06 86 ASN B N 1
ATOM 2935 C CA . ASN B 1 86 ? -15.797 7.457 4.664 1 97.06 86 ASN B CA 1
ATOM 2936 C C . ASN B 1 86 ? -15.391 8.406 5.789 1 97.06 86 ASN B C 1
ATOM 2938 O O . ASN B 1 86 ? -16.25 9.023 6.426 1 97.06 86 ASN B O 1
ATOM 2942 N N . LEU B 1 87 ? -14.094 8.484 6.098 1 98.38 87 LEU B N 1
ATOM 2943 C CA . LEU B 1 87 ? -13.555 9.406 7.098 1 98.38 87 LEU B CA 1
ATOM 2944 C C . LEU B 1 87 ? -12.93 10.625 6.43 1 98.38 87 LEU B C 1
ATOM 2946 O O . LEU B 1 87 ? -12.477 10.547 5.285 1 98.38 87 LEU B O 1
ATOM 2950 N N . PRO B 1 88 ? -12.906 11.773 7.16 1 98.88 88 PRO B N 1
ATOM 2951 C CA . PRO B 1 88 ? -12.102 12.891 6.664 1 98.88 88 PRO B CA 1
ATOM 2952 C C . PRO B 1 88 ? -10.609 12.555 6.59 1 98.88 88 PRO B C 1
ATOM 2954 O O . PRO B 1 88 ? -10.062 11.969 7.523 1 98.88 88 PRO B O 1
ATOM 2957 N N . VAL B 1 89 ? -10.016 12.914 5.461 1 98.94 89 VAL B N 1
ATOM 2958 C CA . VAL B 1 89 ? -8.594 12.656 5.258 1 98.94 89 VAL B CA 1
ATOM 2959 C C . VAL B 1 89 ? -7.848 13.977 5.078 1 98.94 89 VAL B C 1
ATOM 2961 O O . VAL B 1 89 ? -8.258 14.82 4.273 1 98.94 89 VAL B O 1
ATOM 2964 N N . LEU B 1 90 ? -6.812 14.195 5.926 1 99 90 LEU B N 1
ATOM 2965 C CA . LEU B 1 90 ? -5.809 15.234 5.73 1 99 90 LEU B CA 1
ATOM 2966 C C . LEU B 1 90 ? -4.684 14.734 4.824 1 99 90 LEU B C 1
ATOM 2968 O O . LEU B 1 90 ? -4.039 13.727 5.125 1 99 90 LEU B O 1
ATOM 2972 N N . VAL B 1 91 ? -4.449 15.453 3.725 1 98.94 91 VAL B N 1
ATOM 2973 C CA . VAL B 1 91 ? -3.5 14.969 2.727 1 98.94 91 VAL B CA 1
ATOM 2974 C C . VAL B 1 91 ? -2.309 15.922 2.645 1 98.94 91 VAL B C 1
ATOM 2976 O O . VAL B 1 91 ? -2.486 17.141 2.51 1 98.94 91 VAL B O 1
ATOM 2979 N N . ASP B 1 92 ? -1.119 15.398 2.725 1 98.75 92 ASP B N 1
ATOM 2980 C CA . ASP B 1 92 ? 0.105 16.141 2.455 1 98.75 92 ASP B CA 1
ATOM 2981 C C . ASP B 1 92 ? 0.27 16.406 0.959 1 98.75 92 ASP B C 1
ATOM 2983 O O . ASP B 1 92 ? 0.509 15.484 0.183 1 98.75 92 ASP B O 1
ATOM 2987 N N . ILE B 1 93 ? 0.226 17.641 0.571 1 98.62 93 ILE B N 1
ATOM 2988 C CA . ILE B 1 93 ? 0.379 17.969 -0.845 1 98.62 93 ILE B CA 1
ATOM 2989 C C . ILE B 1 93 ? 1.718 18.656 -1.076 1 98.62 93 ILE B C 1
ATOM 2991 O O . ILE B 1 93 ? 1.88 19.406 -2.049 1 98.62 93 ILE B O 1
ATOM 2995 N N . ASP B 1 94 ? 2.646 18.438 -0.123 1 97 94 ASP B N 1
ATOM 2996 C CA . ASP B 1 94 ? 3.998 18.984 -0.232 1 97 94 ASP B CA 1
ATOM 2997 C C . ASP B 1 94 ? 3.969 20.484 -0.47 1 97 94 ASP B C 1
ATOM 2999 O O . ASP B 1 94 ? 3.336 21.234 0.286 1 97 94 ASP B O 1
ATOM 3003 N N . THR B 1 95 ? 4.617 20.906 -1.533 1 96.44 95 THR B N 1
ATOM 3004 C CA . THR B 1 95 ? 4.668 22.328 -1.847 1 96.44 95 THR B CA 1
ATOM 3005 C C . THR B 1 95 ? 3.549 22.719 -2.812 1 96.44 95 THR B C 1
ATOM 3007 O O . THR B 1 95 ? 3.535 23.828 -3.346 1 96.44 95 THR B O 1
ATOM 3010 N N . GLY B 1 96 ? 2.672 21.812 -3.086 1 97.38 96 GLY B N 1
ATOM 3011 C CA . GLY B 1 96 ? 1.608 22.047 -4.051 1 97.38 96 GLY B CA 1
ATOM 3012 C C . GLY B 1 96 ? 1.977 21.625 -5.461 1 97.38 96 GLY B C 1
ATOM 3013 O O . GLY B 1 96 ? 1.259 21.938 -6.414 1 97.38 96 GLY B O 1
ATOM 3014 N N . PHE B 1 97 ? 3.127 21.016 -5.645 1 96.44 97 PHE B N 1
ATOM 3015 C CA . PHE B 1 97 ? 3.602 20.375 -6.859 1 96.44 97 PHE B CA 1
ATOM 3016 C C . PHE B 1 97 ? 3.875 21.391 -7.953 1 96.44 97 PHE B C 1
ATOM 3018 O O . PHE B 1 97 ? 3.633 21.141 -9.133 1 96.44 97 PHE B O 1
ATOM 3025 N N . GLY B 1 98 ? 4.207 22.625 -7.582 1 93.75 98 GLY B N 1
ATOM 3026 C CA . GLY B 1 98 ? 4.594 23.656 -8.523 1 93.75 98 GLY B CA 1
ATOM 3027 C C . GLY B 1 98 ? 4.207 25.047 -8.07 1 93.75 98 GLY B C 1
ATOM 3028 O O . GLY B 1 98 ? 4.254 25.359 -6.875 1 93.75 98 GLY B O 1
ATOM 3029 N N . GLY B 1 99 ? 3.955 25.891 -9.047 1 93.94 99 GLY B N 1
ATOM 3030 C CA . GLY B 1 99 ? 3.553 27.25 -8.75 1 93.94 99 GLY B CA 1
ATOM 3031 C C . GLY B 1 99 ? 2.074 27.391 -8.43 1 93.94 99 GLY B C 1
ATOM 3032 O O . GLY B 1 99 ? 1.399 26.391 -8.172 1 93.94 99 GLY B O 1
ATOM 3033 N N . VAL B 1 100 ? 1.611 28.531 -8.391 1 95.38 100 VAL B N 1
ATOM 3034 C CA . VAL B 1 100 ? 0.264 28.875 -7.949 1 95.38 100 VAL B CA 1
ATOM 3035 C C . VAL B 1 100 ? -0.765 28.109 -8.781 1 95.38 100 VAL B C 1
ATOM 3037 O O . VAL B 1 100 ? -1.754 27.609 -8.242 1 95.38 100 VAL B O 1
ATOM 3040 N N . LEU B 1 101 ? -0.544 27.969 -10.07 1 95.94 101 LEU B N 1
ATOM 3041 C CA . LEU B 1 101 ? -1.492 27.266 -10.93 1 95.94 101 LEU B CA 1
ATOM 3042 C C . LEU B 1 101 ? -1.489 25.766 -10.625 1 95.94 101 LEU B C 1
ATOM 3044 O O . LEU B 1 101 ? -2.527 25.109 -10.719 1 95.94 101 LEU B O 1
ATOM 3048 N N . ASN B 1 102 ? -0.325 25.219 -10.328 1 97.69 102 ASN B N 1
ATOM 3049 C CA . ASN B 1 102 ? -0.237 23.812 -9.922 1 97.69 102 ASN B CA 1
ATOM 3050 C C . ASN B 1 102 ? -0.972 23.562 -8.609 1 97.69 102 ASN B C 1
ATOM 3052 O O . ASN B 1 102 ? -1.632 22.531 -8.453 1 97.69 102 ASN B O 1
ATOM 3056 N N . VAL B 1 103 ? -0.834 24.531 -7.773 1 98.38 103 VAL B N 1
ATOM 3057 C CA . VAL B 1 103 ? -1.515 24.438 -6.488 1 98.38 103 VAL B CA 1
ATOM 3058 C C . VAL B 1 103 ? -3.027 24.438 -6.699 1 98.38 103 VAL B C 1
ATOM 3060 O O . VAL B 1 103 ? -3.754 23.672 -6.074 1 98.38 103 VAL B O 1
ATOM 3063 N N . ALA B 1 104 ? -3.475 25.281 -7.551 1 98.31 104 ALA B N 1
ATOM 3064 C CA . ALA B 1 104 ? -4.898 25.344 -7.875 1 98.31 104 ALA B CA 1
ATOM 3065 C C . ALA B 1 104 ? -5.383 24.016 -8.445 1 98.31 104 ALA B C 1
ATOM 3067 O O . ALA B 1 104 ? -6.438 23.5 -8.062 1 98.31 104 ALA B O 1
ATOM 3068 N N . ARG B 1 105 ? -4.625 23.5 -9.352 1 98.31 105 ARG B N 1
ATOM 3069 C CA . ARG B 1 105 ? -4.961 22.203 -9.922 1 98.31 105 ARG B CA 1
ATOM 3070 C C . ARG B 1 105 ? -5.008 21.125 -8.836 1 98.31 105 ARG B C 1
ATOM 3072 O O . ARG B 1 105 ? -5.949 20.328 -8.789 1 98.31 105 ARG B O 1
ATOM 3079 N N . THR B 1 106 ? -3.982 21.094 -8.016 1 98.81 106 THR B N 1
ATOM 3080 C CA . THR B 1 106 ? -3.895 20.109 -6.934 1 98.81 106 THR B CA 1
ATOM 3081 C C . THR B 1 106 ? -5.117 20.203 -6.023 1 98.81 106 THR B C 1
ATOM 3083 O O . THR B 1 106 ? -5.699 19.188 -5.652 1 98.81 106 THR B O 1
ATOM 3086 N N . ALA B 1 107 ? -5.5 21.406 -5.684 1 98.81 107 ALA B N 1
ATOM 3087 C CA . ALA B 1 107 ? -6.66 21.609 -4.824 1 98.81 107 ALA B CA 1
ATOM 3088 C C . ALA B 1 107 ? -7.922 21.031 -5.449 1 98.81 107 ALA B C 1
ATOM 3090 O O . ALA B 1 107 ? -8.711 20.375 -4.766 1 98.81 107 ALA B O 1
ATOM 3091 N N . GLN B 1 108 ? -8.102 21.281 -6.707 1 98.62 108 GLN B N 1
ATOM 3092 C CA . GLN B 1 108 ? -9.266 20.75 -7.406 1 98.62 108 GLN B CA 1
ATOM 3093 C C . GLN B 1 108 ? -9.242 19.219 -7.434 1 98.62 108 GLN B C 1
ATOM 3095 O O . GLN B 1 108 ? -10.273 18.578 -7.258 1 98.62 108 GLN B O 1
ATOM 3100 N N . GLU B 1 109 ? -8.078 18.688 -7.672 1 98.81 109 GLU B N 1
ATOM 3101 C CA . GLU B 1 109 ? -7.934 17.234 -7.672 1 98.81 109 GLU B CA 1
ATOM 3102 C C . GLU B 1 109 ? -8.273 16.641 -6.309 1 98.81 109 GLU B C 1
ATOM 3104 O O . GLU B 1 109 ? -8.945 15.617 -6.219 1 98.81 109 GLU B O 1
ATOM 3109 N N . MET B 1 110 ? -7.809 17.297 -5.262 1 98.88 110 MET B N 1
ATOM 3110 C CA . MET B 1 110 ? -8.109 16.844 -3.906 1 98.88 110 MET B CA 1
ATOM 3111 C C . MET B 1 110 ? -9.602 16.953 -3.615 1 98.88 110 MET B C 1
ATOM 3113 O O . MET B 1 110 ? -10.188 16.062 -3.008 1 98.88 110 MET B O 1
ATOM 3117 N N . LEU B 1 111 ? -10.18 18.047 -4.043 1 98.69 111 LEU B N 1
ATOM 3118 C CA . LEU B 1 111 ? -11.609 18.25 -3.885 1 98.69 111 LEU B CA 1
ATOM 3119 C C . LEU B 1 111 ? -12.391 17.141 -4.57 1 98.69 111 LEU B C 1
ATOM 3121 O O . LEU B 1 111 ? -13.312 16.562 -3.98 1 98.69 111 LEU B O 1
ATOM 3125 N N . GLU B 1 112 ? -12.008 16.797 -5.789 1 98.25 112 GLU B N 1
ATOM 3126 C CA . GLU B 1 112 ? -12.664 15.766 -6.578 1 98.25 112 GLU B CA 1
ATOM 3127 C C . GLU B 1 112 ? -12.492 14.391 -5.938 1 98.25 112 GLU B C 1
ATOM 3129 O O . GLU B 1 112 ? -13.352 13.516 -6.094 1 98.25 112 GLU B O 1
ATOM 3134 N N . ALA B 1 113 ? -11.445 14.203 -5.184 1 98.5 113 ALA B N 1
ATOM 3135 C CA . ALA B 1 113 ? -11.172 12.945 -4.5 1 98.5 113 ALA B CA 1
ATOM 3136 C C . ALA B 1 113 ? -11.867 12.891 -3.143 1 98.5 113 ALA B C 1
ATOM 3138 O O . ALA B 1 113 ? -11.648 11.961 -2.361 1 98.5 113 ALA B O 1
ATOM 3139 N N . ASN B 1 114 ? -12.617 13.945 -2.789 1 98.44 114 ASN B N 1
ATOM 3140 C CA . ASN B 1 114 ? -13.367 14.086 -1.547 1 98.44 114 ASN B CA 1
ATOM 3141 C C . ASN B 1 114 ? -12.445 14.211 -0.342 1 98.44 114 ASN B C 1
ATOM 3143 O O . ASN B 1 114 ? -12.766 13.742 0.75 1 98.44 114 ASN B O 1
ATOM 3147 N N . VAL B 1 115 ? -11.328 14.781 -0.557 1 98.88 115 VAL B N 1
ATOM 3148 C CA . VAL B 1 115 ? -10.391 15.078 0.517 1 98.88 115 VAL B CA 1
ATOM 3149 C C . VAL B 1 115 ? -10.953 16.188 1.408 1 98.88 115 VAL B C 1
ATOM 3151 O O . VAL B 1 115 ? -11.523 17.156 0.913 1 98.88 115 VAL B O 1
ATOM 3154 N N . ALA B 1 116 ? -10.805 15.961 2.693 1 98.94 116 ALA B N 1
ATOM 3155 C CA . ALA B 1 116 ? -11.375 16.922 3.637 1 98.94 116 ALA B CA 1
ATOM 3156 C C . ALA B 1 116 ? -10.438 18.109 3.852 1 98.94 116 ALA B C 1
ATOM 3158 O O . ALA B 1 116 ? -10.883 19.25 3.953 1 98.94 116 ALA B O 1
ATOM 3159 N N . ALA B 1 117 ? -9.172 17.797 3.918 1 98.94 117 ALA B N 1
ATOM 3160 C CA . ALA B 1 117 ? -8.172 18.797 4.301 1 98.94 117 ALA B CA 1
ATOM 3161 C C . ALA B 1 117 ? -6.848 18.547 3.582 1 98.94 117 ALA B C 1
ATOM 3163 O O . ALA B 1 117 ? -6.5 17.391 3.285 1 98.94 117 ALA B O 1
ATOM 3164 N N . VAL B 1 118 ? -6.133 19.656 3.314 1 98.94 118 VAL B N 1
ATOM 3165 C CA . VAL B 1 118 ? -4.797 19.531 2.732 1 98.94 118 VAL B CA 1
ATOM 3166 C C . VAL B 1 118 ? -3.779 20.234 3.627 1 98.94 118 VAL B C 1
ATOM 3168 O O . VAL B 1 118 ? -4.098 21.234 4.27 1 98.94 118 VAL B O 1
ATOM 3171 N N . GLN B 1 119 ? -2.654 19.672 3.705 1 98.88 119 GLN B N 1
ATOM 3172 C CA . GLN B 1 119 ? -1.463 20.297 4.27 1 98.88 119 GLN B CA 1
ATOM 3173 C C . GLN B 1 119 ? -0.526 20.781 3.172 1 98.88 119 GLN B C 1
ATOM 3175 O O . GLN B 1 119 ? -0.147 20.016 2.283 1 98.88 119 GLN B O 1
ATOM 3180 N N . ILE B 1 120 ? -0.15 22.016 3.176 1 98.69 120 ILE B N 1
ATOM 3181 C CA . ILE B 1 120 ? 0.773 22.578 2.197 1 98.69 120 ILE B CA 1
ATOM 3182 C C . ILE B 1 120 ? 1.966 23.203 2.914 1 98.69 120 ILE B C 1
ATOM 3184 O O . ILE B 1 120 ? 1.804 23.844 3.951 1 98.69 120 ILE B O 1
ATOM 3188 N N . GLU B 1 121 ? 3.139 22.984 2.354 1 97.81 121 GLU B N 1
ATOM 3189 C CA . GLU B 1 121 ? 4.332 23.453 3.055 1 97.81 121 GLU B CA 1
ATOM 3190 C C . GLU B 1 121 ? 5.016 24.578 2.289 1 97.81 121 GLU B C 1
ATOM 3192 O O . GLU B 1 121 ? 4.797 24.734 1.087 1 97.81 121 GLU B O 1
ATOM 3197 N N . ASP B 1 122 ? 5.91 25.344 2.947 1 97.5 122 ASP B N 1
ATOM 3198 C CA . ASP B 1 122 ? 6.477 26.562 2.387 1 97.5 122 ASP B CA 1
ATOM 3199 C C . ASP B 1 122 ? 7.941 26.359 1.996 1 97.5 122 ASP B C 1
ATOM 3201 O O . ASP B 1 122 ? 8.75 27.281 2.111 1 97.5 122 ASP B O 1
ATOM 3205 N N . GLN B 1 123 ? 8.273 25.172 1.573 1 94.12 123 GLN B N 1
ATOM 3206 C CA . GLN B 1 123 ? 9.625 24.906 1.087 1 94.12 123 GLN B CA 1
ATOM 3207 C C . GLN B 1 123 ? 9.758 25.266 -0.39 1 94.12 123 GLN B C 1
ATOM 3209 O O . GLN B 1 123 ? 8.766 25.266 -1.123 1 94.12 123 GLN B O 1
ATOM 3214 N N . GLN B 1 124 ? 10.969 25.562 -0.765 1 90.06 124 GLN B N 1
ATOM 3215 C CA . GLN B 1 124 ? 11.328 25.688 -2.172 1 90.06 124 GLN B CA 1
ATOM 3216 C C . GLN B 1 124 ? 11.664 24.328 -2.781 1 90.06 124 GLN B C 1
ATOM 3218 O O . GLN B 1 124 ? 12.266 23.484 -2.121 1 90.06 124 GLN B O 1
ATOM 3223 N N . LEU B 1 125 ? 11.359 24.172 -4.059 1 80.06 125 LEU B N 1
ATOM 3224 C CA . LEU B 1 125 ? 11.75 22.953 -4.762 1 80.06 125 LEU B CA 1
ATOM 3225 C C . LEU B 1 125 ? 13.242 22.984 -5.098 1 80.06 125 LEU B C 1
ATOM 3227 O O . LEU B 1 125 ? 13.781 24.031 -5.441 1 80.06 125 LEU B O 1
ATOM 3231 N N . PRO B 1 126 ? 13.969 21.906 -5.109 1 78.25 126 PRO B N 1
ATOM 3232 C CA . PRO B 1 126 ? 13.516 20.609 -4.621 1 78.25 126 PRO B CA 1
ATOM 3233 C C . PRO B 1 126 ? 13.359 20.562 -3.104 1 78.25 126 PRO B C 1
ATOM 3235 O O . PRO B 1 126 ? 14.203 21.094 -2.377 1 78.25 126 PRO B O 1
ATOM 3238 N N . LYS B 1 127 ? 12.32 19.984 -2.713 1 81 127 LYS B N 1
ATOM 3239 C CA . LYS B 1 127 ? 12.031 19.984 -1.282 1 81 127 LYS B CA 1
ATOM 3240 C C . LYS B 1 127 ? 12.727 18.812 -0.584 1 81 127 LYS B C 1
ATOM 3242 O O . LYS B 1 127 ? 13.156 17.875 -1.237 1 81 127 LYS B O 1
ATOM 3247 N N . LYS B 1 128 ? 12.898 19.016 0.753 1 75.56 128 LYS B N 1
ATOM 3248 C CA . LYS B 1 128 ? 13.461 17.984 1.627 1 75.56 128 LYS B CA 1
ATOM 3249 C C . LYS B 1 128 ? 12.547 17.719 2.818 1 75.56 128 LYS B C 1
ATOM 3251 O O . LYS B 1 128 ? 11.594 18.469 3.061 1 75.56 128 LYS B O 1
ATOM 3256 N N . CYS B 1 129 ? 12.883 16.609 3.428 1 79.62 129 CYS B N 1
ATOM 3257 C CA . CYS B 1 129 ? 12.188 16.328 4.684 1 79.62 129 CYS B CA 1
ATOM 3258 C C . CYS B 1 129 ? 12.422 17.453 5.688 1 79.62 129 CYS B C 1
ATOM 3260 O O . CYS B 1 129 ? 13.531 17.984 5.793 1 79.62 129 CYS B O 1
ATOM 3262 N N . GLY B 1 130 ? 11.359 17.812 6.426 1 79.06 130 GLY B N 1
ATOM 3263 C CA . GLY B 1 130 ? 11.406 18.906 7.379 1 79.06 130 GLY B CA 1
ATOM 3264 C C . GLY B 1 130 ? 12.414 18.688 8.492 1 79.06 130 GLY B C 1
ATOM 3265 O O . GLY B 1 130 ? 12.82 19.625 9.164 1 79.06 130 GLY B O 1
ATOM 3266 N N . HIS B 1 131 ? 12.875 17.469 8.602 1 78.31 131 HIS B N 1
ATOM 3267 C CA . HIS B 1 131 ? 13.789 17.141 9.68 1 78.31 131 HIS B CA 1
ATOM 3268 C C . HIS B 1 131 ? 15.227 17.062 9.18 1 78.31 131 HIS B C 1
ATOM 3270 O O . HIS B 1 131 ? 16.141 16.734 9.938 1 78.31 131 HIS B O 1
ATOM 3276 N N . LEU B 1 132 ? 15.398 17.375 7.902 1 76.94 132 LEU B N 1
ATOM 3277 C CA . LEU B 1 132 ? 16.734 17.406 7.328 1 76.94 132 LEU B CA 1
ATOM 3278 C C . LEU B 1 132 ? 17.234 18.844 7.188 1 76.94 132 LEU B C 1
ATOM 3280 O O . LEU B 1 132 ? 16.453 19.781 7.301 1 76.94 132 LEU B O 1
ATOM 3284 N N . ASN B 1 133 ? 18.562 18.953 6.98 1 74.12 133 ASN B N 1
ATOM 3285 C CA . ASN B 1 133 ? 19.172 20.266 6.824 1 74.12 133 ASN B CA 1
ATOM 3286 C C . ASN B 1 133 ? 19.172 20.719 5.367 1 74.12 133 ASN B C 1
ATOM 3288 O O . ASN B 1 133 ? 18.891 19.922 4.469 1 74.12 133 ASN B O 1
ATOM 3292 N N . GLY B 1 134 ? 19.281 22.031 5.25 1 74.94 134 GLY B N 1
ATOM 3293 C CA . GLY B 1 134 ? 19.484 22.578 3.916 1 74.94 134 GLY B CA 1
ATOM 3294 C C . GLY B 1 134 ? 18.188 22.891 3.197 1 74.94 134 GLY B C 1
ATOM 3295 O O . GLY B 1 134 ? 18.156 22.969 1.968 1 74.94 134 GLY B O 1
ATOM 3296 N N . LYS B 1 135 ? 17.172 23.078 3.936 1 79.94 135 LYS B N 1
ATOM 3297 C CA . LYS B 1 135 ? 15.891 23.469 3.354 1 79.94 135 LYS B CA 1
ATOM 3298 C C . LYS B 1 135 ? 15.883 24.969 3.008 1 79.94 135 LYS B C 1
ATOM 3300 O O . LYS B 1 135 ? 16.5 25.766 3.707 1 79.94 135 LYS B O 1
ATOM 3305 N N . GLN B 1 136 ? 15.273 25.219 1.934 1 88.62 136 GLN B N 1
ATOM 3306 C CA . GLN B 1 136 ? 15 26.594 1.56 1 88.62 136 GLN B CA 1
ATOM 3307 C C . GLN B 1 136 ? 13.508 26.875 1.533 1 88.62 136 GLN B C 1
ATOM 3309 O O . GLN B 1 136 ? 12.703 25.984 1.253 1 88.62 136 GLN B O 1
ATOM 3314 N N . LEU B 1 137 ? 13.156 28.109 1.898 1 95.38 137 LEU B N 1
ATOM 3315 C CA . LEU B 1 137 ? 11.742 28.484 1.97 1 95.38 137 LEU B CA 1
ATOM 3316 C C . LEU B 1 137 ? 11.375 29.422 0.837 1 95.38 137 LEU B C 1
ATOM 3318 O O . LEU B 1 137 ? 12.188 30.266 0.433 1 95.38 137 LEU B O 1
ATOM 3322 N N . VAL B 1 138 ? 10.203 29.328 0.337 1 95.75 138 VAL B N 1
ATOM 3323 C CA . VAL B 1 138 ? 9.656 30.344 -0.543 1 95.75 138 VAL B CA 1
ATOM 3324 C C . VAL B 1 138 ? 9.375 31.609 0.256 1 95.75 138 VAL B C 1
ATOM 3326 O O . VAL B 1 138 ? 9.344 31.594 1.488 1 95.75 138 VAL B O 1
ATOM 3329 N N . SER B 1 139 ? 9.164 32.719 -0.435 1 96.5 139 SER B N 1
ATOM 3330 C CA . SER B 1 139 ? 8.789 33.938 0.258 1 96.5 139 SER B CA 1
ATOM 3331 C C . SER B 1 139 ? 7.426 33.812 0.926 1 96.5 139 SER B C 1
ATOM 3333 O O . SER B 1 139 ? 6.621 32.969 0.531 1 96.5 139 SER B O 1
ATOM 3335 N N . LYS B 1 140 ? 7.191 34.594 2.027 1 97.56 140 LYS B N 1
ATOM 3336 C CA . LYS B 1 140 ? 5.883 34.594 2.67 1 97.56 140 LYS B CA 1
ATOM 3337 C C . LYS B 1 140 ? 4.781 34.938 1.664 1 97.56 140 LYS B C 1
ATOM 3339 O O . LYS B 1 140 ? 3.703 34.344 1.694 1 97.56 140 LYS B O 1
ATOM 3344 N N . GLU B 1 141 ? 5.121 35.812 0.783 1 97.44 141 GLU B N 1
ATOM 3345 C CA . GLU B 1 141 ? 4.164 36.281 -0.226 1 97.44 141 GLU B CA 1
ATOM 3346 C C . GLU B 1 141 ? 3.77 35.125 -1.151 1 97.44 141 GLU B C 1
ATOM 3348 O O . GLU B 1 141 ? 2.594 34.969 -1.486 1 97.44 141 GLU B O 1
ATOM 3353 N N . GLU B 1 142 ? 4.707 34.344 -1.555 1 97.38 142 GLU B N 1
ATOM 3354 C CA . GLU B 1 142 ? 4.418 33.219 -2.424 1 97.38 142 GLU B CA 1
ATOM 3355 C C . GLU B 1 142 ? 3.523 32.219 -1.723 1 97.38 142 GLU B C 1
ATOM 3357 O O . GLU B 1 142 ? 2.576 31.688 -2.318 1 97.38 142 GLU B O 1
ATOM 3362 N N . MET B 1 143 ? 3.781 31.906 -0.546 1 98.25 143 MET B N 1
ATOM 3363 C CA . MET B 1 143 ? 2.963 30.969 0.206 1 98.25 143 MET B CA 1
ATOM 3364 C C . MET B 1 143 ? 1.553 31.5 0.409 1 98.25 143 MET B C 1
ATOM 3366 O O . MET B 1 143 ? 0.577 30.75 0.337 1 98.25 143 MET B O 1
ATOM 3370 N N . GLU B 1 144 ? 1.507 32.812 0.688 1 98.5 144 GLU B N 1
ATOM 3371 C CA . GLU B 1 144 ? 0.199 33.469 0.801 1 98.5 144 GLU B CA 1
ATOM 3372 C C . GLU B 1 144 ? -0.62 33.281 -0.473 1 98.5 144 GLU B C 1
ATOM 3374 O O . GLU B 1 144 ? -1.811 32.969 -0.41 1 98.5 144 GLU B O 1
ATOM 3379 N N . GLN B 1 145 ? 0.003 33.438 -1.58 1 98.25 145 GLN B N 1
ATOM 3380 C CA . GLN B 1 145 ? -0.668 33.312 -2.867 1 98.25 145 GLN B CA 1
ATOM 3381 C C . GLN B 1 145 ? -1.156 31.875 -3.07 1 98.25 145 GLN B C 1
ATOM 3383 O O . GLN B 1 145 ? -2.242 31.656 -3.611 1 98.25 145 GLN B O 1
ATOM 3388 N N . LYS B 1 146 ? -0.371 30.953 -2.662 1 98.5 146 LYS B N 1
ATOM 3389 C CA . LYS B 1 146 ? -0.749 29.562 -2.787 1 98.5 146 LYS B CA 1
ATOM 3390 C C . LYS B 1 146 ? -1.956 29.234 -1.911 1 98.5 146 LYS B C 1
ATOM 3392 O O . LYS B 1 146 ? -2.885 28.547 -2.352 1 98.5 146 LYS B O 1
ATOM 3397 N N . ILE B 1 147 ? -1.97 29.703 -0.72 1 98.81 147 ILE B N 1
ATOM 3398 C CA . ILE B 1 147 ? -3.086 29.5 0.197 1 98.81 147 ILE B CA 1
ATOM 3399 C C . ILE B 1 147 ? -4.352 30.141 -0.377 1 98.81 147 ILE B C 1
ATOM 3401 O O . ILE B 1 147 ? -5.414 29.516 -0.395 1 98.81 147 ILE B O 1
ATOM 3405 N N . GLN B 1 148 ? -4.211 31.312 -0.89 1 98.69 148 GLN B N 1
ATOM 3406 C CA . GLN B 1 148 ? -5.344 32.031 -1.461 1 98.69 148 GLN B CA 1
ATOM 3407 C C . GLN B 1 148 ? -5.879 31.328 -2.701 1 98.69 148 GLN B C 1
ATOM 3409 O O . GLN B 1 148 ? -7.086 31.328 -2.951 1 98.69 148 GLN B O 1
ATOM 3414 N N . ALA B 1 149 ? -4.969 30.75 -3.467 1 98.56 149 ALA B N 1
ATOM 3415 C CA . ALA B 1 149 ? -5.383 29.984 -4.641 1 98.56 149 ALA B CA 1
ATOM 3416 C C . ALA B 1 149 ? -6.266 28.812 -4.246 1 98.56 149 ALA B C 1
ATOM 3418 O O . ALA B 1 149 ? -7.285 28.547 -4.887 1 98.56 149 ALA B O 1
ATOM 3419 N N . ILE B 1 150 ? -5.898 28.094 -3.211 1 98.81 150 ILE B N 1
ATOM 3420 C CA . ILE B 1 150 ? -6.691 26.969 -2.744 1 98.81 150 ILE B CA 1
ATOM 3421 C C . ILE B 1 150 ? -8.07 27.453 -2.295 1 98.81 150 ILE B C 1
ATOM 3423 O O . ILE B 1 150 ? -9.086 26.875 -2.68 1 98.81 150 ILE B O 1
ATOM 3427 N N . LYS B 1 151 ? -8.094 28.516 -1.538 1 98.19 151 LYS B N 1
ATOM 3428 C CA . LYS B 1 151 ? -9.344 29.062 -1.019 1 98.19 151 LYS B CA 1
ATOM 3429 C C . LYS B 1 151 ? -10.289 29.453 -2.154 1 98.19 151 LYS B C 1
ATOM 3431 O O . LYS B 1 151 ? -11.508 29.297 -2.035 1 98.19 151 LYS B O 1
ATOM 3436 N N . LYS B 1 152 ? -9.742 29.938 -3.145 1 98.12 152 LYS B N 1
ATOM 3437 C CA . LYS B 1 152 ? -10.539 30.422 -4.27 1 98.12 152 LYS B CA 1
ATOM 3438 C C . LYS B 1 152 ? -11.141 29.266 -5.051 1 98.12 152 LYS B C 1
ATOM 3440 O O . LYS B 1 152 ? -12.336 29.266 -5.359 1 98.12 152 LYS B O 1
ATOM 3445 N N . VAL B 1 153 ? -10.367 28.219 -5.371 1 98.44 153 VAL B N 1
ATOM 3446 C CA . VAL B 1 153 ? -10.82 27.203 -6.32 1 98.44 153 VAL B CA 1
ATOM 3447 C C . VAL B 1 153 ? -11.5 26.062 -5.57 1 98.44 153 VAL B C 1
ATOM 3449 O O . VAL B 1 153 ? -12.266 25.297 -6.156 1 98.44 153 VAL B O 1
ATOM 3452 N N . ALA B 1 154 ? -11.211 25.938 -4.262 1 98.44 154 ALA B N 1
ATOM 3453 C CA . ALA B 1 154 ? -11.758 24.875 -3.424 1 98.44 154 ALA B CA 1
ATOM 3454 C C . ALA B 1 154 ? -12.078 25.391 -2.021 1 98.44 154 ALA B C 1
ATOM 3456 O O . ALA B 1 154 ? -11.469 24.953 -1.042 1 98.44 154 ALA B O 1
ATOM 3457 N N . PRO B 1 155 ? -13.047 26.172 -1.88 1 98.12 155 PRO B N 1
ATOM 3458 C CA . PRO B 1 155 ? -13.305 26.891 -0.629 1 98.12 155 PRO B CA 1
ATOM 3459 C C . PRO B 1 155 ? -13.703 25.953 0.514 1 98.12 155 PRO B C 1
ATOM 3461 O O . PRO B 1 155 ? -13.609 26.328 1.685 1 98.12 155 PRO B O 1
ATOM 3464 N N . THR B 1 156 ? -14.156 24.734 0.21 1 98.62 156 THR B N 1
ATOM 3465 C CA . THR B 1 156 ? -14.602 23.844 1.269 1 98.62 156 THR B CA 1
ATOM 3466 C C . THR B 1 156 ? -13.422 23.062 1.845 1 98.62 156 THR B C 1
ATOM 3468 O O . THR B 1 156 ? -13.531 22.453 2.914 1 98.62 156 THR B O 1
ATOM 3471 N N . LEU B 1 157 ? -12.273 23.047 1.143 1 98.75 157 LEU B N 1
ATOM 3472 C CA . LEU B 1 157 ? -11.094 22.344 1.646 1 98.75 157 LEU B CA 1
ATOM 3473 C C . LEU B 1 157 ? -10.555 23.031 2.898 1 98.75 157 LEU B C 1
ATOM 3475 O O . LEU B 1 157 ? -10.406 24.25 2.928 1 98.75 157 LEU B O 1
ATOM 3479 N N . VAL B 1 158 ? -10.336 22.266 3.9 1 98.94 158 VAL B N 1
ATOM 3480 C CA . VAL B 1 158 ? -9.609 22.781 5.055 1 98.94 158 VAL B CA 1
ATOM 3481 C C . VAL B 1 158 ? -8.117 22.891 4.723 1 98.94 158 VAL B C 1
ATOM 3483 O O . VAL B 1 158 ? -7.543 21.969 4.137 1 98.94 158 VAL B O 1
ATOM 3486 N N . ILE B 1 159 ? -7.539 24.031 5.086 1 98.94 159 ILE B N 1
ATOM 3487 C CA . ILE B 1 159 ? -6.137 24.266 4.746 1 98.94 159 ILE B CA 1
ATOM 3488 C C . ILE B 1 159 ? -5.297 24.281 6.02 1 98.94 159 ILE B C 1
ATOM 3490 O O . ILE B 1 159 ? -5.473 25.156 6.871 1 98.94 159 ILE B O 1
ATOM 3494 N N . VAL B 1 160 ? -4.418 23.312 6.133 1 98.94 160 VAL B N 1
ATOM 3495 C CA . VAL B 1 160 ? -3.387 23.328 7.164 1 98.94 160 VAL B CA 1
ATOM 3496 C C . VAL B 1 160 ? -2.064 23.797 6.566 1 98.94 160 VAL B C 1
ATOM 3498 O O . VAL B 1 160 ? -1.434 23.062 5.789 1 98.94 160 VAL B O 1
ATOM 3501 N N . ALA B 1 161 ? -1.628 24.969 6.918 1 98.88 161 ALA B N 1
ATOM 3502 C CA . ALA B 1 161 ? -0.38 25.5 6.387 1 98.88 161 ALA B CA 1
ATOM 3503 C C . ALA B 1 161 ? 0.807 25.094 7.258 1 98.88 161 ALA B C 1
ATOM 3505 O O . ALA B 1 161 ? 0.819 25.359 8.461 1 98.88 161 ALA B O 1
ATOM 3506 N N . ARG B 1 162 ? 1.745 24.469 6.645 1 98.69 162 ARG B N 1
ATOM 3507 C CA . ARG B 1 162 ? 2.971 24.047 7.316 1 98.69 162 ARG B CA 1
ATOM 3508 C C . ARG B 1 162 ? 4.094 25.047 7.082 1 98.69 162 ARG B C 1
ATOM 3510 O O . ARG B 1 162 ? 4.277 25.547 5.965 1 98.69 162 ARG B O 1
ATOM 3517 N N . THR B 1 163 ? 4.797 25.391 8.102 1 98.25 163 THR B N 1
ATOM 3518 C CA . THR B 1 163 ? 6.012 26.188 7.934 1 98.25 163 THR B CA 1
ATOM 3519 C C . THR B 1 163 ? 7.23 25.422 8.445 1 98.25 163 THR B C 1
ATOM 3521 O O . THR B 1 163 ? 7.195 24.828 9.523 1 98.25 163 THR B O 1
ATOM 3524 N N . ASP B 1 164 ? 8.195 25.391 7.645 1 96.81 164 ASP B N 1
ATOM 3525 C CA . ASP B 1 164 ? 9.469 24.766 7.969 1 96.81 164 ASP B CA 1
ATOM 3526 C C . ASP B 1 164 ? 10.5 25.797 8.391 1 96.81 164 ASP B C 1
ATOM 3528 O O . ASP B 1 164 ? 11.711 25.562 8.297 1 96.81 164 ASP B O 1
ATOM 3532 N N . ALA B 1 165 ? 10.117 26.938 8.859 1 96.12 165 ALA B N 1
ATOM 3533 C CA . ALA B 1 165 ? 10.969 28.125 9.039 1 96.12 165 ALA B CA 1
ATOM 3534 C C . ALA B 1 165 ? 11.805 28 10.312 1 96.12 165 ALA B C 1
ATOM 3536 O O . ALA B 1 165 ? 12.766 28.75 10.5 1 96.12 165 ALA B O 1
ATOM 3537 N N . ARG B 1 166 ? 11.406 27.094 11.227 1 94.5 166 ARG B N 1
ATOM 3538 C CA . ARG B 1 166 ? 12.094 27.031 12.516 1 94.5 166 ARG B CA 1
ATOM 3539 C C . ARG B 1 166 ? 13.602 26.891 12.328 1 94.5 166 ARG B C 1
ATOM 3541 O O . ARG B 1 166 ? 14.383 27.516 13.047 1 94.5 166 ARG B O 1
ATOM 3548 N N . ALA B 1 167 ? 14 26.047 11.383 1 89.5 167 ALA B N 1
ATOM 3549 C CA . ALA B 1 167 ? 15.422 25.797 11.156 1 89.5 167 ALA B CA 1
ATOM 3550 C C . ALA B 1 167 ? 16.109 27 10.523 1 89.5 167 ALA B C 1
ATOM 3552 O O . ALA B 1 167 ? 17.266 27.297 10.828 1 89.5 167 ALA B O 1
ATOM 3553 N N . ASN B 1 168 ? 15.492 27.734 9.727 1 90.12 168 ASN B N 1
ATOM 3554 C CA . ASN B 1 168 ? 16.078 28.797 8.922 1 90.12 168 ASN B CA 1
ATOM 3555 C C . ASN B 1 168 ? 15.898 30.172 9.57 1 90.12 168 ASN B C 1
ATOM 3557 O O . ASN B 1 168 ? 16.797 31 9.531 1 90.12 168 ASN B O 1
ATOM 3561 N N . GLU B 1 169 ? 14.719 30.359 10.18 1 94.88 169 GLU B N 1
ATOM 3562 C CA . GLU B 1 169 ? 14.352 31.703 10.648 1 94.88 169 GLU B CA 1
ATOM 3563 C C . GLU B 1 169 ? 14.125 31.719 12.156 1 94.88 169 GLU B C 1
ATOM 3565 O O . GLU B 1 169 ? 13.727 32.719 12.719 1 94.88 169 GLU B O 1
ATOM 3570 N N . GLY B 1 170 ? 14.352 30.609 12.797 1 95.38 170 GLY B N 1
ATOM 3571 C CA . GLY B 1 170 ? 14.117 30.5 14.227 1 95.38 170 GLY B CA 1
ATOM 3572 C C . GLY B 1 170 ? 12.648 30.391 14.586 1 95.38 170 GLY B C 1
ATOM 3573 O O . GLY B 1 170 ? 11.789 30.375 13.703 1 95.38 170 GLY B O 1
ATOM 3574 N N . LEU B 1 171 ? 12.391 30.297 15.883 1 97.31 171 LEU B N 1
ATOM 3575 C CA . LEU B 1 171 ? 11.023 30.109 16.375 1 97.31 171 LEU B CA 1
ATOM 3576 C C . LEU B 1 171 ? 10.172 31.328 16.078 1 97.31 171 LEU B C 1
ATOM 3578 O O . LEU B 1 171 ? 9 31.203 15.703 1 97.31 171 LEU B O 1
ATOM 3582 N N . ASN B 1 172 ? 10.758 32.469 16.25 1 97.38 172 ASN B N 1
ATOM 3583 C CA . ASN B 1 172 ? 10.023 33.719 15.977 1 97.38 172 ASN B CA 1
ATOM 3584 C C . ASN B 1 172 ? 9.641 33.812 14.5 1 97.38 172 ASN B C 1
ATOM 3586 O O . ASN B 1 172 ? 8.539 34.281 14.172 1 97.38 172 ASN B O 1
ATOM 3590 N N . GLY B 1 173 ? 10.586 33.469 13.664 1 97.44 173 GLY B N 1
ATOM 3591 C CA . GLY B 1 173 ? 10.281 33.469 12.242 1 97.44 173 GLY B CA 1
ATOM 3592 C C . GLY B 1 173 ? 9.156 32.5 11.891 1 97.44 173 GLY B C 1
ATOM 3593 O O . GLY B 1 173 ? 8.297 32.844 11.062 1 97.44 173 GLY B O 1
ATOM 3594 N N . ALA B 1 174 ? 9.148 31.375 12.492 1 97.94 174 ALA B N 1
ATOM 3595 C CA . ALA B 1 174 ? 8.086 30.391 12.273 1 97.94 174 ALA B CA 1
ATOM 3596 C C . ALA B 1 174 ? 6.73 30.938 12.719 1 97.94 174 ALA B C 1
ATOM 3598 O O . ALA B 1 174 ? 5.727 30.766 12.023 1 97.94 174 ALA B O 1
ATOM 3599 N N . ILE B 1 175 ? 6.676 31.594 13.875 1 98.44 175 ILE B N 1
ATOM 3600 C CA . ILE B 1 175 ? 5.449 32.156 14.414 1 98.44 175 ILE B CA 1
ATOM 3601 C C . ILE B 1 175 ? 4.953 33.281 13.508 1 98.44 175 ILE B C 1
ATOM 3603 O O . ILE B 1 175 ? 3.754 33.406 13.25 1 98.44 175 ILE B O 1
ATOM 3607 N N . GLU B 1 176 ? 5.883 34.094 13.055 1 98.12 176 GLU B N 1
ATOM 3608 C CA . GLU B 1 176 ? 5.512 35.188 12.141 1 98.12 176 GLU B CA 1
ATOM 3609 C C . GLU B 1 176 ? 4.875 34.656 10.867 1 98.12 176 GLU B C 1
ATOM 3611 O O . GLU B 1 176 ? 3.82 35.125 10.445 1 98.12 176 GLU B O 1
ATOM 3616 N N . ARG B 1 177 ? 5.496 33.688 10.266 1 98.38 177 ARG B N 1
ATOM 3617 C CA . ARG B 1 177 ? 4.961 33.062 9.062 1 98.38 177 ARG B CA 1
ATOM 3618 C C . ARG B 1 177 ? 3.598 32.438 9.328 1 98.38 177 ARG B C 1
ATOM 3620 O O . ARG B 1 177 ? 2.684 32.562 8.508 1 98.38 177 ARG B O 1
ATOM 3627 N N . ALA B 1 178 ? 3.486 31.766 10.43 1 98.62 178 ALA B N 1
ATOM 3628 C CA . ALA B 1 178 ? 2.223 31.141 10.805 1 98.62 178 ALA B CA 1
ATOM 3629 C C . ALA B 1 178 ? 1.081 32.156 10.789 1 98.62 178 ALA B C 1
ATOM 3631 O O . ALA B 1 178 ? 0.018 31.891 10.219 1 98.62 178 ALA B O 1
ATOM 3632 N N . ASN B 1 179 ? 1.326 33.25 11.391 1 98.38 179 ASN B N 1
ATOM 3633 C CA . ASN B 1 179 ? 0.285 34.281 11.492 1 98.38 179 ASN B CA 1
ATOM 3634 C C . ASN B 1 179 ? -0.039 34.875 10.133 1 98.38 179 ASN B C 1
ATOM 3636 O O . ASN B 1 179 ? -1.196 35.188 9.844 1 98.38 179 ASN B O 1
ATOM 3640 N N . VAL B 1 180 ? 0.991 35.062 9.289 1 98.31 180 VAL B N 1
ATOM 3641 C CA . VAL B 1 180 ? 0.792 35.531 7.926 1 98.31 180 VAL B CA 1
ATOM 3642 C C . VAL B 1 180 ? -0.083 34.562 7.152 1 98.31 180 VAL B C 1
ATOM 3644 O O . VAL B 1 180 ? -0.958 34.969 6.387 1 98.31 180 VAL B O 1
ATOM 3647 N N . TYR B 1 181 ? 0.149 33.25 7.352 1 98.75 181 TYR B N 1
ATOM 3648 C CA . TYR B 1 181 ? -0.595 32.219 6.637 1 98.75 181 TYR B CA 1
ATOM 3649 C C . TYR B 1 181 ? -2.049 32.156 7.098 1 98.75 181 TYR B C 1
ATOM 3651 O O . TYR B 1 181 ? -2.951 31.906 6.297 1 98.75 181 TYR B O 1
ATOM 3659 N N . ILE B 1 182 ? -2.326 32.438 8.375 1 98.56 182 ILE B N 1
ATOM 3660 C CA . ILE B 1 182 ? -3.682 32.531 8.906 1 98.56 182 ILE B CA 1
ATOM 3661 C C . ILE B 1 182 ? -4.418 33.688 8.242 1 98.56 182 ILE B C 1
ATOM 3663 O O . ILE B 1 182 ? -5.566 33.562 7.816 1 98.56 182 ILE B O 1
ATOM 3667 N N . GLU B 1 183 ? -3.775 34.812 8.164 1 98.19 183 GLU B N 1
ATOM 3668 C CA . GLU B 1 183 ? -4.371 36 7.531 1 98.19 183 GLU B CA 1
ATOM 3669 C C . GLU B 1 183 ? -4.688 35.719 6.062 1 98.19 183 GLU B C 1
ATOM 3671 O O . GLU B 1 183 ? -5.668 36.25 5.527 1 98.19 183 GLU B O 1
ATOM 3676 N N . ALA B 1 184 ? -3.846 34.844 5.477 1 98.38 184 ALA B N 1
ATOM 3677 C CA . ALA B 1 184 ? -4.02 34.5 4.066 1 98.38 184 ALA B CA 1
ATOM 3678 C C . ALA B 1 184 ? -5.195 33.562 3.863 1 98.38 184 ALA B C 1
ATOM 3680 O O . ALA B 1 184 ? -5.68 33.406 2.742 1 98.38 184 ALA B O 1
ATOM 3681 N N . GLY B 1 185 ? -5.648 32.938 4.949 1 98.38 185 GLY B N 1
ATOM 3682 C CA . GLY B 1 185 ? -6.836 32.094 4.824 1 98.38 185 GLY B CA 1
ATOM 3683 C C . GLY B 1 185 ? -6.629 30.688 5.328 1 98.38 185 GLY B C 1
ATOM 3684 O O . GLY B 1 185 ? -7.535 29.859 5.258 1 98.38 185 GLY B O 1
ATOM 3685 N N . ALA B 1 186 ? -5.426 30.297 5.859 1 98.81 186 ALA B N 1
ATOM 3686 C CA . ALA B 1 186 ? -5.215 28.969 6.438 1 98.81 186 ALA B CA 1
ATOM 3687 C C . ALA B 1 186 ? -6.145 28.734 7.625 1 98.81 186 ALA B C 1
ATOM 3689 O O . ALA B 1 186 ? -6.383 29.656 8.422 1 98.81 186 ALA B O 1
ATOM 3690 N N . ASP B 1 187 ? -6.676 27.516 7.738 1 98.75 187 ASP B N 1
ATOM 3691 C CA . ASP B 1 187 ? -7.59 27.172 8.828 1 98.75 187 ASP B CA 1
ATOM 3692 C C . ASP B 1 187 ? -6.82 26.703 10.062 1 98.75 187 ASP B C 1
ATOM 3694 O O . ASP B 1 187 ? -7.336 26.766 11.18 1 98.75 187 ASP B O 1
ATOM 3698 N N . ALA B 1 188 ? -5.664 26.188 9.891 1 98.88 188 ALA B N 1
ATOM 3699 C CA . ALA B 1 188 ? -4.805 25.656 10.945 1 98.88 188 ALA B CA 1
ATOM 3700 C C . ALA B 1 188 ? -3.334 25.766 10.562 1 98.88 188 ALA B C 1
ATOM 3702 O O . ALA B 1 188 ? -3.006 26.016 9.398 1 98.88 188 ALA B O 1
ATOM 3703 N N . ILE B 1 189 ? -2.443 25.641 11.562 1 98.88 189 ILE B N 1
ATOM 3704 C CA . ILE B 1 189 ? -1.01 25.781 11.328 1 98.88 189 ILE B CA 1
ATOM 3705 C C . ILE B 1 189 ? -0.283 24.531 11.805 1 98.88 189 ILE B C 1
ATOM 3707 O O . ILE B 1 189 ? -0.604 23.969 12.867 1 98.88 189 ILE B O 1
ATOM 3711 N N . PHE B 1 190 ? 0.662 24.062 10.992 1 98.75 190 PHE B N 1
ATOM 3712 C CA . PHE B 1 190 ? 1.599 22.984 11.289 1 98.75 190 PHE B CA 1
ATOM 3713 C C . PHE B 1 190 ? 3.023 23.516 11.383 1 98.75 190 PHE B C 1
ATOM 3715 O O . PHE B 1 190 ? 3.729 23.609 10.375 1 98.75 190 PHE B O 1
ATOM 3722 N N . PRO B 1 191 ? 3.383 23.953 12.594 1 98.06 191 PRO B N 1
ATOM 3723 C CA . PRO B 1 191 ? 4.777 24.359 12.773 1 98.06 191 PRO B CA 1
ATOM 3724 C C . PRO B 1 191 ? 5.73 23.172 12.859 1 98.06 191 PRO B C 1
ATOM 3726 O O . PRO B 1 191 ? 5.789 22.484 13.891 1 98.06 191 PRO B O 1
ATOM 3729 N N . GLU B 1 192 ? 6.5 22.953 11.875 1 95.31 192 GLU B N 1
ATOM 3730 C CA . GLU B 1 192 ? 7.305 21.734 11.734 1 95.31 192 GLU B CA 1
ATOM 3731 C C . GLU B 1 192 ? 8.578 21.828 12.562 1 95.31 192 GLU B C 1
ATOM 3733 O O . GLU B 1 192 ? 9.141 22.906 12.734 1 95.31 192 GLU B O 1
ATOM 3738 N N . ALA B 1 193 ? 9.016 20.719 13.125 1 93.81 193 ALA B N 1
ATOM 3739 C CA . ALA B 1 193 ? 10.32 20.438 13.711 1 93.81 193 ALA B CA 1
ATOM 3740 C C . ALA B 1 193 ? 10.555 21.281 14.961 1 93.81 193 ALA B C 1
ATOM 3742 O O . ALA B 1 193 ? 11.641 21.828 15.141 1 93.81 193 ALA B O 1
ATOM 3743 N N . LEU B 1 194 ? 9.484 21.453 15.734 1 95.88 194 LEU B N 1
ATOM 3744 C CA . LEU B 1 194 ? 9.68 22.047 17.047 1 95.88 194 LEU B CA 1
ATOM 3745 C C . LEU B 1 194 ? 10.516 21.109 17.938 1 95.88 194 LEU B C 1
ATOM 3747 O O . LEU B 1 194 ? 10.406 19.891 17.828 1 95.88 194 LEU B O 1
ATOM 3751 N N . GLN B 1 195 ? 11.273 21.656 18.875 1 94.56 195 GLN B N 1
ATOM 3752 C CA . GLN B 1 195 ? 12.344 20.844 19.438 1 94.56 195 GLN B CA 1
ATOM 3753 C C . GLN B 1 195 ? 12.18 20.688 20.953 1 94.56 195 GLN B C 1
ATOM 3755 O O . GLN B 1 195 ? 13 20.031 21.594 1 94.56 195 GLN B O 1
ATOM 3760 N N . SER B 1 196 ? 11.148 21.312 21.562 1 94.44 196 SER B N 1
ATOM 3761 C CA . SER B 1 196 ? 10.93 21.156 23 1 94.44 196 SER B CA 1
ATOM 3762 C C . SER B 1 196 ? 9.484 21.469 23.359 1 94.44 196 SER B C 1
ATOM 3764 O O . SER B 1 196 ? 8.773 22.141 22.609 1 94.44 196 SER B O 1
ATOM 3766 N N . ALA B 1 197 ? 9.102 20.984 24.516 1 94.94 197 ALA B N 1
ATOM 3767 C CA . ALA B 1 197 ? 7.773 21.281 25.062 1 94.94 197 ALA B CA 1
ATOM 3768 C C . ALA B 1 197 ? 7.566 22.797 25.203 1 94.94 197 ALA B C 1
ATOM 3770 O O . ALA B 1 197 ? 6.457 23.297 25 1 94.94 197 ALA B O 1
ATOM 3771 N N . GLU B 1 198 ? 8.609 23.438 25.531 1 96.69 198 GLU B N 1
ATOM 3772 C CA . GLU B 1 198 ? 8.547 24.875 25.672 1 96.69 198 GLU B CA 1
ATOM 3773 C C . GLU B 1 198 ? 8.227 25.562 24.344 1 96.69 198 GLU B C 1
ATOM 3775 O O . GLU B 1 198 ? 7.434 26.5 24.297 1 96.69 198 GLU B O 1
ATOM 3780 N N . GLU B 1 199 ? 8.828 25.078 23.312 1 97.5 199 GLU B N 1
ATOM 3781 C CA . GLU B 1 199 ? 8.555 25.656 22 1 97.5 199 GLU B CA 1
ATOM 3782 C C . GLU B 1 199 ? 7.102 25.438 21.594 1 97.5 199 GLU B C 1
ATOM 3784 O O . GLU B 1 199 ? 6.484 26.312 20.984 1 97.5 199 GLU B O 1
ATOM 3789 N N . PHE B 1 200 ? 6.566 24.266 21.922 1 98.12 200 PHE B N 1
ATOM 3790 C CA . PHE B 1 200 ? 5.164 24 21.641 1 98.12 200 PHE B CA 1
ATOM 3791 C C . PHE B 1 200 ? 4.266 25 22.359 1 98.12 200 PHE B C 1
ATOM 3793 O O . PHE B 1 200 ? 3.346 25.562 21.75 1 98.12 200 PHE B O 1
ATOM 3800 N N . ARG B 1 201 ? 4.551 25.266 23.578 1 97.81 201 ARG B N 1
ATOM 3801 C CA . ARG B 1 201 ? 3.758 26.203 24.359 1 97.81 201 ARG B CA 1
ATOM 3802 C C . ARG B 1 201 ? 3.863 27.625 23.797 1 97.81 201 ARG B C 1
ATOM 3804 O O . ARG B 1 201 ? 2.861 28.328 23.703 1 97.81 201 ARG B O 1
ATOM 3811 N N . LEU B 1 202 ? 5.074 27.984 23.438 1 98.06 202 LEU B N 1
ATOM 3812 C CA . LEU B 1 202 ? 5.301 29.328 22.906 1 98.06 202 LEU B CA 1
ATOM 3813 C C . LEU B 1 202 ? 4.535 29.547 21.609 1 98.06 202 LEU B C 1
ATOM 3815 O O . LEU B 1 202 ? 3.969 30.609 21.391 1 98.06 202 LEU B O 1
ATOM 3819 N N . VAL B 1 203 ? 4.57 28.547 20.766 1 98.56 203 VAL B N 1
ATOM 3820 C CA . VAL B 1 203 ? 3.828 28.656 19.516 1 98.56 203 VAL B CA 1
ATOM 3821 C C . VAL B 1 203 ? 2.334 28.781 19.812 1 98.56 203 VAL B C 1
ATOM 3823 O O . VAL B 1 203 ? 1.65 29.625 19.234 1 98.56 203 VAL B O 1
ATOM 3826 N N . ALA B 1 204 ? 1.833 27.984 20.719 1 98.38 204 ALA B N 1
ATOM 3827 C CA . ALA B 1 204 ? 0.412 27.969 21.062 1 98.38 204 ALA B CA 1
ATOM 3828 C C . ALA B 1 204 ? -0.03 29.312 21.625 1 98.38 204 ALA B C 1
ATOM 3830 O O . ALA B 1 204 ? -1.161 29.75 21.406 1 98.38 204 ALA B O 1
ATOM 3831 N N . GLU B 1 205 ? 0.807 30 22.297 1 98.06 205 GLU B N 1
ATOM 3832 C CA . GLU B 1 205 ? 0.502 31.266 22.938 1 98.06 205 GLU B CA 1
ATOM 3833 C C . GLU B 1 205 ? 0.498 32.406 21.906 1 98.06 205 GLU B C 1
ATOM 3835 O O . GLU B 1 205 ? -0.101 33.469 22.141 1 98.06 205 GLU B O 1
ATOM 3840 N N . ASN B 1 206 ? 1.191 32.156 20.797 1 98.44 206 ASN B N 1
ATOM 3841 C CA . ASN B 1 206 ? 1.428 33.281 19.906 1 98.44 206 ASN B CA 1
ATOM 3842 C C . ASN B 1 206 ? 0.745 33.094 18.547 1 98.44 206 ASN B C 1
ATOM 3844 O O . ASN B 1 206 ? 0.821 33.938 17.672 1 98.44 206 ASN B O 1
ATOM 3848 N N . VAL B 1 207 ? 0.144 31.938 18.328 1 97.81 207 VAL B N 1
ATOM 3849 C CA . VAL B 1 207 ? -0.6 31.656 17.109 1 97.81 207 VAL B CA 1
ATOM 3850 C C . VAL B 1 207 ? -2.064 31.375 17.438 1 97.81 207 VAL B C 1
ATOM 3852 O O . VAL B 1 207 ? -2.369 30.469 18.219 1 97.81 207 VAL B O 1
ATOM 3855 N N . SER B 1 208 ? -2.953 32.219 16.922 1 91 208 SER B N 1
ATOM 3856 C CA . SER B 1 208 ? -4.363 32.094 17.281 1 91 208 SER B CA 1
ATOM 3857 C C . SER B 1 208 ? -5.129 31.281 16.234 1 91 208 SER B C 1
ATOM 3859 O O . SER B 1 208 ? -6.066 31.781 15.617 1 91 208 SER B O 1
ATOM 3861 N N . ALA B 1 209 ? -4.824 30.172 15.984 1 97.25 209 ALA B N 1
ATOM 3862 C CA . ALA B 1 209 ? -5.469 29.188 15.133 1 97.25 209 ALA B CA 1
ATOM 3863 C C . ALA B 1 209 ? -5.191 27.766 15.633 1 97.25 209 ALA B C 1
ATOM 3865 O O . ALA B 1 209 ? -4.25 27.547 16.406 1 97.25 209 ALA B O 1
ATOM 3866 N N . PRO B 1 210 ? -6.094 26.781 15.289 1 98.38 210 PRO B N 1
ATOM 3867 C CA . PRO B 1 210 ? -5.766 25.391 15.641 1 98.38 210 PRO B CA 1
ATOM 3868 C C . PRO B 1 210 ? -4.367 24.984 15.18 1 98.38 210 PRO B C 1
ATOM 3870 O O . PRO B 1 210 ? -3.93 25.375 14.094 1 98.38 210 PRO B O 1
ATOM 3873 N N . LEU B 1 211 ? -3.672 24.25 16.047 1 98.81 211 LEU B N 1
ATOM 3874 C CA . LEU B 1 211 ? -2.293 23.844 15.781 1 98.81 211 LEU B CA 1
ATOM 3875 C C . LEU B 1 211 ? -2.188 22.328 15.633 1 98.81 211 LEU B C 1
ATOM 3877 O O . LEU B 1 211 ? -2.869 21.578 16.344 1 98.81 211 LEU B O 1
ATOM 3881 N N . LEU B 1 212 ? -1.359 21.906 14.68 1 98.88 212 LEU B N 1
ATOM 3882 C CA . LEU B 1 212 ? -1.083 20.5 14.406 1 98.88 212 LEU B CA 1
ATOM 3883 C C . LEU B 1 212 ? 0.351 20.156 14.781 1 98.88 212 LEU B C 1
ATOM 3885 O O . LEU B 1 212 ? 1.294 20.828 14.359 1 98.88 212 LEU B O 1
ATOM 3889 N N . ALA B 1 213 ? 0.491 19.141 15.617 1 98.62 213 ALA B N 1
ATOM 3890 C CA . ALA B 1 213 ? 1.803 18.609 16 1 98.62 213 ALA B CA 1
ATOM 3891 C C . ALA B 1 213 ? 2.166 17.375 15.18 1 98.62 213 ALA B C 1
ATOM 3893 O O . ALA B 1 213 ? 1.309 16.547 14.898 1 98.62 213 ALA B O 1
ATOM 3894 N N . ASN B 1 214 ? 3.42 17.297 14.828 1 98.19 214 ASN B N 1
ATOM 3895 C CA . ASN B 1 214 ? 3.967 16.156 14.109 1 98.19 214 ASN B CA 1
ATOM 3896 C C . ASN B 1 214 ? 4.746 15.227 15.039 1 98.19 214 ASN B C 1
ATOM 3898 O O . ASN B 1 214 ? 5.816 15.594 15.531 1 98.19 214 ASN B O 1
ATOM 3902 N N . MET B 1 215 ? 4.289 13.992 15.234 1 98.12 215 MET B N 1
ATOM 3903 C CA . MET B 1 215 ? 4.98 13.031 16.094 1 98.12 215 MET B CA 1
ATOM 3904 C C . MET B 1 215 ? 5.586 11.906 15.258 1 98.12 215 MET B C 1
ATOM 3906 O O . MET B 1 215 ? 5.379 10.727 15.562 1 98.12 215 MET B O 1
ATOM 3910 N N . THR B 1 216 ? 6.246 12.289 14.234 1 96.81 216 THR B N 1
ATOM 3911 C CA . THR B 1 216 ? 7 11.312 13.453 1 96.81 216 THR B CA 1
ATOM 3912 C C . THR B 1 216 ? 8.156 10.75 14.273 1 96.81 216 THR B C 1
ATOM 3914 O O . THR B 1 216 ? 8.734 11.453 15.109 1 96.81 216 THR B O 1
ATOM 3917 N N . GLU B 1 217 ? 8.492 9.547 14.07 1 96.06 217 GLU B N 1
ATOM 3918 C CA . GLU B 1 217 ? 9.578 8.883 14.773 1 96.06 217 GLU B CA 1
ATOM 3919 C C . GLU B 1 217 ? 10.922 9.188 14.125 1 96.06 217 GLU B C 1
ATOM 3921 O O . GLU B 1 217 ? 10.984 9.523 12.938 1 96.06 217 GLU B O 1
ATOM 3926 N N . PHE B 1 218 ? 12.031 9.125 14.992 1 92.75 218 PHE B N 1
ATOM 3927 C CA . PHE B 1 218 ? 13.414 9.219 14.539 1 92.75 218 PHE B CA 1
ATOM 3928 C C . PHE B 1 218 ? 13.711 10.602 13.977 1 92.75 218 PHE B C 1
ATOM 3930 O O . PHE B 1 218 ? 14.477 10.742 13.023 1 92.75 218 PHE B O 1
ATOM 3937 N N . GLY B 1 219 ? 12.945 11.586 14.406 1 88.69 219 GLY B N 1
ATOM 3938 C CA . GLY B 1 219 ? 13.156 12.953 13.953 1 88.69 219 GLY B CA 1
ATOM 3939 C C . GLY B 1 219 ? 13.695 13.867 15.047 1 88.69 219 GLY B C 1
ATOM 3940 O O . GLY B 1 219 ? 14.18 13.391 16.078 1 88.69 219 GLY B O 1
ATOM 3941 N N . LYS B 1 220 ? 13.664 15.203 14.758 1 85.94 220 LYS B N 1
ATOM 3942 C CA . LYS B 1 220 ? 14.234 16.219 15.641 1 85.94 220 LYS B CA 1
ATOM 3943 C C . LYS B 1 220 ? 13.281 16.531 16.797 1 85.94 220 LYS B C 1
ATOM 3945 O O . LYS B 1 220 ? 13.719 17 17.844 1 85.94 220 LYS B O 1
ATOM 3950 N N . THR B 1 221 ? 12.055 16.297 16.594 1 91.69 221 THR B N 1
ATOM 3951 C CA . THR B 1 221 ? 11.039 16.609 17.609 1 91.69 221 THR B CA 1
ATOM 3952 C C . THR B 1 221 ? 10.914 15.461 18.609 1 91.69 221 THR B C 1
ATOM 3954 O O . THR B 1 221 ? 10.711 14.305 18.219 1 91.69 221 THR B O 1
ATOM 3957 N N . PRO B 1 222 ? 11.07 15.797 19.891 1 93.81 222 PRO B N 1
ATOM 3958 C CA . PRO B 1 222 ? 10.828 14.734 20.875 1 93.81 222 PRO B CA 1
ATOM 3959 C C . PRO B 1 222 ? 9.391 14.227 20.844 1 93.81 222 PRO B C 1
ATOM 3961 O O . PRO B 1 222 ? 8.453 15.008 20.656 1 93.81 222 PRO B O 1
ATOM 3964 N N . LEU B 1 223 ? 9.211 12.969 21.047 1 96.38 223 LEU B N 1
ATOM 3965 C CA . LEU B 1 223 ? 7.867 12.414 21.094 1 96.38 223 LEU B CA 1
ATOM 3966 C C . LEU B 1 223 ? 7.152 12.859 22.375 1 96.38 223 LEU B C 1
ATOM 3968 O O . LEU B 1 223 ? 7.762 12.93 23.438 1 96.38 223 LEU B O 1
ATOM 3972 N N . MET B 1 224 ? 5.949 13.289 22.188 1 97.44 224 MET B N 1
ATOM 3973 C CA . MET B 1 224 ? 5.059 13.672 23.281 1 97.44 224 MET B CA 1
ATOM 3974 C C . MET B 1 224 ? 3.727 12.938 23.188 1 97.44 224 MET B C 1
ATOM 3976 O O . MET B 1 224 ? 3.334 12.5 22.094 1 97.44 224 MET B O 1
ATOM 3980 N N . THR B 1 225 ? 3.064 12.781 24.344 1 98.19 225 THR B N 1
ATOM 3981 C CA . THR B 1 225 ? 1.742 12.156 24.344 1 98.19 225 THR B CA 1
ATOM 3982 C C . THR B 1 225 ? 0.693 13.141 23.812 1 98.19 225 THR B C 1
ATOM 3984 O O . THR B 1 225 ? 0.886 14.352 23.875 1 98.19 225 THR B O 1
ATOM 3987 N N . ALA B 1 226 ? -0.417 12.547 23.328 1 98.56 226 ALA B N 1
ATOM 3988 C CA . ALA B 1 226 ? -1.549 13.375 22.922 1 98.56 226 ALA B CA 1
ATOM 3989 C C . ALA B 1 226 ? -1.984 14.305 24.062 1 98.56 226 ALA B C 1
ATOM 3991 O O . ALA B 1 226 ? -2.25 15.484 23.828 1 98.56 226 ALA B O 1
ATOM 3992 N N . GLY B 1 227 ? -2.088 13.766 25.25 1 98.06 227 GLY B N 1
ATOM 3993 C CA . GLY B 1 227 ? -2.438 14.586 26.406 1 98.06 227 GLY B CA 1
ATOM 3994 C C . GLY B 1 227 ? -1.452 15.703 26.656 1 98.06 227 GLY B C 1
ATOM 3995 O O . GLY B 1 227 ? -1.851 16.828 26.984 1 98.06 227 GLY B O 1
ATOM 3996 N N . GLY B 1 228 ? -0.169 15.398 26.516 1 97.94 228 GLY B N 1
ATOM 3997 C CA . GLY B 1 228 ? 0.855 16.422 26.672 1 97.94 228 GLY B CA 1
ATOM 3998 C C . GLY B 1 228 ? 0.743 17.531 25.641 1 97.94 228 GLY B C 1
ATOM 3999 O O . GLY B 1 228 ? 0.903 18.703 25.984 1 97.94 228 GLY B O 1
ATOM 4000 N N . LEU B 1 229 ? 0.49 17.141 24.438 1 98.56 229 LEU B N 1
ATOM 4001 C CA . LEU B 1 229 ? 0.341 18.109 23.359 1 98.56 229 LEU B CA 1
ATOM 4002 C C . LEU B 1 229 ? -0.896 18.969 23.562 1 98.56 229 LEU B C 1
ATOM 4004 O O . LEU B 1 229 ? -0.864 20.172 23.312 1 98.56 229 LEU B O 1
ATOM 4008 N N . GLN B 1 230 ? -1.96 18.297 24 1 98.12 230 GLN B N 1
ATOM 4009 C CA . GLN B 1 230 ? -3.176 19.047 24.312 1 98.12 230 GLN B CA 1
ATOM 4010 C C . GLN B 1 230 ? -2.914 20.094 25.406 1 98.12 230 GLN B C 1
ATOM 4012 O O . GLN B 1 230 ? -3.342 21.234 25.281 1 98.12 230 GLN B O 1
ATOM 4017 N N . ASN B 1 231 ? -2.209 19.703 26.406 1 97.56 231 ASN B N 1
ATOM 4018 C CA . ASN B 1 231 ? -1.866 20.625 27.5 1 97.56 231 ASN B CA 1
ATOM 4019 C C . ASN B 1 231 ? -0.982 21.766 27.016 1 97.56 231 ASN B C 1
ATOM 4021 O O . ASN B 1 231 ? -1.027 22.859 27.578 1 97.56 231 ASN B O 1
ATOM 4025 N N . ALA B 1 232 ? -0.224 21.453 25.984 1 97.69 232 ALA B N 1
ATOM 4026 C CA . ALA B 1 232 ? 0.661 22.484 25.438 1 97.69 232 ALA B CA 1
ATOM 4027 C C . ALA B 1 232 ? -0.106 23.422 24.516 1 97.69 232 ALA B C 1
ATOM 4029 O O . ALA B 1 232 ? 0.437 24.438 24.062 1 97.69 232 ALA B O 1
ATOM 4030 N N . GLY B 1 233 ? -1.367 23.094 24.203 1 97.62 233 GLY B N 1
ATOM 4031 C CA . GLY B 1 233 ? -2.205 24.031 23.453 1 97.62 233 GLY B CA 1
ATOM 4032 C C . GLY B 1 233 ? -2.438 23.594 22.016 1 97.62 233 GLY B C 1
ATOM 4033 O O . GLY B 1 233 ? -2.949 24.375 21.219 1 97.62 233 GLY B O 1
ATOM 4034 N N . PHE B 1 234 ? -2.086 22.359 21.688 1 98.56 234 PHE B N 1
ATOM 4035 C CA . PHE B 1 234 ? -2.281 21.859 20.328 1 98.56 234 PHE B CA 1
ATOM 4036 C C . PHE B 1 234 ? -3.623 21.141 20.203 1 98.56 234 PHE B C 1
ATOM 4038 O O . PHE B 1 234 ? -4.059 20.469 21.141 1 98.56 234 PHE B O 1
ATOM 4045 N N . GLN B 1 235 ? -4.246 21.25 19.062 1 98.69 235 GLN B N 1
ATOM 4046 C CA . GLN B 1 235 ? -5.582 20.703 18.828 1 98.69 235 GLN B CA 1
ATOM 4047 C C . GLN B 1 235 ? -5.527 19.438 18 1 98.69 235 GLN B C 1
ATOM 4049 O O . GLN B 1 235 ? -6.496 18.672 17.953 1 98.69 235 GLN B O 1
ATOM 4054 N N . MET B 1 236 ? -4.426 19.188 17.266 1 98.88 236 MET B N 1
ATOM 4055 C CA . MET B 1 236 ? -4.27 18.016 16.406 1 98.88 236 MET B CA 1
ATOM 4056 C C . MET B 1 236 ? -2.871 17.422 16.531 1 98.88 236 MET B C 1
ATOM 4058 O O . MET B 1 236 ? -1.906 18.141 16.797 1 98.88 236 MET B O 1
ATOM 4062 N N . VAL B 1 237 ? -2.779 16.141 16.344 1 98.88 237 VAL B N 1
ATOM 4063 C CA . VAL B 1 237 ? -1.492 15.453 16.281 1 98.88 237 VAL B CA 1
ATOM 4064 C C . VAL B 1 237 ? -1.532 14.375 15.195 1 98.88 237 VAL B C 1
ATOM 4066 O O . VAL B 1 237 ? -2.523 13.656 15.07 1 98.88 237 VAL B O 1
ATOM 4069 N N . ILE B 1 238 ? -0.508 14.359 14.367 1 98.81 238 ILE B N 1
ATOM 4070 C CA . ILE B 1 238 ? -0.394 13.312 13.359 1 98.81 238 ILE B CA 1
ATOM 4071 C C . ILE B 1 238 ? 0.724 12.344 13.742 1 98.81 238 ILE B C 1
ATOM 4073 O O . ILE B 1 238 ? 1.702 12.734 14.383 1 98.81 238 ILE B O 1
ATOM 4077 N N . TYR B 1 239 ? 0.569 11.102 13.406 1 98.69 239 TYR B N 1
ATOM 4078 C CA . TYR B 1 239 ? 1.546 10.016 13.406 1 98.69 239 TYR B CA 1
ATOM 4079 C C . TYR B 1 239 ? 1.834 9.547 11.984 1 98.69 239 TYR B C 1
ATOM 4081 O O . TYR B 1 239 ? 1.371 8.477 11.57 1 98.69 239 TYR B O 1
ATOM 4089 N N . PRO B 1 240 ? 2.58 10.297 11.289 1 98.38 240 PRO B N 1
ATOM 4090 C CA . PRO B 1 240 ? 2.488 10.336 9.828 1 98.38 240 PRO B CA 1
ATOM 4091 C C . PRO B 1 240 ? 3.021 9.07 9.164 1 98.38 240 PRO B C 1
ATOM 4093 O O . PRO B 1 240 ? 2.414 8.555 8.219 1 98.38 240 PRO B O 1
ATOM 4096 N N . VAL B 1 241 ? 4.16 8.492 9.641 1 98.06 241 VAL B N 1
ATOM 4097 C CA . VAL B 1 241 ? 4.828 7.414 8.922 1 98.06 241 VAL B CA 1
ATOM 4098 C C . VAL B 1 241 ? 4.73 6.117 9.727 1 98.06 241 VAL B C 1
ATOM 4100 O O . VAL B 1 241 ? 5.227 5.074 9.305 1 98.06 241 VAL B O 1
ATOM 4103 N N . THR B 1 242 ? 4.055 6.156 10.836 1 98.5 242 THR B N 1
ATOM 4104 C CA . THR B 1 242 ? 4.043 5.102 11.844 1 98.5 242 THR B CA 1
ATOM 4105 C C . THR B 1 242 ? 3.535 3.789 11.25 1 98.5 242 THR B C 1
ATOM 4107 O O . THR B 1 242 ? 4.164 2.742 11.414 1 98.5 242 THR B O 1
ATOM 4110 N N . SER B 1 243 ? 2.422 3.84 10.523 1 98.44 243 SER B N 1
ATOM 4111 C CA . SER B 1 243 ? 1.843 2.627 9.961 1 98.44 243 SER B CA 1
ATOM 4112 C C . SER B 1 243 ? 2.793 1.978 8.953 1 98.44 243 SER B C 1
ATOM 4114 O O . SER B 1 243 ? 2.953 0.755 8.945 1 98.44 243 SER B O 1
ATOM 4116 N N . LEU B 1 244 ? 3.424 2.771 8.117 1 98.69 244 LEU B N 1
ATOM 4117 C CA . LEU B 1 244 ? 4.344 2.25 7.113 1 98.69 244 LEU B CA 1
ATOM 4118 C C . LEU B 1 244 ? 5.562 1.616 7.77 1 98.69 244 LEU B C 1
ATOM 4120 O O . LEU B 1 244 ? 6.031 0.561 7.336 1 98.69 244 LEU B O 1
ATOM 4124 N N . ARG B 1 245 ? 6.109 2.236 8.836 1 98.75 245 ARG B N 1
ATOM 4125 C CA . ARG B 1 245 ? 7.328 1.763 9.484 1 98.75 245 ARG B CA 1
ATOM 4126 C C . ARG B 1 245 ? 7.102 0.406 10.141 1 98.75 245 ARG B C 1
ATOM 4128 O O . ARG B 1 245 ? 7.953 -0.484 10.047 1 98.75 245 ARG B O 1
ATOM 4135 N N . VAL B 1 246 ? 5.988 0.275 10.82 1 98.81 246 VAL B N 1
ATOM 4136 C CA . VAL B 1 246 ? 5.746 -0.994 11.5 1 98.81 246 VAL B CA 1
ATOM 4137 C C . VAL B 1 246 ? 5.43 -2.078 10.477 1 98.81 246 VAL B C 1
ATOM 4139 O O . VAL B 1 246 ? 5.781 -3.244 10.664 1 98.81 246 VAL B O 1
ATOM 4142 N N . ALA B 1 247 ? 4.75 -1.759 9.406 1 98.81 247 ALA B N 1
ATOM 4143 C CA . ALA B 1 247 ? 4.488 -2.711 8.328 1 98.81 247 ALA B CA 1
ATOM 4144 C C . ALA B 1 247 ? 5.789 -3.213 7.715 1 98.81 247 ALA B C 1
ATOM 4146 O O . ALA B 1 247 ? 5.984 -4.422 7.559 1 98.81 247 ALA B O 1
ATOM 4147 N N . ALA B 1 248 ? 6.641 -2.26 7.402 1 98.75 248 ALA B N 1
ATOM 4148 C CA . ALA B 1 248 ? 7.902 -2.598 6.746 1 98.75 248 ALA B CA 1
ATOM 4149 C C . ALA B 1 248 ? 8.75 -3.516 7.621 1 98.75 248 ALA B C 1
ATOM 4151 O O . ALA B 1 248 ? 9.344 -4.477 7.133 1 98.75 248 ALA B O 1
ATOM 4152 N N . LYS B 1 249 ? 8.805 -3.199 8.867 1 98.75 249 LYS B N 1
ATOM 4153 C CA . LYS B 1 249 ? 9.57 -4.051 9.773 1 98.75 249 LYS B CA 1
ATOM 4154 C C . LYS B 1 249 ? 8.945 -5.441 9.867 1 98.75 249 LYS B C 1
ATOM 4156 O O . LYS B 1 249 ? 9.664 -6.441 9.977 1 98.75 249 LYS B O 1
ATOM 4161 N N . ALA B 1 250 ? 7.648 -5.527 9.898 1 98.75 250 ALA B N 1
ATOM 4162 C CA . ALA B 1 250 ? 6.941 -6.801 9.992 1 98.75 250 ALA B CA 1
ATOM 4163 C C . ALA B 1 250 ? 7.25 -7.691 8.789 1 98.75 250 ALA B C 1
ATOM 4165 O O . ALA B 1 250 ? 7.559 -8.875 8.953 1 98.75 250 ALA B O 1
ATOM 4166 N N . TYR B 1 251 ? 7.152 -7.105 7.547 1 98.31 251 TYR B N 1
ATOM 4167 C CA . TYR B 1 251 ? 7.391 -8.008 6.422 1 98.31 251 TYR B CA 1
ATOM 4168 C C . TYR B 1 251 ? 8.883 -8.211 6.199 1 98.31 251 TYR B C 1
ATOM 4170 O O . TYR B 1 251 ? 9.297 -9.195 5.586 1 98.31 251 TYR B O 1
ATOM 4178 N N . GLU B 1 252 ? 9.781 -7.367 6.758 1 98.62 252 GLU B N 1
ATOM 4179 C CA . GLU B 1 252 ? 11.203 -7.691 6.793 1 98.62 252 GLU B CA 1
ATOM 4180 C C . GLU B 1 252 ? 11.453 -8.969 7.594 1 98.62 252 GLU B C 1
ATOM 4182 O O . GLU B 1 252 ? 12.164 -9.867 7.137 1 98.62 252 GLU B O 1
ATOM 4187 N N . ARG B 1 253 ? 10.852 -9.047 8.766 1 98.62 253 ARG B N 1
ATOM 4188 C CA . ARG B 1 253 ? 11.031 -10.188 9.664 1 98.62 253 ARG B CA 1
ATOM 4189 C C . ARG B 1 253 ? 10.477 -11.461 9.039 1 98.62 253 ARG B C 1
ATOM 4191 O O . ARG B 1 253 ? 11.117 -12.516 9.094 1 98.62 253 ARG B O 1
ATOM 4198 N N . ILE B 1 254 ? 9.328 -11.406 8.422 1 98.81 254 ILE B N 1
ATOM 4199 C CA . ILE B 1 254 ? 8.703 -12.617 7.914 1 98.81 254 ILE B CA 1
ATOM 4200 C C . ILE B 1 254 ? 9.43 -13.094 6.66 1 98.81 254 ILE B C 1
ATOM 4202 O O . ILE B 1 254 ? 9.547 -14.305 6.426 1 98.81 254 ILE B O 1
ATOM 4206 N N . PHE B 1 255 ? 9.867 -12.164 5.793 1 98.81 255 PHE B N 1
ATOM 4207 C CA . PHE B 1 255 ? 10.648 -12.562 4.625 1 98.81 255 PHE B CA 1
ATOM 4208 C C . PHE B 1 255 ? 11.938 -13.25 5.043 1 98.81 255 PHE B C 1
ATOM 4210 O O . PHE B 1 255 ? 12.32 -14.266 4.457 1 98.81 255 PHE B O 1
ATOM 4217 N N . GLN B 1 256 ? 12.617 -12.711 6.086 1 98.69 256 GLN B N 1
ATOM 4218 C CA . GLN B 1 256 ? 13.82 -13.359 6.594 1 98.69 256 GLN B CA 1
ATOM 4219 C C . GLN B 1 256 ? 13.516 -14.75 7.133 1 98.69 256 GLN B C 1
ATOM 4221 O O . GLN B 1 256 ? 14.289 -15.688 6.91 1 98.69 256 GLN B O 1
ATOM 4226 N N . LEU B 1 257 ? 12.422 -14.859 7.828 1 98.75 257 LEU B N 1
ATOM 4227 C CA . LEU B 1 257 ? 12 -16.156 8.359 1 98.75 257 LEU B CA 1
ATOM 4228 C C . LEU B 1 257 ? 11.805 -17.156 7.23 1 98.75 257 LEU B C 1
ATOM 4230 O O . LEU B 1 257 ? 12.25 -18.312 7.328 1 98.75 257 LEU B O 1
ATOM 4234 N N . ILE B 1 258 ? 11.117 -16.797 6.18 1 98.75 258 ILE B N 1
ATOM 4235 C CA . ILE B 1 258 ? 10.852 -17.672 5.043 1 98.75 258 ILE B CA 1
ATOM 4236 C C . ILE B 1 258 ? 12.172 -18.094 4.402 1 98.75 258 ILE B C 1
ATOM 4238 O O . ILE B 1 258 ? 12.352 -19.266 4.055 1 98.75 258 ILE B O 1
ATOM 4242 N N . LYS B 1 259 ? 13.094 -17.156 4.266 1 98 259 LYS B N 1
ATOM 4243 C CA . LYS B 1 259 ? 14.398 -17.469 3.686 1 98 259 LYS B CA 1
ATOM 4244 C C . LYS B 1 259 ? 15.164 -18.453 4.559 1 98 259 LYS B C 1
ATOM 4246 O O . LYS B 1 259 ? 15.789 -19.391 4.051 1 98 259 LYS B O 1
ATOM 4251 N N . ASP B 1 260 ? 15.109 -18.266 5.859 1 97.94 260 ASP B N 1
ATOM 4252 C CA . ASP B 1 260 ? 15.898 -19.047 6.805 1 97.94 260 ASP B CA 1
ATOM 4253 C C . ASP B 1 260 ? 15.297 -20.438 6.984 1 97.94 260 ASP B C 1
ATOM 4255 O O . ASP B 1 260 ? 16.031 -21.438 7.07 1 97.94 260 ASP B O 1
ATOM 4259 N N . GLU B 1 261 ? 13.93 -20.5 7.031 1 98.19 261 GLU B N 1
ATOM 4260 C CA . GLU B 1 261 ? 13.297 -21.75 7.453 1 98.19 261 GLU B CA 1
ATOM 4261 C C . GLU B 1 261 ? 12.578 -22.422 6.289 1 98.19 261 GLU B C 1
ATOM 4263 O O . GLU B 1 261 ? 12.18 -23.578 6.391 1 98.19 261 GLU B O 1
ATOM 4268 N N . GLY B 1 262 ? 12.375 -21.656 5.223 1 98.06 262 GLY B N 1
ATOM 4269 C CA . GLY B 1 262 ? 11.688 -22.203 4.062 1 98.06 262 GLY B CA 1
ATOM 4270 C C . GLY B 1 262 ? 10.172 -22.203 4.215 1 98.06 262 GLY B C 1
ATOM 4271 O O . GLY B 1 262 ? 9.461 -22.797 3.41 1 98.06 262 GLY B O 1
ATOM 4272 N N . THR B 1 263 ? 9.695 -21.641 5.32 1 98.31 263 THR B N 1
ATOM 4273 C CA . THR B 1 263 ? 8.273 -21.562 5.621 1 98.31 263 THR B CA 1
ATOM 4274 C C . THR B 1 263 ? 7.977 -20.375 6.539 1 98.31 263 THR B C 1
ATOM 4276 O O . THR B 1 263 ? 8.875 -19.859 7.207 1 98.31 263 THR B O 1
ATOM 4279 N N . GLN B 1 264 ? 6.746 -19.859 6.449 1 98.38 264 GLN B N 1
ATOM 4280 C CA . GLN B 1 264 ? 6.316 -18.75 7.297 1 98.38 264 GLN B CA 1
ATOM 4281 C C . GLN B 1 264 ? 5.562 -19.25 8.523 1 98.38 264 GLN B C 1
ATOM 4283 O O . GLN B 1 264 ? 4.996 -18.469 9.281 1 98.38 264 GLN B O 1
ATOM 4288 N N . GLU B 1 265 ? 5.555 -20.5 8.781 1 97.56 265 GLU B N 1
ATOM 4289 C CA . GLU B 1 265 ? 4.703 -21.141 9.781 1 97.56 265 GLU B CA 1
ATOM 4290 C C . GLU B 1 265 ? 4.945 -20.547 11.172 1 97.56 265 GLU B C 1
ATOM 4292 O O . GLU B 1 265 ? 4 -20.297 11.914 1 97.56 265 GLU B O 1
ATOM 4297 N N . ALA B 1 266 ? 6.137 -20.344 11.547 1 97.62 266 ALA B N 1
ATOM 4298 C CA . ALA B 1 266 ? 6.48 -19.859 12.883 1 97.62 266 ALA B CA 1
ATOM 4299 C C . ALA B 1 266 ? 6.012 -18.422 13.078 1 97.62 266 ALA B C 1
ATOM 4301 O O . ALA B 1 266 ? 5.984 -17.922 14.203 1 97.62 266 ALA B O 1
ATOM 4302 N N . GLY B 1 267 ? 5.637 -17.719 11.977 1 98.06 267 GLY B N 1
ATOM 4303 C CA . GLY B 1 267 ? 5.227 -16.328 12.07 1 98.06 267 GLY B CA 1
ATOM 4304 C C . GLY B 1 267 ? 3.719 -16.141 12.055 1 98.06 267 GLY B C 1
ATOM 4305 O O . GLY B 1 267 ? 3.223 -15.016 12.094 1 98.06 267 GLY B O 1
ATOM 4306 N N . ILE B 1 268 ? 2.967 -17.203 12.094 1 97.56 268 ILE B N 1
ATOM 4307 C CA . ILE B 1 268 ? 1.521 -17.188 11.906 1 97.56 268 ILE B CA 1
ATOM 4308 C C . ILE B 1 268 ? 0.867 -16.344 13 1 97.56 268 ILE B C 1
ATOM 4310 O O . ILE B 1 268 ? -0.108 -15.633 12.742 1 97.56 268 ILE B O 1
ATOM 4314 N N . GLU B 1 269 ? 1.384 -16.328 14.195 1 96.62 269 GLU B N 1
ATOM 4315 C CA . GLU B 1 269 ? 0.789 -15.625 15.328 1 96.62 269 GLU B CA 1
ATOM 4316 C C . GLU B 1 269 ? 0.842 -14.117 15.133 1 96.62 269 GLU B C 1
ATOM 4318 O O . GLU B 1 269 ? 0.077 -13.375 15.758 1 96.62 269 GLU B O 1
ATOM 4323 N N . ASP B 1 270 ? 1.682 -13.648 14.258 1 97.56 270 ASP B N 1
ATOM 4324 C CA . ASP B 1 270 ? 1.852 -12.219 14.016 1 97.56 270 ASP B CA 1
ATOM 4325 C C . ASP B 1 270 ? 1.097 -11.781 12.766 1 97.56 270 ASP B C 1
ATOM 4327 O O . ASP B 1 270 ? 1.404 -10.742 12.18 1 97.56 270 ASP B O 1
ATOM 4331 N N . MET B 1 271 ? 0.088 -12.586 12.391 1 98.44 271 MET B N 1
ATOM 4332 C CA . MET B 1 271 ? -0.607 -12.289 11.141 1 98.44 271 MET B CA 1
ATOM 4333 C C . MET B 1 271 ? -2.072 -11.961 11.398 1 98.44 271 MET B C 1
ATOM 4335 O O . MET B 1 271 ? -2.674 -12.477 12.344 1 98.44 271 MET B O 1
ATOM 4339 N N . GLN B 1 272 ? -2.596 -11.031 10.609 1 98.25 272 GLN B N 1
ATOM 4340 C CA . GLN B 1 272 ? -4.043 -10.891 10.484 1 98.25 272 GLN B CA 1
ATOM 4341 C C . GLN B 1 272 ? -4.68 -12.172 9.961 1 98.25 272 GLN B C 1
ATOM 4343 O O . GLN B 1 272 ? -4.266 -12.703 8.93 1 98.25 272 GLN B O 1
ATOM 4348 N N . THR B 1 273 ? -5.648 -12.711 10.656 1 96.69 273 THR B N 1
ATOM 4349 C CA . THR B 1 273 ? -6.301 -13.945 10.219 1 96.69 273 THR B CA 1
ATOM 4350 C C . THR B 1 273 ? -7.215 -13.68 9.031 1 96.69 273 THR B C 1
ATOM 4352 O O . THR B 1 273 ? -7.535 -12.531 8.727 1 96.69 273 THR B O 1
ATOM 4355 N N . ARG B 1 274 ? -7.574 -14.742 8.391 1 94.81 274 ARG B N 1
ATOM 4356 C CA . ARG B 1 274 ? -8.523 -14.633 7.285 1 94.81 274 ARG B CA 1
ATOM 4357 C C . ARG B 1 274 ? -9.836 -14.016 7.75 1 94.81 274 ARG B C 1
ATOM 4359 O O . ARG B 1 274 ? -10.406 -13.164 7.062 1 94.81 274 ARG B O 1
ATOM 4366 N N . LYS B 1 275 ? -10.336 -14.453 8.898 1 94.56 275 LYS B N 1
ATOM 4367 C CA . LYS B 1 275 ? -11.578 -13.922 9.461 1 94.56 275 LYS B CA 1
ATOM 4368 C C . LYS B 1 275 ? -11.469 -12.422 9.719 1 94.56 275 LYS B C 1
ATOM 4370 O O . LYS B 1 275 ? -12.367 -11.664 9.367 1 94.56 275 LYS B O 1
ATOM 4375 N N . GLU B 1 276 ? -10.398 -12.016 10.328 1 96.44 276 GLU B N 1
ATOM 4376 C CA . GLU B 1 276 ? -10.164 -10.602 10.594 1 96.44 276 GLU B CA 1
ATOM 4377 C C . GLU B 1 276 ? -10.109 -9.797 9.289 1 96.44 276 GLU B C 1
ATOM 4379 O O . GLU B 1 276 ? -10.648 -8.695 9.211 1 96.44 276 GLU B O 1
ATOM 4384 N N . LEU B 1 277 ? -9.398 -10.352 8.297 1 96.62 277 LEU B N 1
ATOM 4385 C CA . LEU B 1 277 ? -9.289 -9.695 7 1 96.62 277 LEU B CA 1
ATOM 4386 C C . LEU B 1 277 ? -10.664 -9.469 6.387 1 96.62 277 LEU B C 1
ATOM 4388 O O . LEU B 1 277 ? -10.984 -8.359 5.965 1 96.62 277 LEU B O 1
ATOM 4392 N N . TYR B 1 278 ? -11.477 -10.477 6.375 1 94.5 278 TYR B N 1
ATOM 4393 C CA . TYR B 1 278 ? -12.789 -10.422 5.738 1 94.5 278 TYR B CA 1
ATOM 4394 C C . TYR B 1 278 ? -13.703 -9.445 6.465 1 94.5 278 TYR B C 1
ATOM 4396 O O . TYR B 1 278 ? -14.508 -8.75 5.836 1 94.5 278 TYR B O 1
ATOM 4404 N N . GLU B 1 279 ? -13.594 -9.422 7.785 1 95.38 279 GLU B N 1
ATOM 4405 C CA . GLU B 1 279 ? -14.344 -8.43 8.555 1 95.38 279 GLU B CA 1
ATOM 4406 C C . GLU B 1 279 ? -13.891 -7.016 8.219 1 95.38 279 GLU B C 1
ATOM 4408 O O . GLU B 1 279 ? -14.719 -6.121 8.039 1 95.38 279 GLU B O 1
ATOM 4413 N N . THR B 1 280 ? -12.617 -6.852 8.109 1 96.12 280 THR B N 1
ATOM 4414 C CA . THR B 1 280 ? -12.031 -5.531 7.887 1 96.12 280 THR B CA 1
ATOM 4415 C C . THR B 1 280 ? -12.453 -4.977 6.527 1 96.12 280 THR B C 1
ATOM 4417 O O . THR B 1 280 ? -12.758 -3.789 6.406 1 96.12 280 THR B O 1
ATOM 4420 N N . ILE B 1 281 ? -12.539 -5.816 5.512 1 95.06 281 ILE B N 1
ATOM 4421 C CA . ILE B 1 281 ? -12.781 -5.336 4.156 1 95.06 281 ILE B CA 1
ATOM 4422 C C . ILE B 1 281 ? -14.25 -5.547 3.797 1 95.06 281 ILE B C 1
ATOM 4424 O O . ILE B 1 281 ? -14.617 -5.516 2.619 1 95.06 281 ILE B O 1
ATOM 4428 N N . SER B 1 282 ? -15.117 -5.918 4.75 1 93.56 282 SER B N 1
ATOM 4429 C CA . SER B 1 282 ? -16.562 -6.035 4.594 1 93.56 282 SER B CA 1
ATOM 4430 C C . SER B 1 282 ? -16.922 -7.062 3.527 1 93.56 282 SER B C 1
ATOM 4432 O O . SER B 1 282 ? -17.781 -6.809 2.678 1 93.56 282 SER B O 1
ATOM 4434 N N . TYR B 1 283 ? -16.234 -8.109 3.568 1 92.38 283 TYR B N 1
ATOM 4435 C CA . TYR B 1 283 ? -16.422 -9.172 2.582 1 92.38 283 TYR B CA 1
ATOM 4436 C C . TYR B 1 283 ? -17.875 -9.586 2.5 1 92.38 283 TYR B C 1
ATOM 4438 O O . TYR B 1 283 ? -18.453 -9.664 1.408 1 92.38 283 TYR B O 1
ATOM 4446 N N . ASP B 1 284 ? -18.5 -9.805 3.635 1 90.31 284 ASP B N 1
ATOM 4447 C CA . ASP B 1 284 ? -19.875 -10.312 3.688 1 90.31 284 ASP B CA 1
ATOM 4448 C C . ASP B 1 284 ? -20.859 -9.305 3.102 1 90.31 284 ASP B C 1
ATOM 4450 O O . ASP B 1 284 ? -21.844 -9.688 2.475 1 90.31 284 ASP B O 1
ATOM 4454 N N . ASP B 1 285 ? -20.609 -8.078 3.365 1 90.31 285 ASP B N 1
ATOM 4455 C CA . ASP B 1 285 ? -21.5 -7.043 2.828 1 90.31 285 ASP B CA 1
ATOM 4456 C C . ASP B 1 285 ? -21.469 -7.043 1.302 1 90.31 285 ASP B C 1
ATOM 4458 O O . ASP B 1 285 ? -22.516 -6.855 0.663 1 90.31 285 ASP B O 1
ATOM 4462 N N . PHE B 1 286 ? -20.359 -7.234 0.728 1 89.19 286 PHE B N 1
ATOM 4463 C CA . PHE B 1 286 ? -20.234 -7.277 -0.724 1 89.19 286 PHE B CA 1
ATOM 4464 C C . PHE B 1 286 ? -20.922 -8.523 -1.289 1 89.19 286 PHE B C 1
ATOM 4466 O O . PHE B 1 286 ? -21.578 -8.453 -2.324 1 89.19 286 PHE B O 1
ATOM 4473 N N . GLU B 1 287 ? -20.734 -9.625 -0.642 1 86.38 287 GLU B N 1
ATOM 4474 C CA . GLU B 1 287 ? -21.375 -10.852 -1.082 1 86.38 287 GLU B CA 1
ATOM 4475 C C . GLU B 1 287 ? -22.906 -10.719 -1.03 1 86.38 287 GLU B C 1
ATOM 4477 O O . GLU B 1 287 ? -23.609 -11.203 -1.919 1 86.38 287 GLU B O 1
ATOM 4482 N N . ALA B 1 288 ? -23.359 -10.125 0.035 1 87 288 ALA B N 1
ATOM 4483 C CA . ALA B 1 288 ? -24.797 -9.914 0.187 1 87 288 ALA B CA 1
ATOM 4484 C C . ALA B 1 288 ? -25.344 -9.023 -0.927 1 87 288 ALA B C 1
ATOM 4486 O O . ALA B 1 288 ? -26.453 -9.242 -1.419 1 87 288 ALA B O 1
ATOM 4487 N N . LEU B 1 289 ? -24.625 -8.031 -1.219 1 85.06 289 LEU B N 1
ATOM 4488 C CA . LEU B 1 289 ? -25.016 -7.141 -2.303 1 85.06 289 LEU B CA 1
ATOM 4489 C C . LEU B 1 289 ? -25.156 -7.906 -3.615 1 85.06 289 LEU B C 1
ATOM 4491 O O . LEU B 1 289 ? -26.109 -7.699 -4.367 1 85.06 289 LEU B O 1
ATOM 4495 N N . ASP B 1 290 ? -24.219 -8.766 -3.936 1 81.62 290 ASP B N 1
ATOM 4496 C CA . ASP B 1 290 ? -24.219 -9.57 -5.156 1 81.62 290 ASP B CA 1
ATOM 4497 C C . ASP B 1 290 ? -25.438 -10.5 -5.195 1 81.62 290 ASP B C 1
ATOM 4499 O O . ASP B 1 290 ? -26.109 -10.609 -6.227 1 81.62 290 ASP B O 1
ATOM 4503 N N . LYS B 1 291 ? -25.734 -11.094 -4.117 1 80.56 291 LYS B N 1
ATOM 4504 C CA . LYS B 1 291 ? -26.859 -12.031 -4.035 1 80.56 291 LYS B CA 1
ATOM 4505 C C . LYS B 1 291 ? -28.188 -11.305 -4.148 1 80.56 291 LYS B C 1
ATOM 4507 O O . LYS B 1 291 ? -29.125 -11.797 -4.793 1 80.56 291 LYS B O 1
ATOM 4512 N N . ASN B 1 292 ? -28.25 -10.195 -3.504 1 77.06 292 ASN B N 1
ATOM 4513 C CA . ASN B 1 292 ? -29.5 -9.445 -3.5 1 77.06 292 ASN B CA 1
ATOM 4514 C C . ASN B 1 292 ? -29.812 -8.867 -4.879 1 77.06 292 ASN B C 1
ATOM 4516 O O . ASN B 1 292 ? -30.969 -8.867 -5.309 1 77.06 292 ASN B O 1
ATOM 4520 N N . ILE B 1 293 ? -28.828 -8.344 -5.527 1 70.5 293 ILE B N 1
ATOM 4521 C CA . ILE B 1 293 ? -29.047 -7.773 -6.848 1 70.5 293 ILE B CA 1
ATOM 4522 C C . ILE B 1 293 ? -29.391 -8.883 -7.84 1 70.5 293 ILE B C 1
ATOM 4524 O O . ILE B 1 293 ? -30.281 -8.719 -8.68 1 70.5 293 ILE B O 1
ATOM 4528 N N . ALA B 1 294 ? -28.641 -10.031 -7.801 1 57.19 294 ALA B N 1
ATOM 4529 C CA . ALA B 1 294 ? -28.938 -11.18 -8.656 1 57.19 294 ALA B CA 1
ATOM 4530 C C . ALA B 1 294 ? -30.391 -11.633 -8.484 1 57.19 294 ALA B C 1
ATOM 4532 O O . ALA B 1 294 ? -31.062 -11.953 -9.469 1 57.19 294 ALA B O 1
ATOM 4533 N N . LYS B 1 295 ? -30.859 -11.594 -7.402 1 60.22 295 LYS B N 1
ATOM 4534 C CA . LYS B 1 295 ? -32.25 -11.945 -7.117 1 60.22 295 LYS B CA 1
ATOM 4535 C C . LYS B 1 295 ? -33.219 -10.938 -7.73 1 60.22 295 LYS B C 1
ATOM 4537 O O . LYS B 1 295 ? -34.25 -11.312 -8.25 1 60.22 295 LYS B O 1
ATOM 4542 N N . THR B 1 296 ? -32.938 -9.648 -7.562 1 50.31 296 THR B N 1
ATOM 4543 C CA . THR B 1 296 ? -33.812 -8.625 -8.102 1 50.31 296 THR B CA 1
ATOM 4544 C C . THR B 1 296 ? -33.875 -8.695 -9.625 1 50.31 296 THR B C 1
ATOM 4546 O O . THR B 1 296 ? -34.906 -8.508 -10.234 1 50.31 296 THR B O 1
ATOM 4549 N N . VAL B 1 297 ? -32.719 -8.961 -10.289 1 45.88 297 VAL B N 1
ATOM 4550 C CA . VAL B 1 297 ? -32.656 -9.055 -11.742 1 45.88 297 VAL B CA 1
ATOM 4551 C C . VAL B 1 297 ? -33.344 -10.336 -12.211 1 45.88 297 VAL B C 1
ATOM 4553 O O . VAL B 1 297 ? -34 -10.344 -13.242 1 45.88 297 VAL B O 1
ATOM 4556 N N . LEU B 1 298 ? -32.938 -11.523 -11.656 1 43.12 298 LEU B N 1
ATOM 4557 C CA . LEU B 1 298 ? -33.625 -12.75 -12.086 1 43.12 298 LEU B CA 1
ATOM 4558 C C . LEU B 1 298 ? -35.094 -12.703 -11.719 1 43.12 298 LEU B C 1
ATOM 4560 O O . LEU B 1 298 ? -35.875 -13.523 -12.203 1 43.12 298 LEU B O 1
ATOM 4564 N N . GLY B 1 299 ? -35.812 -11.797 -11.555 1 33.72 299 GLY B N 1
ATOM 4565 C CA . GLY B 1 299 ? -37.219 -11.758 -11.195 1 33.72 299 GLY B CA 1
ATOM 4566 C C . GLY B 1 299 ? -37.656 -12.922 -10.312 1 33.72 299 GLY B C 1
ATOM 4567 O O . GLY B 1 299 ? -37.156 -14.039 -10.469 1 33.72 299 GLY B O 1
ATOM 4568 N N . GLU B 1 300 ? -38.625 -12.742 -9.203 1 32.41 300 GLU B N 1
ATOM 4569 C CA . GLU B 1 300 ? -39.531 -13.719 -8.625 1 32.41 300 GLU B CA 1
ATOM 4570 C C . GLU B 1 300 ? -40.188 -14.562 -9.711 1 32.41 300 GLU B C 1
ATOM 4572 O O . GLU B 1 300 ? -40.625 -14.031 -10.742 1 32.41 300 GLU B O 1
#

Foldseek 3Di:
DAAPLDDADALLVQLVVVLVLLPDLAFQEAEEDLAQLSLLVVVVVPHQEYEDFLQQNQVVVVHGSQLPDALLSQLVRLLRNCRNRSGAYEYECEQLSDALVSVLVSLVSNNVSSHNEYEHEFWDPRADDLQDPDTHGDDLVRLLSNLLSSCVNPVSYAYEYEYSCCRPPNLVVLLVSLQSNVVSPHQEYEYPQDADLVSLLVSLVRHPHAYEYEQEPPGRHDHDDSVSSSVSRHRYYYHHNVVSVVVVVLVVVQVVVCVVPVDSVVVVVVDQDPVNVCVSRVVVSVVVVVVVVVDVVVDD/DAAPLDDADALLVQLVVVLVLLPDLAFQEAEEDLAQLSLLVVVVVPHQEYEDFLQQVQVVVVHGSQLPDALLSQLVRLLRNCRGRSGAYEYECEQLSDALVSVLVSLVSNNVSSHNEYEHEFWDPRADDLQDPDTHGDDLVRLLSNLLSSCVNPVSYAYEYEYSCCVPPNLVVLLVSLQSNVVSPHQEYEYPQDADLVSLLVSLVRHDHAYEYEQEPPGRHDHDDSVSSSVSRHRYYYHHNVVSVVVVVLVVVQVVVCVVPVDSVVVVVVDQDPVNVCVSRVVVSVVVVVVVVVDVVVDD

Sequence (600 aa):
MAWIVEQPKSQKELADRFRQLMKEEAILQIPGAHDAMAALVAKKAGFSALYLSGDAYTASRGLPDLGIVTSTEVADRAKDLVRATNLPVLVDIDTGFGGVLNVARTAQEMLEANVAAVQIEDQQLPKKCGHLNGKQLVSKEEMEQKIQAIKKVAPTLVIVARTDARANEGLNGAIERANVYIEAGADAIFPEALQSAEEFRLVAENVSAPLLANMTEFGKTPLMTAGGLQNAGFQMVIYPVTSLRVAAKAYERIFQLIKDEGTQEAGIEDMQTRKELYETISYDDFEALDKNIAKTVLGEMAWIVEQPKSQKELADRFRQLMKEEAILQIPGAHDAMAALVAKKAGFSALYLSGDAYTASRGLPDLGIVTSTEVADRAKDLVRATNLPVLVDIDTGFGGVLNVARTAQEMLEANVAAVQIEDQQLPKKCGHLNGKQLVSKEEMEQKIQAIKKVAPTLVIVARTDARANEGLNGAIERANVYIEAGADAIFPEALQSAEEFRLVAENVSAPLLANMTEFGKTPLMTAGGLQNAGFQMVIYPVTSLRVAAKAYERIFQLIKDEGTQEAGIEDMQTRKELYETISYDDFEALDKNIAKTVLGE

Nearest PDB structures (foldseek):
  4iqd-assembly1_A  TM=9.738E-01  e=3.719E-45  Bacillus anthracis
  4iqe-assembly1_A  TM=9.831E-01  e=5.933E-44  Bacillus anthracis
  4iqe-assembly1_B  TM=9.788E-01  e=6.320E-43  Bacillus anthracis
  1xg3-assembly1_B  TM=9.543E-01  e=1.780E-32  Escherichia coli
  1oqf-assembly1_A  TM=9.204E-01  e=1.885E-32  Escherichia coli

pLDDT: mean 94.52, std 9.77, range [31.81, 99.0]

Secondary structure (DSSP, 8-state):
--TTTSPPPPHHHHHHHHHHHHHSSS-EEEEB-SSHHHHHHHHHHT-S-EEE-HHHHHHHTT--SSS-S-HHHHHHHHHHHHHHH---EEEE-TT-SSSHHHHHHHHHHHHHTT--EEEEE-BPSSP--TTSS---B--HHHHHHHHHHHHHH-TTSEEEEEE-THHHHHHHHHHHHHHHHHHHT-SEEEETT--SHHHHHHHHHH--S-BEEE--TTSSSPP--HHHHHHTT-SEEEE-SHHHHHHHHHHHHHHHHHHHHS-SGGGGGGS--HHHHHHHTTHHHHHHHHHHHHHHHS--/--TTTSPPPPHHHHHHHHHHHHHSSS-EEEEB-SSHHHHHHHHHHT-S-EEE-HHHHHHHTT--SSS-S-HHHHHHHHHHHHHHH---EEEE-TT-SSSHHHHHHHHHHHHHTT--EEEEE-BPSSP--TTSS---B--HHHHHHHHHHHHHH-TTSEEEEEE-THHHHHHHHHHHHHHHHHHHT-SEEEETT--SHHHHHHHHHH--S-BEEE--TTSSSPP--HHHHHHTT-SEEEE-SHHHHHHHHHHHHHHHHHHHHS-SGGGGGGS--HHHHHHHTTHHHHHHHHHHHHHHHS--

Organism: Halalkalibacterium halodurans (strain ATCC BAA-125 / DSM 18197 / FERM 7344 / JCM 9153 / C-125) (NCBI:txid272558)